Protein AF-A0AA49Q944-F1 (afdb_monomer)

Organism: NCBI:txid3062599

pLDDT: mean 79.7, std 18.67, range [30.12, 98.31]

Secondary structure (DSSP, 8-state):
--PPPPP--------------PPPP--HHHHHHHHHHHHHHHHHHHHHHHHHHHHHHHHHHHHHHHHHHHHHHHHS-----HHHHHHHHHHHHSSS-HHHHHHHHHHHHHHHHHHHHHHTT--HHHHHHHHHHHHHHHHS---TT--HHHHHHHHTTHHHHHHHHT--HHHHHHHHHTTSSS---PPPTT---HHHHHHHHHHHHHHHHTTSGGGGPPPPPTT-EEEEEEE-S-GGG-EEEEEEEEEE-TT--EEEEEEEEETTEEEEEEEEEEEEETTEEEEEEEEEE-TT-SS-EEEP--TTT--GGGS--SSPPPPHHHHHHTEEEEEEEEETTEEEEEEEEEEEETTEEEEEEE-TTSTTSEEEEEEEETT-S--EEEEEEEEES----SS---

Sequence (398 aa):
MFRRTAVVVASLLLTATASVAQEITLTTDVLDRYVTSYDKEREEIAALDPKLREIDQRIRRFRECKIAFEAAGSATRSRLGALAARAGIRARCGANNESDIEREKTALREQATRTAAQAGNFTVPQFQRLGIRLERIYAYGDRAGLSAPEVEAVNARRERFGSIYGVNAAALEAALGGLGRGTGGVPAAGQWTADYTWLYIGQLWGMMYGTGANVFDEDYQPGQWTRWELGGNDDDDKAIVERAFLSKDEEGKEWWRYKSVMGGDTIVLEGLFKDAGDGLQELVRMRGRMPGEKEPNEMMVPENMTMLQAWGMFRSRPTKESVDGATVGTENVTTPAGTFSAKRVHFGSTGGRQEWWLSPTVPGGWVQYTVNAEDKEDGFRMRLIAHGSGATSELGSR

Solvent-accessible surface area (backbone atoms only — not comparable to full-atom values): 22020 Å² total; per-residue (Å²): 141,84,89,85,83,86,81,85,82,82,80,81,81,82,78,78,74,79,75,74,75,78,79,79,75,53,41,58,67,55,50,54,26,46,51,50,12,52,53,43,25,52,53,43,48,58,72,38,42,70,60,50,53,50,48,53,50,50,50,52,52,33,53,54,40,49,53,53,50,52,54,55,49,64,76,41,89,65,84,65,52,74,68,57,49,40,52,50,41,25,72,74,44,76,41,76,51,66,67,64,57,51,47,53,55,47,52,53,52,51,47,26,45,45,54,8,14,50,71,34,76,35,53,53,70,54,44,53,51,50,47,55,52,50,45,40,34,66,78,68,61,54,61,84,93,58,51,73,68,32,50,52,38,50,60,78,40,37,61,61,52,14,66,73,73,74,37,53,42,68,57,48,42,36,50,42,58,15,68,78,45,94,40,56,43,70,71,62,86,89,68,78,44,74,69,56,44,49,56,49,48,52,48,54,51,26,63,68,31,57,71,51,53,52,29,57,43,40,83,66,50,71,10,24,30,37,29,31,40,36,36,62,95,58,82,84,62,53,31,37,41,34,43,29,34,41,41,68,53,96,89,60,31,34,35,36,36,44,33,40,40,38,78,89,40,49,38,40,38,38,38,35,31,34,79,66,56,98,50,40,53,29,46,74,43,35,36,35,27,54,56,91,53,92,62,64,41,82,47,88,68,52,85,92,58,18,56,62,62,90,48,30,60,55,70,44,56,73,52,70,68,54,50,60,71,26,44,80,50,74,47,79,47,78,44,82,57,44,74,41,72,20,43,34,32,49,45,84,48,98,72,27,44,37,37,40,28,35,20,88,90,37,73,32,15,48,48,38,40,38,42,27,44,82,88,44,93,86,26,54,34,35,37,31,47,40,70,54,67,78,44,66,64,90,74,74,70,131

Foldseek 3Di:
DDDDDDDDDDDDDPPPPPPPPPDDAQALLLVVLLLQLLVQLVVLVVVCVVVLVVLVVLLVLLVVQLVVLVVVCVVPVDPDPPVSSQVVSCVRSVDSDSVVSVVVSVVSSVVSLCVSCVSSVHDSVNSVVVVVVLLCCQVVVDPPPHDPNSVVSSVVCQCVSCVSNVNHSVLVCQCVVCVVDLANRDDDPPPDDLVSVVVVVLVLVLVVAVLVLLLQFDADDAQKKFKKWKDWPDPSWIKIKMKHFHDADPQRWTWIWIWIATNNFIKIKIWIWDDPPPLWIFTDWMWIDGGPRPAIDTRDDDPVNRGSVPRHSRRNHDDPVQQVVQWPAWDWDQFLAGIATFTWGWDDDDQWIKIWTAGPVARTGTAKIWTDGPPDPGTIIMGTNHIDGRDHDPNPDD

Structure (mmCIF, N/CA/C/O backbone):
data_AF-A0AA49Q944-F1
#
_entry.id   AF-A0AA49Q944-F1
#
loop_
_atom_site.group_PDB
_atom_site.id
_atom_site.type_symbol
_atom_site.label_atom_id
_atom_site.label_alt_id
_atom_site.label_comp_id
_atom_site.label_asym_id
_atom_site.label_entity_id
_atom_site.label_seq_id
_atom_site.pdbx_PDB_ins_code
_atom_site.Cartn_x
_atom_site.Cartn_y
_atom_site.Cartn_z
_atom_site.occupancy
_atom_site.B_iso_or_equiv
_atom_site.auth_seq_id
_atom_site.auth_comp_id
_atom_site.auth_asym_id
_atom_site.auth_atom_id
_atom_site.pdbx_PDB_model_num
ATOM 1 N N . MET A 1 1 ? 1.051 69.757 -42.696 1.00 39.03 1 MET A N 1
ATOM 2 C CA . MET A 1 1 ? 2.351 69.072 -42.512 1.00 39.03 1 MET A CA 1
ATOM 3 C C . MET A 1 1 ? 2.301 68.281 -41.210 1.00 39.03 1 MET A C 1
ATOM 5 O O . MET A 1 1 ? 2.487 68.864 -40.154 1.00 39.03 1 MET A O 1
ATOM 9 N N . PHE A 1 2 ? 1.971 66.988 -41.267 1.00 32.59 2 PHE A N 1
ATOM 10 C CA . PHE A 1 2 ? 1.893 66.107 -40.093 1.00 32.59 2 PHE A CA 1
ATOM 11 C C . PHE A 1 2 ? 3.027 65.076 -40.150 1.00 32.59 2 PHE A C 1
ATOM 13 O O . PHE A 1 2 ? 3.161 64.360 -41.141 1.00 32.59 2 PHE A O 1
ATOM 20 N N . ARG A 1 3 ? 3.850 65.023 -39.095 1.00 36.72 3 ARG A N 1
ATOM 21 C CA . ARG A 1 3 ? 4.892 64.006 -38.882 1.00 36.72 3 ARG A CA 1
ATOM 22 C C . ARG A 1 3 ? 4.239 62.704 -38.405 1.00 36.72 3 ARG A C 1
ATOM 24 O O . ARG A 1 3 ? 3.520 62.713 -37.413 1.00 36.72 3 ARG A O 1
ATOM 31 N N . ARG A 1 4 ? 4.518 61.595 -39.096 1.00 43.19 4 ARG A N 1
ATOM 32 C CA . ARG A 1 4 ? 4.235 60.226 -38.639 1.00 43.19 4 ARG A CA 1
ATOM 33 C C . ARG A 1 4 ? 5.476 59.675 -37.938 1.00 43.19 4 ARG A C 1
ATOM 35 O O . ARG A 1 4 ? 6.532 59.587 -38.556 1.00 43.19 4 ARG A O 1
ATOM 42 N N . THR A 1 5 ? 5.331 59.296 -36.675 1.00 40.94 5 THR A N 1
ATOM 43 C CA . THR A 1 5 ? 6.327 58.535 -35.913 1.00 40.94 5 THR A CA 1
ATOM 44 C C . THR A 1 5 ? 5.963 57.057 -36.034 1.00 40.94 5 THR A C 1
ATOM 46 O O . THR A 1 5 ? 4.864 56.663 -35.648 1.00 40.94 5 THR A O 1
ATOM 49 N N . ALA A 1 6 ? 6.849 56.252 -36.617 1.00 37.47 6 ALA A N 1
ATOM 50 C CA . ALA A 1 6 ? 6.701 54.804 -36.681 1.00 37.47 6 ALA A CA 1
ATOM 51 C C . ALA A 1 6 ? 7.191 54.186 -35.362 1.00 37.47 6 ALA A C 1
ATOM 53 O O . ALA A 1 6 ? 8.331 54.410 -34.961 1.00 37.47 6 ALA A O 1
ATOM 54 N N . VAL A 1 7 ? 6.328 53.420 -34.696 1.00 35.66 7 VAL A N 1
ATOM 55 C CA . VAL A 1 7 ? 6.688 52.553 -33.568 1.00 35.66 7 VAL A CA 1
ATOM 56 C C . VAL A 1 7 ? 6.891 51.150 -34.130 1.00 35.66 7 VAL A C 1
ATOM 58 O O . VAL A 1 7 ? 5.961 50.559 -34.674 1.00 35.66 7 VAL A O 1
ATOM 61 N N . VAL A 1 8 ? 8.114 50.631 -34.026 1.00 35.06 8 VAL A N 1
ATOM 62 C CA . VAL A 1 8 ? 8.447 49.236 -34.335 1.00 35.06 8 VAL A CA 1
ATOM 63 C C . VAL A 1 8 ? 8.246 48.426 -33.056 1.00 35.06 8 VAL A C 1
ATOM 65 O O . VAL A 1 8 ? 9.014 48.560 -32.107 1.00 35.06 8 VAL A O 1
ATOM 68 N N . VAL A 1 9 ? 7.192 47.610 -33.017 1.00 36.47 9 VAL A N 1
ATOM 69 C CA . VAL A 1 9 ? 6.965 46.612 -31.964 1.00 36.47 9 VAL A CA 1
ATOM 70 C C . VAL A 1 9 ? 7.673 45.329 -32.392 1.00 36.47 9 VAL A C 1
ATOM 72 O O . VAL A 1 9 ? 7.226 44.643 -33.307 1.00 36.47 9 VAL A O 1
ATOM 75 N N . ALA A 1 10 ? 8.801 45.024 -31.753 1.00 37.34 10 ALA A N 1
ATOM 76 C CA . ALA A 1 10 ? 9.482 43.744 -31.892 1.00 37.34 10 ALA A CA 1
ATOM 77 C C . ALA A 1 10 ? 8.799 42.713 -30.980 1.00 37.34 10 ALA A C 1
ATOM 79 O O . ALA A 1 10 ? 8.942 42.747 -29.758 1.00 37.34 10 ALA A O 1
ATOM 80 N N . SER A 1 11 ? 8.025 41.809 -31.575 1.00 38.78 11 SER A N 1
ATOM 81 C CA . SER A 1 11 ? 7.416 40.668 -30.894 1.00 38.78 11 SER A CA 1
ATOM 82 C C . SER A 1 11 ? 8.478 39.594 -30.623 1.00 38.78 11 SER A C 1
ATOM 84 O O . SER A 1 11 ? 8.888 38.881 -31.536 1.00 38.78 11 SER A O 1
ATOM 86 N N . LEU A 1 12 ? 8.929 39.468 -29.370 1.00 37.34 12 LEU A N 1
ATOM 87 C CA . LEU A 1 12 ? 9.681 38.299 -28.902 1.00 37.34 12 LEU A CA 1
ATOM 88 C C . LEU A 1 12 ? 8.724 37.100 -28.785 1.00 37.34 12 LEU A C 1
ATOM 90 O O . LEU A 1 12 ? 7.929 37.017 -27.850 1.00 37.34 12 LEU A O 1
ATOM 94 N N . LEU A 1 13 ? 8.819 36.158 -29.722 1.00 38.25 13 LEU A N 1
ATOM 95 C CA . LEU A 1 13 ? 8.256 34.814 -29.591 1.00 38.25 13 LEU A CA 1
ATOM 96 C C . LEU A 1 13 ? 9.214 33.964 -28.743 1.00 38.25 13 LEU A C 1
ATOM 98 O O . LEU A 1 13 ? 10.193 33.419 -29.246 1.00 38.25 13 LEU A O 1
ATOM 102 N N . LEU A 1 14 ? 8.939 33.863 -27.443 1.00 38.41 14 LEU A N 1
ATOM 103 C CA . LEU A 1 14 ? 9.526 32.849 -26.566 1.00 38.41 14 LEU A CA 1
ATOM 104 C C . LEU A 1 14 ? 8.804 31.518 -26.814 1.00 38.41 14 LEU A C 1
ATOM 106 O O . LEU A 1 14 ? 7.814 31.204 -26.158 1.00 38.41 14 LEU A O 1
ATOM 110 N N . THR A 1 15 ? 9.281 30.725 -27.772 1.00 40.19 15 THR A N 1
ATOM 111 C CA . THR A 1 15 ? 8.904 29.310 -27.861 1.00 40.19 15 THR A CA 1
ATOM 112 C C . THR A 1 15 ? 9.604 28.564 -26.730 1.00 40.19 15 THR A C 1
ATOM 114 O O . THR A 1 15 ? 10.777 28.207 -26.844 1.00 40.19 15 THR A O 1
ATOM 117 N N . ALA A 1 16 ? 8.901 28.345 -25.620 1.00 41.16 16 ALA A N 1
ATOM 118 C CA . ALA A 1 16 ? 9.316 27.372 -24.621 1.00 41.16 16 ALA A CA 1
ATOM 119 C C . ALA A 1 16 ? 9.257 25.982 -25.270 1.00 41.16 16 ALA A C 1
ATOM 121 O O . ALA A 1 16 ? 8.193 25.375 -25.375 1.00 41.16 16 ALA A O 1
ATOM 122 N N . THR A 1 17 ? 10.391 25.483 -25.758 1.00 45.81 17 THR A N 1
ATOM 123 C CA . THR A 1 17 ? 10.517 24.072 -26.113 1.00 45.81 17 THR A CA 1
ATOM 124 C C . THR A 1 17 ? 10.437 23.288 -24.812 1.00 45.81 17 THR A C 1
ATOM 126 O O . THR A 1 17 ? 11.423 23.195 -24.080 1.00 45.81 17 THR A O 1
ATOM 129 N N . ALA A 1 18 ? 9.257 22.758 -24.493 1.00 47.34 18 ALA A N 1
ATOM 130 C CA . ALA A 1 18 ? 9.146 21.677 -23.531 1.00 47.34 18 ALA A CA 1
ATOM 131 C C . ALA A 1 18 ? 10.020 20.542 -24.071 1.00 47.34 18 ALA A C 1
ATOM 133 O O . ALA A 1 18 ? 9.676 19.888 -25.054 1.00 47.34 18 ALA A O 1
ATOM 134 N N . SER A 1 19 ? 11.209 20.378 -23.497 1.00 51.97 19 SER A N 1
ATOM 135 C CA . SER A 1 19 ? 12.067 19.238 -23.772 1.00 51.97 19 SER A CA 1
ATOM 136 C C . SER A 1 19 ? 11.312 18.007 -23.295 1.00 51.97 19 SER A C 1
ATOM 138 O O . SER A 1 19 ? 11.317 17.704 -22.102 1.00 51.97 19 SER A O 1
ATOM 140 N N . VAL A 1 20 ? 10.609 17.346 -24.216 1.00 55.56 20 VAL A N 1
ATOM 141 C CA . VAL A 1 20 ? 10.055 16.012 -24.003 1.00 55.56 20 VAL A CA 1
ATOM 142 C C . VAL A 1 20 ? 11.255 15.155 -23.635 1.00 55.56 20 VAL A C 1
ATOM 144 O O . VAL A 1 20 ? 12.131 14.914 -24.468 1.00 55.56 20 VAL A O 1
ATOM 147 N N . ALA A 1 21 ? 11.383 14.836 -22.349 1.00 62.22 21 ALA A N 1
ATOM 148 C CA . ALA A 1 21 ? 12.499 14.054 -21.857 1.00 62.22 21 ALA A CA 1
ATOM 149 C C . ALA A 1 21 ? 12.448 12.716 -22.593 1.00 62.22 21 ALA A C 1
ATOM 151 O O . ALA A 1 21 ? 11.508 11.951 -22.404 1.00 62.22 21 ALA A O 1
ATOM 152 N N . GLN A 1 22 ? 13.418 12.478 -23.477 1.00 72.19 22 GLN A N 1
ATOM 153 C CA . GLN A 1 22 ? 13.507 11.221 -24.207 1.00 72.19 22 GLN A CA 1
ATOM 154 C C . GLN A 1 22 ? 13.564 10.085 -23.187 1.00 72.19 22 GLN A C 1
ATOM 156 O O . GLN A 1 22 ? 14.431 10.075 -22.304 1.00 72.19 22 GLN A O 1
ATOM 161 N N . GLU A 1 23 ? 12.606 9.165 -23.274 1.00 81.50 23 GLU A N 1
ATOM 162 C CA . GLU A 1 23 ? 12.624 7.969 -22.449 1.00 81.50 23 GLU A CA 1
ATOM 163 C C . GLU A 1 23 ? 13.874 7.149 -22.772 1.00 81.50 23 GLU A C 1
ATOM 165 O O . GLU A 1 23 ? 14.231 6.943 -23.931 1.00 81.50 23 GLU A O 1
ATOM 170 N N . ILE A 1 24 ? 14.565 6.698 -21.727 1.00 90.12 24 ILE A N 1
ATOM 171 C CA . ILE A 1 24 ? 15.766 5.879 -21.873 1.00 90.12 24 ILE A CA 1
ATOM 172 C C . ILE A 1 24 ? 15.319 4.470 -22.265 1.00 90.12 24 ILE A C 1
ATOM 174 O O . ILE A 1 24 ? 14.613 3.815 -21.497 1.00 90.12 24 ILE A O 1
ATOM 178 N N . THR A 1 25 ? 15.731 3.992 -23.436 1.00 95.19 25 THR A N 1
ATOM 179 C CA . THR A 1 25 ? 15.497 2.603 -23.849 1.00 95.19 25 THR A CA 1
ATOM 180 C C . THR A 1 25 ? 16.213 1.641 -22.899 1.00 95.19 25 THR A C 1
ATOM 182 O O . THR A 1 25 ? 17.408 1.802 -22.632 1.00 95.19 25 THR A O 1
ATOM 185 N N . LEU A 1 26 ? 15.499 0.636 -22.390 1.00 96.31 26 LEU A N 1
ATOM 186 C CA . LEU A 1 26 ? 16.028 -0.341 -21.430 1.00 96.31 26 LEU A CA 1
ATOM 187 C C . LEU A 1 26 ? 16.842 -1.434 -22.132 1.00 96.31 26 LEU A C 1
ATOM 189 O O . LEU A 1 26 ? 16.396 -2.566 -22.293 1.00 96.31 26 LEU A O 1
ATOM 193 N N . THR A 1 27 ? 18.051 -1.093 -22.569 1.00 97.31 27 THR A N 1
ATOM 194 C CA . THR A 1 27 ? 18.994 -2.074 -23.120 1.00 97.31 27 THR A CA 1
ATOM 195 C C . THR A 1 27 ? 19.781 -2.774 -22.012 1.00 97.31 27 THR A C 1
ATOM 197 O O . THR A 1 27 ? 19.948 -2.243 -20.916 1.00 97.31 27 THR A O 1
ATOM 200 N N . THR A 1 28 ? 20.330 -3.950 -22.321 1.00 96.06 28 THR A N 1
ATOM 201 C CA . THR A 1 28 ? 21.259 -4.705 -21.459 1.00 96.06 28 THR A CA 1
ATOM 202 C C . THR A 1 28 ? 22.352 -3.816 -20.856 1.00 96.06 28 THR A C 1
ATOM 204 O O . THR A 1 28 ? 22.508 -3.776 -19.639 1.00 96.06 28 THR A O 1
ATOM 207 N N . ASP A 1 29 ? 23.036 -3.031 -21.690 1.00 97.44 29 ASP A N 1
ATOM 208 C CA . ASP A 1 29 ? 24.101 -2.120 -21.258 1.00 97.44 29 ASP A CA 1
ATOM 209 C C . ASP A 1 29 ? 23.600 -1.007 -20.319 1.00 97.44 29 ASP A C 1
ATOM 211 O O . ASP A 1 29 ? 24.239 -0.703 -19.312 1.00 97.44 29 ASP A O 1
ATOM 215 N N . VAL A 1 30 ? 22.436 -0.411 -20.604 1.00 97.50 30 VAL A N 1
ATOM 216 C CA . VAL A 1 30 ? 21.841 0.615 -19.731 1.00 97.50 30 VAL A CA 1
ATOM 217 C C . VAL A 1 30 ? 21.516 0.033 -18.355 1.00 97.50 30 VAL A C 1
ATOM 219 O O . VAL A 1 30 ? 21.774 0.678 -17.338 1.00 97.50 30 VAL A O 1
ATOM 222 N N . LEU A 1 31 ? 20.974 -1.184 -18.309 1.00 97.50 31 LEU A N 1
ATOM 223 C CA . LEU A 1 31 ? 20.623 -1.848 -17.056 1.00 97.50 31 LEU A CA 1
ATOM 224 C C . LEU A 1 31 ? 21.867 -2.233 -16.240 1.00 97.50 31 LEU A C 1
ATOM 226 O O . LEU A 1 31 ? 21.871 -2.025 -15.030 1.00 97.50 31 LEU A O 1
ATOM 230 N N . ASP A 1 32 ? 22.938 -2.715 -16.876 1.00 97.19 32 ASP A N 1
ATOM 231 C CA . ASP A 1 32 ? 24.199 -3.039 -16.186 1.00 97.19 32 ASP A CA 1
ATOM 232 C C . ASP A 1 32 ? 24.881 -1.791 -15.616 1.00 97.19 32 ASP A C 1
ATOM 234 O O . ASP A 1 32 ? 25.352 -1.783 -14.471 1.00 97.19 32 ASP A O 1
ATOM 238 N N . ARG A 1 33 ? 24.872 -0.694 -16.382 1.00 97.94 33 ARG A N 1
ATOM 239 C CA . ARG A 1 33 ? 25.335 0.608 -15.897 1.00 97.94 33 ARG A CA 1
ATOM 240 C C . ARG A 1 33 ? 24.503 1.093 -14.718 1.00 97.94 33 ARG A C 1
ATOM 242 O O . ARG A 1 33 ? 25.067 1.621 -13.763 1.00 97.94 33 ARG A O 1
ATOM 249 N N . TYR A 1 34 ? 23.183 0.897 -14.749 1.00 97.50 34 TYR A N 1
ATOM 250 C CA . TYR A 1 34 ? 22.318 1.262 -13.627 1.00 97.50 34 TYR A CA 1
ATOM 251 C C . TYR A 1 34 ? 22.637 0.447 -12.374 1.00 97.50 34 TYR A C 1
ATOM 253 O O . TYR A 1 34 ? 22.766 1.035 -11.305 1.00 97.50 34 TYR A O 1
ATOM 261 N N . VAL A 1 35 ? 22.821 -0.872 -12.497 1.00 96.50 35 VAL A N 1
ATOM 262 C CA . VAL A 1 35 ? 23.230 -1.726 -11.369 1.00 96.50 35 VAL A CA 1
ATOM 263 C C . VAL A 1 35 ? 24.554 -1.235 -10.781 1.00 96.50 35 VAL A C 1
ATOM 265 O O . VAL A 1 35 ? 24.648 -1.056 -9.571 1.00 96.50 35 VAL A O 1
ATOM 268 N N . THR A 1 36 ? 25.531 -0.918 -11.635 1.00 97.44 36 THR A N 1
ATOM 269 C CA . THR A 1 36 ? 26.823 -0.350 -11.215 1.00 97.44 36 THR A CA 1
ATOM 270 C C . THR A 1 36 ? 26.644 0.959 -10.439 1.00 97.44 36 THR A C 1
ATOM 272 O O . THR A 1 36 ? 27.210 1.124 -9.358 1.00 97.44 36 THR A O 1
ATOM 275 N N . SER A 1 37 ? 25.828 1.887 -10.952 1.00 97.44 37 SER A N 1
ATOM 276 C CA . SER A 1 37 ? 25.491 3.127 -10.244 1.00 97.44 37 SER A CA 1
ATOM 277 C C . SER A 1 37 ? 24.800 2.865 -8.910 1.00 97.44 37 SER A C 1
ATOM 279 O O . SER A 1 37 ? 25.146 3.494 -7.918 1.00 97.44 37 SER A O 1
ATOM 281 N N . TYR A 1 38 ? 23.844 1.939 -8.868 1.00 96.44 38 TYR A N 1
ATOM 282 C CA . TYR A 1 38 ? 23.083 1.620 -7.665 1.00 96.44 38 TYR A CA 1
ATOM 283 C C . TYR A 1 38 ? 23.968 1.023 -6.564 1.00 96.44 38 TYR A C 1
ATOM 285 O O . TYR A 1 38 ? 23.909 1.458 -5.414 1.00 96.44 38 TYR A O 1
ATOM 293 N N . ASP A 1 39 ? 24.839 0.073 -6.909 1.00 94.75 39 ASP A N 1
ATOM 294 C CA . ASP A 1 39 ? 25.805 -0.489 -5.961 1.00 94.75 39 ASP A CA 1
ATOM 295 C C . ASP A 1 39 ? 26.742 0.587 -5.430 1.00 94.75 39 ASP A C 1
ATOM 297 O O . ASP A 1 39 ? 26.959 0.686 -4.219 1.00 94.75 39 ASP A O 1
ATOM 301 N N . LYS A 1 40 ? 27.215 1.464 -6.321 1.00 97.69 40 LYS A N 1
ATOM 302 C CA . LYS A 1 40 ? 28.047 2.592 -5.922 1.00 97.69 40 LYS A CA 1
ATOM 303 C C . LYS A 1 40 ? 27.309 3.543 -4.983 1.00 97.69 40 LYS A C 1
ATOM 305 O O . LYS A 1 40 ? 27.887 3.986 -3.998 1.00 97.69 40 LYS A O 1
ATOM 310 N N . GLU A 1 41 ? 26.035 3.836 -5.233 1.00 96.25 41 GLU A N 1
ATOM 311 C CA . GLU A 1 41 ? 25.228 4.664 -4.331 1.00 96.25 41 GLU A CA 1
ATOM 312 C C . GLU A 1 41 ? 25.130 4.044 -2.938 1.00 96.25 41 GLU A C 1
ATOM 314 O O . GLU A 1 41 ? 25.311 4.741 -1.939 1.00 96.25 41 GLU A O 1
ATOM 319 N N . ARG A 1 42 ? 24.905 2.729 -2.858 1.00 93.81 42 ARG A N 1
ATOM 320 C CA . ARG A 1 42 ? 24.854 2.014 -1.580 1.00 93.81 42 ARG A CA 1
ATOM 321 C C . ARG A 1 42 ? 26.178 2.069 -0.833 1.00 93.81 42 ARG A C 1
ATOM 323 O O . ARG A 1 42 ? 26.164 2.299 0.375 1.00 93.81 42 ARG A O 1
ATOM 330 N N . GLU A 1 43 ? 27.298 1.882 -1.524 1.00 95.44 43 GLU A N 1
ATOM 331 C CA . GLU A 1 43 ? 28.634 2.016 -0.937 1.00 95.44 43 GLU A CA 1
ATOM 332 C C . GLU A 1 43 ? 28.878 3.430 -0.396 1.00 95.44 43 GLU A C 1
ATOM 334 O O . GLU A 1 43 ? 29.302 3.589 0.749 1.00 95.44 43 GLU A O 1
ATOM 339 N N . GLU A 1 44 ? 28.573 4.461 -1.190 1.00 97.06 44 GLU A N 1
ATOM 340 C CA . GLU A 1 44 ? 28.751 5.862 -0.793 1.00 97.06 44 GLU A CA 1
ATOM 341 C C . GLU A 1 44 ? 27.853 6.220 0.401 1.00 97.06 44 GLU A C 1
ATOM 343 O O . GLU A 1 44 ? 28.313 6.824 1.369 1.00 97.06 44 GLU A O 1
ATOM 348 N N . ILE A 1 45 ? 26.583 5.800 0.392 1.00 90.38 45 ILE A N 1
ATOM 349 C CA . ILE A 1 45 ? 25.664 6.016 1.518 1.00 90.38 45 ILE A CA 1
ATOM 350 C C . ILE A 1 45 ? 26.149 5.277 2.770 1.00 90.38 45 ILE A C 1
ATOM 352 O O . ILE A 1 45 ? 26.128 5.857 3.857 1.00 90.38 45 ILE A O 1
ATOM 356 N N . ALA A 1 46 ? 26.617 4.033 2.640 1.00 90.75 46 ALA A N 1
ATOM 357 C CA . ALA A 1 46 ? 27.162 3.273 3.762 1.00 90.75 46 ALA A CA 1
ATOM 358 C C . ALA A 1 46 ? 28.408 3.951 4.355 1.00 90.75 46 ALA A C 1
ATOM 360 O O . ALA A 1 46 ? 28.536 4.050 5.574 1.00 90.75 46 ALA A O 1
ATOM 361 N N . ALA A 1 47 ? 29.290 4.496 3.513 1.00 96.19 47 ALA A N 1
ATOM 362 C CA . ALA A 1 47 ? 30.454 5.262 3.958 1.00 96.19 47 ALA A CA 1
ATOM 363 C C . ALA A 1 47 ? 30.073 6.582 4.660 1.00 96.19 47 ALA A C 1
ATOM 365 O O . ALA A 1 47 ? 30.808 7.069 5.524 1.00 96.19 47 ALA A O 1
ATOM 366 N N . LEU A 1 48 ? 28.919 7.162 4.316 1.00 95.81 48 LEU A N 1
ATOM 367 C CA . LEU A 1 48 ? 28.383 8.368 4.946 1.00 95.81 48 LEU A CA 1
ATOM 368 C C . LEU A 1 48 ? 27.639 8.101 6.262 1.00 95.81 48 LEU A C 1
ATOM 370 O O . LEU A 1 48 ? 27.388 9.060 6.995 1.00 95.81 48 LEU A O 1
ATOM 374 N N . ASP A 1 49 ? 27.310 6.851 6.597 1.00 92.31 49 ASP A N 1
ATOM 375 C CA . ASP A 1 49 ? 26.485 6.501 7.763 1.00 92.31 49 ASP A CA 1
ATOM 376 C C . ASP A 1 49 ? 26.967 7.140 9.086 1.00 92.31 49 ASP A C 1
ATOM 378 O O . ASP A 1 49 ? 26.150 7.779 9.756 1.00 92.31 49 ASP A O 1
ATOM 382 N N . PRO A 1 50 ? 28.270 7.131 9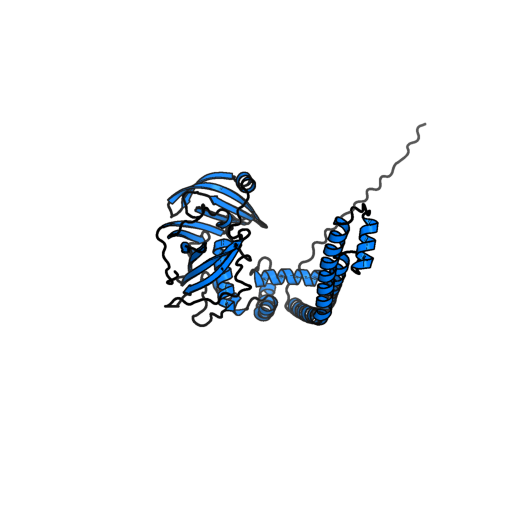.447 1.00 96.94 50 PRO A N 1
ATOM 383 C CA . PRO A 1 50 ? 28.733 7.807 10.662 1.00 96.94 50 PRO A CA 1
ATOM 384 C C . PRO A 1 50 ? 28.419 9.312 10.681 1.00 96.94 50 PRO A C 1
ATOM 386 O O . PRO A 1 50 ? 27.969 9.839 11.700 1.00 96.94 50 PRO A O 1
ATOM 389 N N . LYS A 1 51 ? 28.595 9.998 9.543 1.00 97.12 51 LYS A N 1
ATOM 390 C CA . LYS A 1 51 ? 28.309 11.436 9.405 1.00 97.12 51 LYS A CA 1
ATOM 391 C C . LYS A 1 51 ? 26.810 11.716 9.435 1.00 97.12 51 LYS A C 1
ATOM 393 O O . LYS A 1 51 ? 26.377 12.673 10.069 1.00 97.12 51 LYS A O 1
ATOM 398 N N . LEU A 1 52 ? 26.006 10.878 8.781 1.00 91.19 52 LEU A N 1
ATOM 399 C CA . LEU A 1 52 ? 24.549 11.006 8.799 1.00 91.19 52 LEU A CA 1
ATOM 400 C C . LEU A 1 52 ? 24.002 10.837 10.225 1.00 91.19 52 LEU A C 1
ATOM 402 O O . LEU A 1 52 ? 23.171 11.638 10.650 1.00 91.19 52 LEU A O 1
ATOM 406 N N . ARG A 1 53 ? 24.530 9.879 11.001 1.00 93.06 53 ARG A N 1
ATOM 407 C CA . ARG A 1 53 ? 24.175 9.707 12.421 1.00 93.06 53 ARG A CA 1
ATOM 408 C C . ARG A 1 53 ? 24.568 10.910 13.275 1.00 93.06 53 ARG A C 1
ATOM 410 O O . ARG A 1 53 ? 23.805 11.291 14.163 1.00 93.06 53 ARG A O 1
ATOM 417 N N . GLU A 1 54 ? 25.729 11.512 13.026 1.00 96.81 54 GLU A N 1
ATOM 418 C CA . GLU A 1 54 ? 26.148 12.745 13.704 1.00 96.81 54 GLU A CA 1
ATOM 419 C C . GLU A 1 54 ? 25.183 13.902 13.402 1.00 96.81 54 GLU A C 1
ATOM 421 O O . GLU A 1 54 ? 24.743 14.605 14.315 1.00 96.81 54 GLU A O 1
ATOM 426 N N . ILE A 1 55 ? 24.792 14.066 12.136 1.00 95.25 55 ILE A N 1
ATOM 427 C CA . ILE A 1 55 ? 23.815 15.077 11.723 1.00 95.25 55 ILE A CA 1
ATOM 428 C C . ILE A 1 55 ? 22.453 14.829 12.388 1.00 95.25 55 ILE A C 1
ATOM 430 O O . ILE A 1 55 ? 21.870 15.760 12.943 1.00 95.25 55 ILE A O 1
ATOM 434 N N . ASP A 1 56 ? 21.979 13.584 12.443 1.00 91.69 56 ASP A N 1
ATOM 435 C CA . ASP A 1 56 ? 20.726 13.234 13.126 1.00 91.69 56 ASP A CA 1
ATOM 436 C C . ASP A 1 56 ? 20.784 13.526 14.634 1.00 91.69 56 ASP A C 1
ATOM 438 O O . ASP A 1 56 ? 19.816 14.009 15.229 1.00 91.69 56 ASP A O 1
ATOM 442 N N . GLN A 1 57 ? 21.932 13.289 15.276 1.00 96.12 57 GLN A N 1
ATOM 443 C CA . GLN A 1 57 ? 22.148 13.697 16.665 1.00 96.12 57 GLN A CA 1
ATOM 444 C C . GLN A 1 57 ? 22.123 15.221 16.825 1.00 96.12 57 GLN A C 1
ATOM 446 O O . GLN A 1 57 ? 21.540 15.715 17.791 1.00 96.12 57 GLN A O 1
ATOM 451 N N . ARG A 1 58 ? 22.708 15.975 15.887 1.00 96.94 58 ARG A N 1
ATOM 452 C CA . ARG A 1 58 ? 22.659 17.446 15.884 1.00 96.94 58 ARG A CA 1
ATOM 453 C C . ARG A 1 58 ? 21.231 17.965 15.716 1.00 96.94 58 ARG A C 1
ATOM 455 O O . ARG A 1 58 ? 20.855 18.874 16.450 1.00 96.94 58 ARG A O 1
ATOM 462 N N . ILE A 1 59 ? 20.426 17.368 14.834 1.00 93.62 59 ILE A N 1
ATOM 463 C CA . ILE A 1 59 ? 19.001 17.709 14.661 1.00 93.62 59 ILE A CA 1
ATOM 464 C C . ILE A 1 59 ? 18.238 17.481 15.968 1.00 93.62 59 ILE A C 1
ATOM 466 O O . ILE A 1 59 ? 17.538 18.382 16.432 1.00 93.62 59 ILE A O 1
ATOM 470 N N . ARG A 1 60 ? 18.415 16.317 16.610 1.00 94.62 60 ARG A N 1
ATOM 471 C CA . ARG A 1 60 ? 17.778 16.017 17.905 1.00 94.62 60 ARG A CA 1
ATOM 472 C C . ARG A 1 60 ? 18.157 17.031 18.986 1.00 94.62 60 ARG A C 1
ATOM 474 O O . ARG A 1 60 ? 17.271 17.653 19.565 1.00 94.62 60 ARG A O 1
ATOM 481 N N . ARG A 1 61 ? 19.457 17.280 19.182 1.00 96.38 61 ARG A N 1
ATOM 482 C CA . ARG A 1 61 ? 19.950 18.273 20.158 1.00 96.38 61 ARG A CA 1
ATOM 483 C C . ARG A 1 61 ? 19.436 19.680 19.861 1.00 96.38 61 ARG A C 1
ATOM 485 O O . ARG A 1 61 ? 19.104 20.422 20.781 1.00 96.38 61 ARG A O 1
ATOM 492 N N . PHE A 1 62 ? 19.357 20.057 18.584 1.00 95.62 62 PHE A N 1
ATOM 493 C CA . PHE A 1 62 ? 18.810 21.348 18.178 1.00 95.62 62 PHE A CA 1
ATOM 494 C C . PHE A 1 62 ? 17.328 21.471 18.553 1.00 95.62 62 PHE A C 1
ATOM 496 O O . PHE A 1 62 ? 16.939 22.481 19.138 1.00 95.62 62 PHE A O 1
ATOM 503 N N . ARG A 1 63 ? 16.513 20.443 18.274 1.00 94.56 63 ARG A N 1
ATOM 504 C CA . ARG A 1 63 ? 15.086 20.410 18.639 1.00 94.56 63 ARG A CA 1
ATOM 505 C C . ARG A 1 63 ? 14.886 20.509 20.152 1.00 94.56 63 ARG A C 1
ATOM 507 O O . ARG A 1 63 ? 14.104 21.344 20.600 1.00 94.56 63 ARG A O 1
ATOM 514 N N . GLU A 1 64 ? 15.637 19.737 20.934 1.00 95.25 64 GLU A N 1
ATOM 515 C CA . GLU A 1 64 ? 15.608 19.787 22.404 1.00 95.25 64 GLU A CA 1
ATOM 516 C C . GLU A 1 64 ? 15.989 21.177 22.937 1.00 95.25 64 GLU A C 1
ATOM 518 O O . GLU A 1 64 ? 15.276 21.759 23.756 1.00 95.25 64 GLU A O 1
ATOM 523 N N . CYS A 1 65 ? 17.080 21.755 22.425 1.00 95.12 65 CYS A N 1
ATOM 524 C CA . CYS A 1 65 ? 17.528 23.090 22.813 1.00 95.12 65 CYS A CA 1
ATOM 525 C C . CYS A 1 65 ? 16.509 24.176 22.447 1.00 95.12 65 CYS A C 1
ATOM 527 O O . CYS A 1 65 ? 16.258 25.079 23.246 1.00 95.12 65 CYS A O 1
ATOM 529 N N . LYS A 1 66 ? 15.897 24.083 21.261 1.00 93.06 66 LYS A N 1
ATOM 530 C CA . LYS A 1 66 ? 14.860 25.014 20.812 1.00 93.06 66 LYS A CA 1
ATOM 531 C C . LYS A 1 66 ? 13.649 24.976 21.747 1.00 93.06 66 LYS A C 1
ATOM 533 O O . LYS A 1 66 ? 13.228 26.035 22.201 1.00 93.06 66 LYS A O 1
ATOM 538 N N . ILE A 1 67 ? 13.156 23.784 22.092 1.00 92.06 67 ILE A N 1
ATOM 539 C CA . ILE A 1 67 ? 12.046 23.610 23.043 1.00 92.06 67 ILE A CA 1
ATOM 540 C C . ILE A 1 67 ? 12.402 24.229 24.402 1.00 92.06 67 ILE A C 1
ATOM 542 O O . ILE A 1 67 ? 11.621 25.001 24.954 1.00 92.06 67 ILE A O 1
ATOM 546 N N . ALA A 1 68 ? 13.603 23.958 24.925 1.00 91.88 68 ALA A N 1
ATOM 547 C CA . ALA A 1 68 ? 14.057 24.529 26.194 1.00 91.88 68 ALA A CA 1
ATOM 548 C C . ALA A 1 68 ? 14.185 26.065 26.145 1.00 91.88 68 ALA A C 1
ATOM 550 O O . ALA A 1 68 ? 13.848 26.758 27.109 1.00 91.88 68 ALA A O 1
ATOM 551 N N . PHE A 1 69 ? 14.654 26.615 25.023 1.00 88.25 69 PHE A N 1
ATOM 552 C CA . PHE A 1 69 ? 14.758 28.056 24.809 1.00 88.25 69 PHE A CA 1
ATOM 553 C C . PHE A 1 69 ? 13.383 28.727 24.747 1.00 88.25 69 PHE A C 1
ATOM 555 O O . PHE A 1 69 ? 13.173 29.748 25.401 1.00 88.25 69 PHE A O 1
ATOM 562 N N . GLU A 1 70 ? 12.442 28.145 24.004 1.00 86.81 70 GLU A N 1
ATOM 563 C CA . GLU A 1 70 ? 11.063 28.631 23.893 1.00 86.81 70 GLU A CA 1
ATOM 564 C C . GLU A 1 70 ? 10.335 28.547 25.242 1.00 86.81 70 GLU A C 1
ATOM 566 O O . GLU A 1 70 ? 9.683 29.511 25.647 1.00 86.81 70 GLU A O 1
ATOM 571 N N . ALA A 1 71 ? 10.537 27.468 26.004 1.00 88.12 71 ALA A N 1
ATOM 572 C CA . ALA A 1 71 ? 10.017 27.337 27.363 1.00 88.12 71 ALA A CA 1
ATOM 573 C C . ALA A 1 71 ? 10.549 28.449 28.290 1.00 88.12 71 ALA A C 1
ATOM 575 O O . ALA A 1 71 ? 9.767 29.133 28.954 1.00 88.12 71 ALA A O 1
ATOM 576 N N . ALA A 1 72 ? 11.860 28.713 28.280 1.00 85.50 72 ALA A N 1
ATOM 577 C CA . ALA A 1 72 ? 12.470 29.784 29.075 1.00 85.50 72 ALA A CA 1
ATOM 578 C C . ALA A 1 72 ? 12.024 31.198 28.636 1.00 85.50 72 ALA A C 1
ATOM 580 O O . ALA A 1 72 ? 11.839 32.094 29.467 1.00 85.50 72 ALA A O 1
ATOM 581 N N . GLY A 1 73 ? 11.828 31.397 27.330 1.00 76.44 73 GLY A N 1
ATOM 582 C CA . GLY A 1 73 ? 11.315 32.635 26.742 1.00 76.44 73 GLY A CA 1
ATOM 583 C C . GLY A 1 73 ? 9.818 32.859 26.975 1.00 76.44 73 GLY A C 1
ATOM 584 O O . GLY A 1 73 ? 9.372 33.995 26.948 1.00 76.44 73 GLY A O 1
ATOM 585 N N . SER A 1 74 ? 9.034 31.812 27.242 1.00 61.38 74 SER A N 1
ATOM 586 C CA . SER A 1 74 ? 7.627 31.937 27.654 1.00 61.38 74 SER A CA 1
ATOM 587 C C . SER A 1 74 ? 7.484 32.313 29.136 1.00 61.38 74 SER A C 1
ATOM 58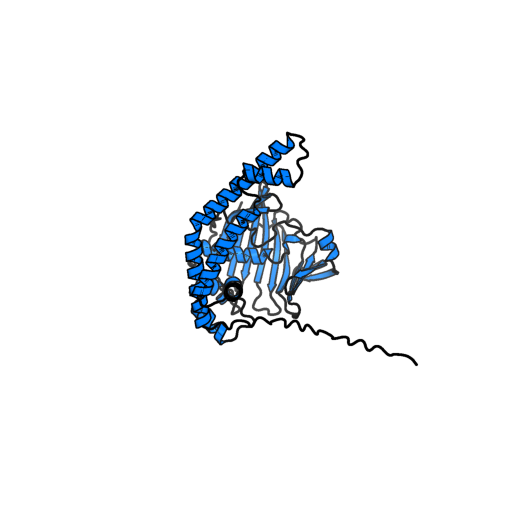9 O O . SER A 1 74 ? 6.588 33.071 29.510 1.00 61.38 74 SER A O 1
ATOM 591 N N . ALA A 1 75 ? 8.423 31.856 29.974 1.00 57.59 75 ALA A N 1
ATOM 592 C CA . ALA A 1 75 ? 8.480 32.177 31.400 1.00 57.59 75 ALA A CA 1
ATOM 593 C C . ALA A 1 75 ? 8.921 33.628 31.670 1.00 57.59 75 ALA A C 1
ATOM 595 O O . ALA A 1 75 ? 8.539 34.238 32.669 1.00 57.59 75 ALA A O 1
ATOM 596 N N . THR A 1 76 ? 9.698 34.213 30.759 1.00 58.06 76 THR A N 1
ATOM 597 C CA . THR A 1 76 ? 10.102 35.620 30.793 1.00 58.06 76 THR A CA 1
ATOM 598 C C . THR A 1 76 ? 9.284 36.356 29.735 1.00 58.06 76 THR A C 1
ATOM 600 O O . THR A 1 76 ? 9.513 36.118 28.568 1.00 58.06 76 THR A O 1
ATOM 603 N N . ARG A 1 77 ? 8.316 37.230 30.074 1.00 58.91 77 ARG A N 1
ATOM 604 C CA . ARG A 1 77 ? 7.413 37.942 29.113 1.00 58.91 77 ARG A CA 1
ATOM 605 C C . ARG A 1 77 ? 8.128 38.899 28.122 1.00 58.91 77 ARG A C 1
ATOM 607 O O . ARG A 1 77 ? 7.662 40.008 27.859 1.00 58.91 77 ARG A O 1
ATOM 614 N N . SER A 1 78 ? 9.296 38.537 27.610 1.00 56.62 78 SER A N 1
ATOM 615 C CA . SER A 1 78 ? 10.127 39.347 26.745 1.00 56.62 78 SER A CA 1
ATOM 616 C C . SER A 1 78 ? 9.565 39.320 25.325 1.00 56.62 78 SER A C 1
ATOM 618 O O . SER A 1 78 ? 9.480 38.286 24.666 1.00 56.62 78 SER A O 1
ATOM 620 N N . ARG A 1 79 ? 9.174 40.500 24.839 1.00 63.59 79 ARG A N 1
ATOM 621 C CA . ARG A 1 79 ? 8.837 40.760 23.433 1.00 63.59 79 ARG A CA 1
ATOM 622 C C . ARG A 1 79 ? 10.117 40.801 22.590 1.00 63.59 79 ARG A C 1
ATOM 624 O O . ARG A 1 79 ? 10.419 41.817 21.967 1.00 63.59 79 ARG A O 1
ATOM 631 N N . LEU A 1 80 ? 10.923 39.740 22.618 1.00 67.19 80 LEU A N 1
ATOM 632 C CA . LEU A 1 80 ? 12.083 39.643 21.736 1.00 67.19 80 LEU A CA 1
ATOM 633 C C . LEU A 1 80 ? 11.580 39.534 20.294 1.00 67.19 80 LEU A C 1
ATOM 635 O O . LEU A 1 80 ? 10.865 38.600 19.938 1.00 67.19 80 LEU A O 1
ATOM 639 N N . GLY A 1 81 ? 11.939 40.513 19.460 1.00 73.88 81 GLY A N 1
ATOM 640 C CA . GLY A 1 81 ? 11.633 40.473 18.032 1.00 73.88 81 GLY A CA 1
ATOM 641 C C . GLY A 1 81 ? 12.247 39.237 17.362 1.00 73.88 81 GLY A C 1
ATOM 642 O O . GLY A 1 81 ? 13.268 38.716 17.815 1.00 73.88 81 GLY A O 1
ATOM 643 N N . ALA A 1 82 ? 11.654 38.786 16.253 1.00 74.06 82 ALA A N 1
ATOM 644 C CA . ALA A 1 82 ? 12.029 37.544 15.563 1.00 74.06 82 ALA A CA 1
ATOM 645 C C . ALA A 1 82 ? 13.535 37.425 15.234 1.00 74.06 82 ALA A C 1
ATOM 647 O O . ALA A 1 82 ? 14.094 36.329 15.257 1.00 74.06 82 ALA A O 1
ATOM 648 N N . LEU A 1 83 ? 14.216 38.545 14.970 1.00 78.19 83 LEU A N 1
ATOM 649 C CA . LEU A 1 83 ? 15.664 38.579 14.728 1.00 78.19 83 LEU A CA 1
ATOM 650 C C . LEU A 1 83 ? 16.486 38.276 15.989 1.00 78.19 83 LEU A C 1
ATOM 652 O O . LEU A 1 83 ? 17.450 37.515 15.927 1.00 78.19 83 LEU A O 1
ATOM 656 N N . ALA A 1 84 ? 16.087 38.822 17.137 1.00 80.19 84 ALA A N 1
ATOM 657 C CA . ALA A 1 84 ? 16.780 38.601 18.401 1.00 80.19 84 ALA A CA 1
ATOM 658 C C . ALA A 1 84 ? 16.559 37.169 18.920 1.00 80.19 84 ALA A C 1
ATOM 660 O O . ALA A 1 84 ? 17.495 36.545 19.419 1.00 80.19 84 ALA A O 1
ATOM 661 N N . ALA A 1 85 ? 15.363 36.607 18.708 1.00 81.25 85 ALA A N 1
ATOM 662 C CA . ALA A 1 85 ? 15.085 35.200 18.990 1.00 81.25 85 ALA A CA 1
ATOM 663 C C . ALA A 1 85 ? 15.978 34.259 18.156 1.00 81.25 85 ALA A C 1
ATOM 665 O O . ALA A 1 85 ? 16.584 33.341 18.704 1.00 81.25 85 ALA A O 1
ATOM 666 N N . ARG A 1 86 ? 16.146 34.525 16.851 1.00 82.25 86 ARG A N 1
ATOM 667 C CA . ARG A 1 86 ? 17.045 33.745 15.976 1.00 82.25 86 ARG A CA 1
ATOM 668 C C . ARG A 1 86 ? 18.511 33.833 16.404 1.00 82.25 86 ARG A C 1
ATOM 670 O O . ARG A 1 86 ? 19.198 32.814 16.417 1.00 82.25 86 ARG A O 1
ATOM 677 N N . ALA A 1 87 ? 18.986 35.021 16.781 1.00 85.44 87 ALA A N 1
ATOM 678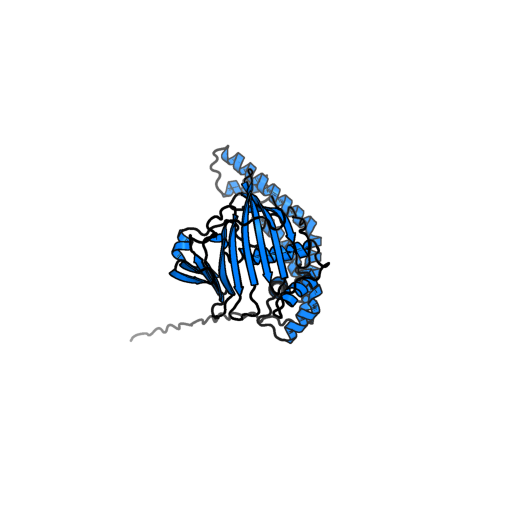 C CA . ALA A 1 87 ? 20.344 35.194 17.297 1.00 85.44 87 ALA A CA 1
ATOM 679 C C . ALA A 1 87 ? 20.558 34.421 18.612 1.00 85.44 87 ALA A C 1
ATOM 681 O O . ALA A 1 87 ? 21.582 33.758 18.773 1.00 85.44 87 ALA A O 1
ATOM 682 N N . GLY A 1 88 ? 19.568 34.443 19.514 1.00 86.25 88 GLY A N 1
ATOM 683 C CA . GLY A 1 88 ? 19.585 33.679 20.764 1.00 86.25 88 GLY A CA 1
ATOM 684 C C . GLY A 1 88 ? 19.607 32.164 20.545 1.00 86.25 88 GLY A C 1
ATOM 685 O O . GLY A 1 88 ? 20.423 31.473 21.156 1.00 86.25 88 GLY A O 1
ATOM 686 N N . ILE A 1 89 ? 18.777 31.657 19.625 1.00 87.56 89 ILE A N 1
ATOM 687 C CA . ILE A 1 89 ? 18.760 30.238 19.238 1.00 87.56 89 ILE A CA 1
ATOM 688 C C . ILE A 1 89 ? 20.104 29.829 18.637 1.00 87.56 89 ILE A C 1
ATOM 690 O O . ILE A 1 89 ? 20.657 28.817 19.048 1.00 87.56 89 ILE A O 1
ATOM 694 N N . ARG A 1 90 ? 20.690 30.623 17.733 1.00 89.62 90 ARG A N 1
ATOM 695 C CA . ARG A 1 90 ? 22.014 30.315 17.171 1.00 89.62 90 ARG A CA 1
ATOM 696 C C . ARG A 1 90 ? 23.093 30.255 18.251 1.00 89.62 90 ARG A C 1
ATOM 698 O O . ARG A 1 90 ? 23.896 29.326 18.253 1.00 89.62 90 ARG A O 1
ATOM 705 N N . ALA A 1 91 ? 23.107 31.229 19.160 1.00 89.44 91 ALA A N 1
ATOM 706 C CA . ALA A 1 91 ? 24.104 31.310 20.222 1.00 89.44 91 ALA A CA 1
ATOM 707 C C . ALA A 1 91 ? 24.008 30.141 21.215 1.00 89.44 91 ALA A C 1
ATOM 709 O O . ALA A 1 91 ? 25.036 29.659 21.680 1.00 89.44 91 ALA A O 1
ATOM 710 N N . ARG A 1 92 ? 22.791 29.675 21.535 1.00 89.31 92 ARG A N 1
ATOM 711 C CA . ARG A 1 92 ? 22.580 28.578 22.496 1.00 89.31 92 ARG A CA 1
ATOM 712 C C . ARG A 1 92 ? 22.564 27.189 21.868 1.00 89.31 92 ARG A C 1
ATOM 714 O O . ARG A 1 92 ? 23.092 26.259 22.460 1.00 89.31 92 ARG A O 1
ATOM 721 N N . CYS A 1 93 ? 21.956 27.049 20.697 1.00 90.62 93 CYS A N 1
ATOM 722 C CA . CYS A 1 93 ? 21.688 25.761 20.058 1.00 90.62 93 CYS A CA 1
ATOM 723 C C . CYS A 1 93 ? 22.658 25.438 18.910 1.00 90.62 93 CYS A C 1
ATOM 725 O O . CYS A 1 93 ? 22.540 24.382 18.295 1.00 90.62 93 CYS A O 1
ATOM 727 N N . GLY A 1 94 ? 23.608 26.328 18.596 1.00 88.19 94 GLY A N 1
ATOM 728 C CA . GLY A 1 94 ? 24.701 26.072 17.650 1.00 88.19 94 GLY A CA 1
ATOM 729 C C . GLY A 1 94 ? 24.321 26.090 16.163 1.00 88.19 94 GLY A C 1
ATOM 730 O O . GLY A 1 94 ? 25.199 25.967 15.315 1.00 88.19 94 GLY A O 1
ATOM 731 N N . ALA A 1 95 ? 23.044 26.282 15.822 1.00 90.81 95 ALA A N 1
ATOM 732 C CA . ALA A 1 95 ? 22.554 26.401 14.447 1.00 90.81 95 ALA A CA 1
ATOM 733 C C . ALA A 1 95 ? 21.479 27.493 14.342 1.00 90.81 95 ALA A C 1
ATOM 735 O O . ALA A 1 95 ? 20.811 27.807 15.326 1.00 90.81 95 ALA A O 1
ATOM 736 N N . ASN A 1 96 ? 21.298 28.093 13.158 1.00 85.50 96 ASN A N 1
ATOM 737 C CA . ASN A 1 96 ? 20.278 29.139 12.991 1.00 85.50 96 ASN A CA 1
ATOM 738 C C . ASN A 1 96 ? 18.859 28.556 12.982 1.00 85.50 96 ASN A C 1
ATOM 740 O O . ASN A 1 96 ? 17.917 29.207 13.428 1.00 85.50 96 ASN A O 1
ATOM 744 N N . ASN A 1 97 ? 18.703 27.365 12.405 1.00 91.19 97 ASN A N 1
ATOM 745 C CA . ASN A 1 97 ? 17.447 26.641 12.279 1.00 91.19 97 ASN A CA 1
ATOM 746 C C . ASN A 1 97 ? 17.737 25.171 11.915 1.00 91.19 97 ASN A C 1
ATOM 748 O O . ASN A 1 97 ? 18.848 24.822 11.517 1.00 91.19 97 ASN A O 1
ATOM 752 N N . GLU A 1 98 ? 16.715 24.328 12.018 1.00 92.75 98 GLU A N 1
ATOM 753 C CA . GLU A 1 98 ? 16.789 22.904 11.681 1.00 92.75 98 GLU A CA 1
ATOM 754 C C . GLU A 1 98 ? 17.029 22.653 10.183 1.00 92.75 98 GLU A C 1
ATOM 756 O O . GLU A 1 98 ? 17.792 21.760 9.822 1.00 92.75 98 GLU A O 1
ATOM 761 N N . SER A 1 99 ? 16.455 23.487 9.307 1.00 91.94 99 SER A N 1
ATOM 762 C CA . SER A 1 99 ? 16.591 23.344 7.851 1.00 91.94 99 SER A CA 1
ATOM 763 C C . SER A 1 99 ? 18.029 23.523 7.351 1.00 91.94 99 SER A C 1
ATOM 765 O O . SER A 1 99 ? 18.394 22.963 6.324 1.00 91.94 99 SER A O 1
ATOM 767 N N . ASP A 1 100 ? 18.879 24.265 8.068 1.00 92.50 100 ASP A N 1
ATOM 768 C CA . ASP A 1 100 ? 20.309 24.375 7.759 1.00 92.50 100 ASP A CA 1
ATOM 769 C C . ASP A 1 100 ? 21.007 23.018 7.946 1.00 92.50 100 ASP A C 1
ATOM 771 O O . ASP A 1 100 ? 21.823 22.626 7.114 1.00 92.50 100 ASP A O 1
ATOM 775 N N . ILE A 1 101 ? 20.648 22.288 9.006 1.00 95.25 101 ILE A N 1
ATOM 776 C CA . ILE A 1 101 ? 21.220 20.976 9.333 1.00 95.25 101 ILE A CA 1
ATOM 777 C C . ILE A 1 101 ? 20.672 19.900 8.378 1.00 95.25 101 ILE A C 1
ATOM 779 O O . ILE A 1 101 ? 21.428 19.079 7.863 1.00 95.25 101 ILE A O 1
ATOM 783 N N . GLU A 1 102 ? 19.376 19.942 8.062 1.00 92.38 102 GLU A N 1
ATOM 784 C CA . GLU A 1 102 ? 18.762 19.039 7.073 1.00 92.38 102 GLU A CA 1
ATOM 785 C C . GLU A 1 102 ? 19.315 19.257 5.654 1.00 92.38 102 GLU A C 1
ATOM 787 O O . GLU A 1 102 ? 19.482 18.306 4.885 1.00 92.38 102 GLU A O 1
ATOM 792 N N . ARG A 1 103 ? 19.674 20.498 5.294 1.00 95.56 103 ARG A N 1
ATOM 793 C CA . ARG A 1 103 ? 20.362 20.787 4.025 1.00 95.56 103 ARG A CA 1
ATOM 794 C C . ARG A 1 103 ? 21.747 20.153 3.959 1.00 95.56 103 ARG A C 1
ATOM 796 O O . ARG A 1 103 ? 22.117 19.661 2.900 1.00 95.56 103 ARG A O 1
ATOM 803 N N . GLU A 1 104 ? 22.488 20.115 5.065 1.00 96.38 104 GLU A N 1
ATOM 804 C CA . GLU A 1 104 ? 23.775 19.408 5.144 1.00 96.38 104 GLU A CA 1
ATOM 805 C C . GLU A 1 104 ? 23.590 17.902 4.896 1.00 96.38 104 GLU A C 1
ATOM 807 O O . GLU A 1 104 ? 24.283 17.319 4.061 1.00 96.38 104 GLU A O 1
ATOM 812 N N . LYS A 1 105 ? 22.586 17.290 5.540 1.00 95.00 105 LYS A N 1
ATOM 813 C CA . LYS A 1 105 ? 22.210 15.883 5.321 1.00 95.00 105 LYS A CA 1
ATOM 814 C C . LYS A 1 105 ? 21.857 15.603 3.861 1.00 95.00 105 LYS A C 1
ATOM 816 O O . LYS A 1 105 ? 22.331 14.629 3.274 1.00 95.00 105 LYS A O 1
ATOM 821 N N . THR A 1 106 ? 21.032 16.470 3.280 1.00 93.56 106 THR A N 1
ATOM 822 C CA . THR A 1 106 ? 20.583 16.371 1.887 1.00 93.56 106 THR A CA 1
ATOM 823 C C . THR A 1 106 ? 21.763 16.503 0.931 1.00 93.56 106 THR A C 1
ATOM 825 O O . THR A 1 106 ? 21.917 15.669 0.046 1.00 93.56 106 THR A O 1
ATOM 828 N N . ALA A 1 107 ? 22.662 17.465 1.158 1.00 97.38 107 ALA A N 1
ATOM 829 C CA . ALA A 1 107 ? 23.843 17.676 0.326 1.00 97.38 107 ALA A CA 1
ATOM 830 C C . ALA A 1 107 ? 24.788 16.462 0.310 1.00 97.38 107 ALA A C 1
ATOM 832 O O . ALA A 1 107 ? 25.332 16.133 -0.745 1.00 97.38 107 ALA A O 1
ATOM 833 N N . LEU A 1 108 ? 24.955 15.771 1.446 1.00 97.12 108 LEU A N 1
ATOM 834 C CA . LEU A 1 108 ? 25.736 14.530 1.514 1.00 97.12 108 LEU A CA 1
ATOM 835 C C . LEU A 1 108 ? 25.099 13.410 0.685 1.00 97.12 108 LEU A C 1
ATOM 837 O O . LEU A 1 108 ? 25.795 12.731 -0.069 1.00 97.12 108 LEU A O 1
ATOM 841 N N . ARG A 1 109 ? 23.777 13.237 0.781 1.00 93.69 109 ARG A N 1
ATOM 842 C CA . ARG A 1 109 ? 23.052 12.239 -0.021 1.00 93.69 109 ARG A CA 1
ATOM 843 C C . ARG A 1 109 ? 23.095 12.570 -1.509 1.00 93.69 109 ARG A C 1
ATOM 845 O O . ARG A 1 109 ? 23.422 11.707 -2.309 1.00 93.69 109 ARG A O 1
ATOM 852 N N . GLU A 1 110 ? 22.868 13.827 -1.877 1.00 95.69 110 GLU A N 1
ATOM 853 C CA . GLU A 1 110 ? 22.994 14.280 -3.264 1.00 95.69 110 GLU A CA 1
ATOM 854 C C . GLU A 1 110 ? 24.408 14.081 -3.813 1.00 95.69 110 GLU A C 1
ATOM 856 O O . GLU A 1 110 ? 24.576 13.780 -4.993 1.00 95.69 110 GLU A O 1
ATOM 861 N N . GLN A 1 111 ? 25.440 14.259 -2.982 1.00 97.44 111 GLN A N 1
ATOM 862 C CA . GLN A 1 111 ? 26.812 13.965 -3.375 1.00 97.44 111 GLN A CA 1
ATOM 863 C C . GLN A 1 111 ? 27.001 12.471 -3.655 1.00 97.44 111 GLN A C 1
ATOM 865 O O . GLN A 1 111 ? 27.569 12.145 -4.695 1.00 97.44 111 GLN A O 1
ATOM 870 N N . ALA A 1 112 ? 26.491 11.586 -2.793 1.00 96.56 112 ALA A N 1
ATOM 871 C CA . ALA A 1 112 ? 26.518 10.142 -3.029 1.00 96.56 112 ALA A CA 1
ATOM 872 C C . ALA A 1 112 ? 25.800 9.770 -4.336 1.00 96.56 112 ALA A C 1
ATOM 874 O O . ALA A 1 112 ? 26.388 9.101 -5.184 1.00 96.56 112 ALA A O 1
ATOM 875 N N . THR A 1 113 ? 24.591 10.293 -4.564 1.00 95.88 113 THR A N 1
ATOM 876 C CA . THR A 1 113 ? 23.840 10.076 -5.810 1.00 95.88 113 THR A CA 1
ATOM 877 C C . THR A 1 113 ? 24.579 10.631 -7.035 1.00 95.88 113 THR A C 1
ATOM 879 O O . THR A 1 113 ? 24.568 10.009 -8.096 1.00 95.88 113 THR A O 1
ATOM 882 N N . ARG A 1 114 ? 25.260 11.784 -6.925 1.00 98.31 114 ARG A N 1
ATOM 883 C CA . ARG A 1 114 ? 26.104 12.326 -8.009 1.00 98.31 114 ARG A CA 1
ATOM 884 C C . ARG A 1 114 ? 27.253 11.381 -8.353 1.00 98.31 114 ARG A C 1
ATOM 886 O O . ARG A 1 114 ? 27.436 11.080 -9.530 1.00 98.31 114 ARG A O 1
ATOM 893 N N . THR A 1 115 ? 27.993 10.908 -7.352 1.00 97.81 115 THR A N 1
ATOM 894 C CA . THR A 1 115 ? 29.096 9.949 -7.535 1.00 97.81 115 THR A CA 1
ATOM 895 C C . THR A 1 115 ? 28.595 8.641 -8.150 1.00 97.81 115 THR A C 1
ATOM 897 O O . THR A 1 115 ? 29.188 8.123 -9.094 1.00 97.81 115 THR A O 1
ATOM 900 N N . ALA A 1 116 ? 27.463 8.137 -7.663 1.00 97.06 116 ALA A N 1
ATOM 901 C CA . ALA A 1 116 ? 26.808 6.943 -8.174 1.00 97.06 116 ALA A CA 1
ATOM 902 C C . ALA A 1 116 ? 26.385 7.077 -9.639 1.00 97.06 116 ALA A C 1
ATOM 904 O O . ALA A 1 116 ? 26.735 6.237 -10.467 1.00 97.06 116 ALA A O 1
ATOM 905 N N . ALA A 1 117 ? 25.681 8.157 -9.988 1.00 97.56 117 ALA A N 1
ATOM 906 C CA . ALA A 1 117 ? 25.260 8.418 -11.361 1.00 97.56 117 ALA A CA 1
ATOM 907 C C . ALA A 1 117 ? 26.470 8.494 -12.306 1.00 97.56 117 ALA A C 1
ATOM 909 O O . ALA A 1 117 ? 26.450 7.892 -13.378 1.00 97.56 117 ALA A O 1
ATOM 910 N N . GLN A 1 118 ? 27.557 9.149 -11.878 1.00 98.06 118 GLN A N 1
ATOM 911 C CA . GLN A 1 118 ? 28.806 9.206 -12.643 1.00 98.06 118 GLN A CA 1
ATOM 912 C C . GLN A 1 118 ? 29.420 7.819 -12.878 1.00 98.06 118 GLN A C 1
ATOM 914 O O . GLN A 1 118 ? 29.886 7.561 -13.984 1.00 98.06 118 GLN A O 1
ATOM 919 N N . ALA A 1 119 ? 29.371 6.909 -11.900 1.00 98.12 119 ALA A N 1
ATOM 920 C CA . ALA A 1 119 ? 29.927 5.559 -12.037 1.00 98.12 119 ALA A CA 1
ATOM 921 C C . ALA A 1 119 ? 29.264 4.724 -13.152 1.00 98.12 119 ALA A C 1
ATOM 923 O O . ALA A 1 119 ? 29.928 3.905 -13.781 1.00 98.12 119 ALA A O 1
ATOM 924 N N . GLY A 1 120 ? 27.981 4.961 -13.437 1.00 97.44 120 GLY A N 1
ATOM 925 C CA . GLY A 1 120 ? 27.244 4.337 -14.544 1.00 97.44 120 GLY A CA 1
ATOM 926 C C . GLY A 1 120 ? 27.125 5.227 -15.783 1.00 97.44 120 GLY A C 1
ATOM 927 O O . GLY A 1 120 ? 26.337 4.931 -16.679 1.00 97.44 120 GLY A O 1
ATOM 928 N N . ASN A 1 121 ? 27.882 6.325 -15.863 1.00 97.62 121 ASN A N 1
ATOM 929 C CA . ASN A 1 121 ? 27.806 7.299 -16.957 1.00 97.62 121 ASN A CA 1
ATOM 930 C C . ASN A 1 121 ? 26.390 7.876 -17.173 1.00 97.62 121 ASN A C 1
ATOM 932 O O . ASN A 1 121 ? 25.955 8.078 -18.310 1.00 97.62 121 ASN A O 1
ATOM 936 N N . PHE A 1 122 ? 25.667 8.149 -16.087 1.00 97.00 122 PHE A N 1
ATOM 937 C CA . PHE A 1 122 ? 24.386 8.851 -16.096 1.00 97.00 122 PHE A CA 1
ATOM 938 C C . PHE A 1 122 ? 24.528 10.284 -15.588 1.00 97.00 122 PHE A C 1
ATOM 940 O O . PHE A 1 122 ? 25.355 10.604 -14.734 1.00 97.00 122 PHE A O 1
ATOM 947 N N . THR A 1 123 ? 23.625 11.152 -16.034 1.00 96.75 123 THR A N 1
ATOM 948 C CA . THR A 1 123 ? 23.270 12.338 -15.246 1.00 96.75 123 THR A CA 1
ATOM 949 C C . THR A 1 123 ? 22.415 11.922 -14.043 1.00 96.75 123 THR A C 1
ATOM 951 O O . THR A 1 123 ? 21.677 10.938 -14.116 1.00 96.75 123 THR A O 1
ATOM 954 N N . VAL A 1 124 ? 22.442 12.692 -12.949 1.00 95.69 124 VAL A N 1
ATOM 955 C CA . VAL A 1 124 ? 21.592 12.414 -11.770 1.00 95.69 124 VAL A CA 1
ATOM 956 C C . VAL A 1 124 ? 20.111 12.248 -12.140 1.00 95.69 124 VAL A C 1
ATOM 958 O O . VAL A 1 124 ? 19.523 11.243 -11.742 1.00 95.69 124 VAL A O 1
ATOM 961 N N . PRO A 1 125 ? 19.499 13.129 -12.962 1.00 95.75 125 PRO A N 1
ATOM 962 C CA . PRO A 1 125 ? 18.096 12.959 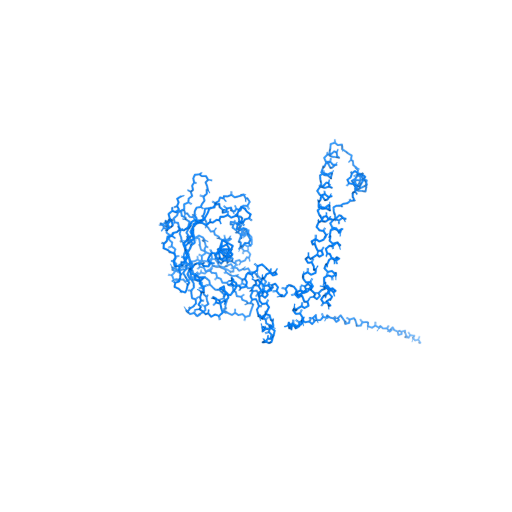-13.328 1.00 95.75 125 PRO A CA 1
ATOM 963 C C . PRO A 1 125 ? 17.827 11.691 -14.151 1.00 95.75 125 PRO A C 1
ATOM 965 O O . PRO A 1 125 ? 16.747 11.119 -14.043 1.00 95.75 125 PRO A O 1
ATOM 968 N N . GLN A 1 126 ? 18.775 11.244 -14.983 1.00 95.44 126 GLN A N 1
ATOM 969 C CA . GLN A 1 126 ? 18.631 9.983 -15.719 1.00 95.44 126 GLN A CA 1
ATOM 970 C C . GLN A 1 126 ? 18.667 8.783 -14.772 1.00 95.44 126 GLN A C 1
ATOM 972 O O . GLN A 1 126 ? 17.789 7.931 -14.865 1.00 95.44 126 GLN A O 1
ATOM 977 N N . PHE A 1 127 ? 19.631 8.746 -13.846 1.00 96.69 127 PHE A N 1
ATOM 978 C CA . PHE A 1 127 ? 19.755 7.677 -12.854 1.00 96.69 127 PHE A CA 1
ATOM 979 C C . PHE A 1 127 ? 18.495 7.568 -11.981 1.00 96.69 127 PHE A C 1
ATOM 981 O O . PHE A 1 127 ? 17.923 6.488 -11.853 1.00 96.69 127 PHE A O 1
ATOM 988 N N . GLN A 1 128 ? 17.989 8.697 -11.476 1.00 94.12 128 GLN A N 1
ATOM 989 C CA . GLN A 1 128 ? 16.769 8.737 -10.664 1.00 94.12 128 GLN A CA 1
ATOM 990 C C . GLN A 1 128 ? 15.526 8.287 -11.442 1.00 94.12 128 GLN A C 1
ATOM 992 O O . GLN A 1 128 ? 14.771 7.446 -10.961 1.00 94.12 128 GLN A O 1
ATOM 997 N N . ARG A 1 129 ? 15.311 8.804 -12.663 1.00 93.19 129 ARG A N 1
ATOM 998 C CA . ARG A 1 129 ? 14.161 8.398 -13.491 1.00 93.19 129 ARG A CA 1
ATOM 999 C C . ARG A 1 129 ? 14.206 6.920 -13.855 1.00 93.19 129 ARG A C 1
ATOM 1001 O O . ARG A 1 129 ? 13.168 6.266 -13.836 1.00 93.19 129 ARG A O 1
ATOM 1008 N N . LEU A 1 130 ? 15.390 6.406 -14.181 1.00 95.31 130 LEU A N 1
ATOM 1009 C CA . LEU A 1 130 ? 15.571 4.990 -14.471 1.00 95.31 130 LEU A CA 1
ATOM 1010 C C . LEU A 1 130 ? 15.272 4.140 -13.232 1.00 95.31 130 LEU A C 1
ATOM 1012 O O . LEU A 1 130 ? 14.573 3.142 -13.356 1.00 95.31 130 LEU A O 1
ATOM 1016 N N . GLY A 1 131 ? 15.698 4.583 -12.046 1.00 93.44 131 GLY A N 1
ATOM 1017 C CA . GLY A 1 131 ? 15.357 3.927 -10.785 1.00 93.44 131 GLY A CA 1
ATOM 1018 C C . GLY A 1 131 ? 13.856 3.862 -10.525 1.00 93.44 131 GLY A C 1
ATOM 1019 O O . GLY A 1 131 ? 13.351 2.778 -10.268 1.00 93.44 131 GLY A O 1
ATOM 1020 N N . ILE A 1 132 ? 13.132 4.973 -10.695 1.00 88.12 132 ILE A N 1
ATOM 1021 C CA . ILE A 1 132 ? 11.664 5.009 -10.557 1.00 88.12 132 ILE A CA 1
ATOM 1022 C C . ILE A 1 132 ? 10.993 4.082 -11.582 1.00 88.12 132 ILE A C 1
ATOM 1024 O O . ILE A 1 132 ? 10.055 3.355 -11.258 1.00 88.12 132 ILE A O 1
ATOM 1028 N N . ARG A 1 133 ? 11.459 4.092 -12.838 1.00 92.38 133 ARG A N 1
ATOM 1029 C CA . ARG A 1 133 ? 10.912 3.226 -13.893 1.00 92.38 133 ARG A CA 1
ATOM 1030 C C . ARG A 1 133 ? 11.131 1.749 -13.563 1.00 92.38 133 ARG A C 1
ATOM 1032 O O . ARG A 1 133 ? 10.199 0.964 -13.687 1.00 92.38 133 ARG A O 1
ATOM 1039 N N . LEU A 1 134 ? 12.331 1.375 -13.126 1.00 92.31 134 LEU A N 1
ATOM 1040 C CA . LEU A 1 134 ? 12.666 -0.000 -12.755 1.00 92.31 134 LEU A CA 1
ATOM 1041 C C . LEU A 1 134 ? 11.940 -0.449 -11.484 1.00 92.31 134 LEU A C 1
ATOM 1043 O O . LEU A 1 134 ? 11.415 -1.559 -11.461 1.00 92.31 134 LEU A O 1
ATOM 1047 N N . GLU A 1 135 ? 11.809 0.418 -10.483 1.00 83.50 135 GLU A N 1
ATOM 1048 C CA . GLU A 1 135 ? 10.969 0.167 -9.312 1.00 83.50 135 GLU A CA 1
ATOM 1049 C C . GLU A 1 135 ? 9.532 -0.138 -9.744 1.00 83.50 135 GLU A C 1
ATOM 1051 O O . GLU A 1 135 ? 8.983 -1.154 -9.333 1.00 83.50 135 GLU A O 1
ATOM 1056 N N . ARG A 1 136 ? 8.939 0.646 -10.656 1.00 75.81 136 ARG A N 1
ATOM 1057 C CA . ARG A 1 136 ? 7.584 0.353 -11.151 1.00 75.81 136 ARG A CA 1
ATOM 1058 C C . ARG A 1 136 ? 7.470 -0.997 -11.850 1.00 75.81 136 ARG A C 1
ATOM 1060 O O . ARG A 1 136 ? 6.502 -1.726 -11.640 1.00 75.81 136 ARG A O 1
ATOM 1067 N N . ILE A 1 137 ? 8.475 -1.344 -12.644 1.00 82.06 137 ILE A N 1
ATOM 1068 C CA . ILE A 1 137 ? 8.513 -2.610 -13.372 1.00 82.06 137 ILE A CA 1
ATOM 1069 C C . ILE A 1 137 ? 8.619 -3.815 -12.419 1.00 82.06 137 ILE A C 1
ATOM 1071 O O . ILE A 1 137 ? 7.996 -4.850 -12.669 1.00 82.06 137 ILE A O 1
ATOM 1075 N N . TYR A 1 138 ? 9.405 -3.711 -11.344 1.00 77.31 138 TYR A N 1
ATOM 1076 C CA . TYR A 1 138 ? 9.680 -4.838 -10.443 1.00 77.31 138 TYR A CA 1
ATOM 1077 C C . TYR A 1 138 ? 8.793 -4.888 -9.200 1.00 77.31 138 TYR A C 1
ATOM 1079 O O . TYR A 1 138 ? 8.407 -5.983 -8.802 1.00 77.31 138 TYR A O 1
ATOM 1087 N N . ALA A 1 139 ? 8.444 -3.745 -8.612 1.00 68.62 139 ALA A N 1
ATOM 1088 C CA . ALA A 1 139 ? 7.556 -3.662 -7.455 1.00 68.62 139 ALA A CA 1
ATOM 1089 C C . ALA A 1 139 ? 6.075 -3.749 -7.849 1.00 68.62 139 ALA A C 1
ATOM 1091 O O . ALA A 1 139 ? 5.294 -4.359 -7.126 1.00 68.62 139 ALA A O 1
ATOM 1092 N N . TYR A 1 140 ? 5.690 -3.190 -9.004 1.00 64.06 140 TYR A N 1
ATOM 1093 C CA . TYR A 1 140 ? 4.287 -3.144 -9.449 1.00 64.06 140 TYR A CA 1
ATOM 1094 C C . TYR A 1 140 ? 4.008 -3.955 -10.720 1.00 64.06 140 TYR A C 1
ATOM 1096 O O . TYR A 1 140 ? 2.880 -3.966 -11.204 1.00 64.06 140 TYR A O 1
ATOM 1104 N N . GLY A 1 141 ? 5.014 -4.632 -11.283 1.00 72.50 141 GLY A N 1
ATOM 1105 C CA . GLY A 1 141 ? 4.839 -5.463 -12.477 1.00 72.50 141 GLY A CA 1
ATOM 1106 C C . GLY A 1 141 ? 4.517 -4.682 -13.756 1.00 72.50 141 GLY A C 1
ATOM 1107 O O . GLY A 1 141 ? 4.103 -5.297 -14.736 1.00 72.50 141 GLY A O 1
ATOM 1108 N N . ASP A 1 142 ? 4.701 -3.358 -13.777 1.00 76.88 142 ASP A N 1
ATOM 1109 C CA . ASP A 1 142 ? 4.338 -2.523 -14.925 1.00 76.88 142 ASP A CA 1
ATOM 1110 C C . ASP A 1 142 ? 5.207 -2.855 -16.150 1.00 76.88 142 ASP A C 1
ATOM 1112 O O . ASP A 1 142 ? 6.427 -2.697 -16.131 1.00 76.88 142 ASP A O 1
ATOM 1116 N N . ARG A 1 143 ? 4.579 -3.334 -17.228 1.00 83.62 143 ARG A N 1
ATOM 1117 C CA . ARG A 1 143 ? 5.228 -3.600 -18.527 1.00 83.62 143 ARG A CA 1
ATOM 1118 C C . ARG A 1 143 ? 4.702 -2.701 -19.640 1.00 83.62 143 ARG A C 1
ATOM 1120 O O . ARG A 1 143 ? 5.110 -2.869 -20.790 1.00 83.62 143 ARG A O 1
ATOM 1127 N N . ALA A 1 144 ? 3.792 -1.778 -19.329 1.00 80.19 144 ALA A N 1
ATOM 1128 C CA . ALA A 1 144 ? 3.190 -0.920 -20.332 1.00 80.19 144 ALA A CA 1
ATOM 1129 C C . ALA A 1 144 ? 4.265 -0.043 -20.992 1.00 80.19 144 ALA A C 1
ATOM 1131 O O . ALA A 1 144 ? 5.133 0.522 -20.328 1.00 80.19 144 ALA A O 1
ATOM 1132 N N . GLY A 1 145 ? 4.223 0.042 -22.322 1.00 83.81 145 GLY A N 1
ATOM 1133 C CA . GLY A 1 145 ? 5.165 0.851 -23.097 1.00 83.81 145 GLY A CA 1
ATOM 1134 C C . GLY A 1 145 ? 6.560 0.244 -23.290 1.00 83.81 145 GLY A C 1
ATOM 1135 O O . GLY A 1 145 ? 7.383 0.873 -23.947 1.00 83.81 145 GLY A O 1
ATOM 1136 N N . LEU A 1 146 ? 6.842 -0.964 -22.782 1.00 89.56 146 LEU A N 1
ATOM 1137 C CA . LEU A 1 146 ? 8.094 -1.662 -23.093 1.00 89.56 146 LEU A CA 1
ATOM 1138 C C . LEU A 1 146 ? 8.011 -2.355 -24.456 1.00 89.56 146 LEU A C 1
ATOM 1140 O O . LEU A 1 146 ? 7.071 -3.096 -24.744 1.00 89.56 146 LEU A O 1
ATOM 1144 N N . SER A 1 147 ? 9.038 -2.168 -25.277 1.00 93.69 147 SER A N 1
ATOM 1145 C CA . SER A 1 147 ? 9.246 -2.985 -26.473 1.00 93.69 147 SER A CA 1
ATOM 1146 C C . SER A 1 147 ? 9.680 -4.412 -26.105 1.00 93.69 147 SER A C 1
ATOM 1148 O O . SER A 1 147 ? 10.212 -4.657 -25.021 1.00 93.69 147 SER A O 1
ATOM 1150 N N . ALA A 1 148 ? 9.493 -5.379 -27.011 1.00 93.31 148 ALA A N 1
ATOM 1151 C CA . ALA A 1 148 ? 9.883 -6.772 -26.758 1.00 93.31 148 ALA A CA 1
ATOM 1152 C C . ALA A 1 148 ? 11.371 -6.944 -26.355 1.00 93.31 148 ALA A C 1
ATOM 1154 O O . ALA A 1 148 ? 11.627 -7.659 -25.384 1.00 93.31 148 ALA A O 1
ATOM 1155 N N . PRO A 1 149 ? 12.346 -6.251 -26.987 1.00 96.31 149 PRO A N 1
ATOM 1156 C CA . PRO A 1 149 ? 13.743 -6.315 -26.550 1.00 96.31 149 PRO A CA 1
ATOM 1157 C C . PRO A 1 149 ? 13.979 -5.743 -25.145 1.00 96.31 149 PRO A C 1
ATOM 1159 O O . PRO A 1 149 ? 14.835 -6.234 -24.414 1.00 96.31 149 PRO A O 1
ATOM 1162 N N . GLU A 1 150 ? 13.223 -4.718 -24.738 1.00 94.62 150 GLU A N 1
ATOM 1163 C CA . GLU A 1 150 ? 13.311 -4.167 -23.379 1.00 94.62 150 GLU A CA 1
ATOM 1164 C C . GLU A 1 150 ? 12.752 -5.145 -22.345 1.00 94.62 150 GLU A C 1
ATOM 1166 O O . GLU A 1 150 ? 13.337 -5.316 -21.276 1.00 94.62 150 GLU A O 1
ATOM 1171 N N . VAL A 1 151 ? 11.648 -5.829 -22.666 1.00 90.00 151 VAL A N 1
ATOM 1172 C CA . VAL A 1 151 ? 11.099 -6.891 -21.811 1.00 90.00 151 VAL A CA 1
ATOM 1173 C C . VAL A 1 151 ? 12.131 -8.000 -21.607 1.00 90.00 151 VAL A C 1
ATOM 1175 O O . VAL A 1 151 ? 12.352 -8.422 -20.472 1.00 90.00 151 VAL A O 1
ATOM 1178 N N . GLU A 1 152 ? 12.802 -8.436 -22.674 1.00 92.75 152 GLU A N 1
ATOM 1179 C CA . GLU A 1 152 ? 13.866 -9.440 -22.603 1.00 92.75 152 GLU A CA 1
ATOM 1180 C C . GLU A 1 152 ? 15.047 -8.969 -21.738 1.00 92.75 152 GLU A C 1
ATOM 1182 O O . GLU A 1 152 ? 15.453 -9.674 -20.811 1.00 92.75 152 GLU A O 1
ATOM 1187 N N . ALA A 1 153 ? 15.551 -7.752 -21.971 1.00 94.31 153 ALA A N 1
ATOM 1188 C CA . ALA A 1 153 ? 16.688 -7.196 -21.237 1.00 94.31 153 ALA A CA 1
ATOM 1189 C C . ALA A 1 153 ? 16.423 -7.062 -19.728 1.00 94.31 153 ALA A C 1
ATOM 1191 O O . ALA A 1 153 ? 17.314 -7.322 -18.910 1.00 94.31 153 ALA A O 1
ATOM 1192 N N . VAL A 1 154 ? 15.198 -6.674 -19.364 1.00 92.12 154 VAL A N 1
ATOM 1193 C CA . VAL A 1 154 ? 14.739 -6.594 -17.975 1.00 92.12 154 VAL A CA 1
ATOM 1194 C C . VAL A 1 154 ? 14.585 -7.999 -17.383 1.00 92.12 154 VAL A C 1
ATOM 1196 O O . VAL A 1 154 ? 15.104 -8.281 -16.303 1.00 92.12 154 VAL A O 1
ATOM 1199 N N . ASN A 1 155 ? 13.931 -8.928 -18.082 1.00 86.75 155 ASN A N 1
ATOM 1200 C CA . ASN A 1 155 ? 13.748 -10.293 -17.579 1.00 86.75 155 ASN A CA 1
ATOM 1201 C C . ASN A 1 155 ? 15.084 -11.009 -17.330 1.00 86.75 155 ASN A C 1
ATOM 1203 O O . ASN A 1 155 ? 15.232 -11.665 -16.300 1.00 86.75 155 ASN A O 1
ATOM 1207 N N . ALA A 1 156 ? 16.085 -10.793 -18.187 1.00 91.94 156 ALA A N 1
ATOM 1208 C CA . ALA A 1 156 ? 17.430 -11.348 -18.026 1.00 91.94 156 ALA A CA 1
ATOM 1209 C C . ALA A 1 156 ? 18.151 -10.904 -16.733 1.00 91.94 156 ALA A C 1
ATOM 1211 O O . ALA A 1 156 ? 19.123 -11.532 -16.327 1.00 91.94 156 ALA A O 1
ATOM 1212 N N . ARG A 1 157 ? 17.690 -9.834 -16.069 1.00 92.19 157 ARG A N 1
ATOM 1213 C CA . ARG A 1 157 ? 18.273 -9.286 -14.825 1.00 92.19 157 ARG A CA 1
ATOM 1214 C C . ARG A 1 157 ? 17.336 -9.375 -13.627 1.00 92.19 157 ARG A C 1
ATOM 1216 O O . ARG A 1 157 ? 17.557 -8.707 -12.615 1.00 92.19 157 ARG A O 1
ATOM 1223 N N . ARG A 1 158 ? 16.280 -10.183 -13.730 1.00 81.94 158 ARG A N 1
ATOM 1224 C CA . ARG A 1 158 ? 15.222 -10.266 -12.719 1.00 81.94 158 ARG A CA 1
ATOM 1225 C C . ARG A 1 158 ? 15.759 -10.534 -11.314 1.00 81.94 158 ARG A C 1
ATOM 1227 O O . ARG A 1 158 ? 15.339 -9.846 -10.394 1.00 81.94 158 ARG A O 1
ATOM 1234 N N . GLU A 1 159 ? 16.683 -11.475 -11.141 1.00 80.00 159 GLU A N 1
ATOM 1235 C CA . GLU A 1 159 ? 17.254 -11.791 -9.821 1.00 80.00 159 GLU A CA 1
ATOM 1236 C C . GLU A 1 159 ? 17.954 -10.586 -9.192 1.00 80.00 159 GLU A C 1
ATOM 1238 O O . GLU A 1 159 ? 17.729 -10.255 -8.025 1.00 80.00 159 GLU A O 1
ATOM 1243 N N . ARG A 1 160 ? 18.764 -9.881 -9.991 1.00 87.81 160 ARG A N 1
ATOM 1244 C CA . ARG A 1 160 ? 19.519 -8.722 -9.520 1.00 87.81 160 ARG A CA 1
ATOM 1245 C C . ARG A 1 160 ? 18.592 -7.588 -9.109 1.00 87.81 160 ARG A C 1
ATOM 1247 O O . ARG A 1 160 ? 18.737 -7.053 -8.013 1.00 87.81 160 ARG A O 1
ATOM 1254 N N . PHE A 1 161 ? 17.634 -7.243 -9.961 1.00 87.25 161 PHE A N 1
ATOM 1255 C CA . PHE A 1 161 ? 16.683 -6.180 -9.657 1.00 87.25 161 PHE A CA 1
ATOM 1256 C C . PHE A 1 161 ? 15.698 -6.559 -8.557 1.00 87.25 161 PHE A C 1
ATOM 1258 O O . PHE A 1 161 ? 15.343 -5.712 -7.744 1.00 87.25 161 PHE A O 1
ATOM 1265 N N . GLY A 1 162 ? 15.336 -7.835 -8.459 1.00 74.75 162 GLY A N 1
ATOM 1266 C CA . GLY A 1 162 ? 14.582 -8.349 -7.329 1.00 74.75 162 GLY A CA 1
ATOM 1267 C C . GLY A 1 162 ? 15.304 -8.107 -6.002 1.00 74.75 162 GLY A C 1
ATOM 1268 O O . GLY A 1 162 ? 14.731 -7.552 -5.068 1.00 74.75 162 GLY A O 1
ATOM 1269 N N . SER A 1 163 ? 16.607 -8.403 -5.940 1.00 78.69 163 SER A N 1
ATOM 1270 C CA . SER A 1 163 ? 17.427 -8.078 -4.766 1.00 78.69 163 SER A CA 1
ATOM 1271 C C . SER A 1 163 ? 17.532 -6.572 -4.494 1.00 78.69 163 SER A C 1
ATOM 1273 O O . SER A 1 163 ? 17.583 -6.188 -3.328 1.00 78.69 163 SER A O 1
ATOM 1275 N N . ILE A 1 164 ? 17.596 -5.732 -5.533 1.00 83.94 164 ILE A N 1
ATOM 1276 C CA . ILE A 1 164 ? 17.691 -4.267 -5.409 1.00 83.94 164 ILE A CA 1
ATOM 1277 C C . ILE A 1 164 ? 16.406 -3.672 -4.821 1.00 83.94 164 ILE A C 1
ATOM 1279 O O . ILE A 1 164 ? 16.475 -2.834 -3.925 1.00 83.94 164 ILE A O 1
ATOM 1283 N N . TYR A 1 165 ? 15.242 -4.120 -5.294 1.00 80.38 165 TYR A N 1
ATOM 1284 C CA . TYR A 1 165 ? 13.942 -3.572 -4.893 1.00 80.38 165 TYR A CA 1
ATOM 1285 C C . TYR A 1 165 ? 13.262 -4.362 -3.768 1.00 80.38 165 TYR A C 1
ATOM 1287 O O . TYR A 1 165 ? 12.112 -4.094 -3.441 1.00 80.38 165 TYR A O 1
ATOM 1295 N N . GLY A 1 166 ? 13.954 -5.333 -3.160 1.00 61.31 166 GLY A N 1
ATOM 1296 C CA . GLY A 1 166 ? 13.402 -6.143 -2.067 1.00 61.31 166 GLY A CA 1
ATOM 1297 C C . GLY A 1 166 ? 12.278 -7.086 -2.504 1.00 61.31 166 GLY A C 1
ATOM 1298 O O . GLY A 1 166 ? 11.511 -7.571 -1.678 1.00 61.31 166 GLY A O 1
ATOM 1299 N N . VAL A 1 167 ? 12.187 -7.363 -3.802 1.00 58.25 167 VAL A N 1
ATOM 1300 C CA . VAL A 1 167 ? 11.205 -8.258 -4.398 1.00 58.25 167 VAL A CA 1
ATOM 1301 C C . VAL A 1 167 ? 11.928 -9.555 -4.738 1.00 58.25 167 VAL A C 1
ATOM 1303 O O . VAL A 1 167 ? 12.649 -9.624 -5.727 1.00 58.25 167 VAL A O 1
ATOM 1306 N N . ASN A 1 168 ? 11.801 -10.598 -3.915 1.00 53.50 168 ASN A N 1
ATOM 1307 C CA . ASN A 1 168 ? 12.445 -11.876 -4.225 1.00 53.50 168 ASN A CA 1
ATOM 1308 C C . ASN A 1 168 ? 11.976 -12.342 -5.619 1.00 53.50 168 ASN A C 1
ATOM 1310 O O . ASN A 1 168 ? 10.786 -12.514 -5.851 1.00 53.50 168 ASN A O 1
ATOM 1314 N N . ALA A 1 169 ? 12.900 -12.504 -6.568 1.00 44.44 169 ALA A N 1
ATOM 1315 C CA . ALA A 1 169 ? 12.570 -12.840 -7.951 1.00 44.44 169 ALA A CA 1
ATOM 1316 C C . ALA A 1 169 ? 11.775 -14.149 -8.066 1.00 44.44 169 ALA A C 1
ATOM 1318 O O . ALA A 1 169 ? 10.879 -14.224 -8.900 1.00 44.44 169 ALA A O 1
ATOM 1319 N N . ALA A 1 170 ? 12.036 -15.123 -7.187 1.00 44.16 170 ALA A N 1
ATOM 1320 C CA . ALA A 1 170 ? 11.262 -16.357 -7.085 1.00 44.16 170 ALA A CA 1
ATOM 1321 C C . ALA A 1 170 ? 9.876 -16.119 -6.464 1.00 44.16 170 ALA A C 1
ATOM 1323 O O . ALA A 1 170 ? 8.903 -16.744 -6.868 1.00 44.16 170 ALA A O 1
ATOM 1324 N N . ALA A 1 171 ? 9.763 -15.169 -5.531 1.00 43.59 171 ALA A N 1
ATOM 1325 C CA . ALA A 1 171 ? 8.487 -14.756 -4.953 1.00 43.59 171 ALA A CA 1
ATOM 1326 C C . ALA A 1 171 ? 7.605 -14.020 -5.969 1.00 43.59 171 ALA A C 1
ATOM 1328 O O . ALA A 1 171 ? 6.407 -14.262 -6.061 1.00 43.59 171 ALA A O 1
ATOM 1329 N N . LEU A 1 172 ? 8.220 -13.153 -6.771 1.00 39.94 172 LEU A N 1
ATOM 1330 C CA . LEU A 1 172 ? 7.585 -12.449 -7.872 1.00 39.94 172 LEU A CA 1
ATOM 1331 C C . LEU A 1 172 ? 7.304 -13.379 -9.048 1.00 39.94 172 LEU A C 1
ATOM 1333 O O . LEU A 1 172 ? 6.384 -13.117 -9.793 1.00 39.94 172 LEU A O 1
ATOM 1337 N N . GLU A 1 173 ? 8.057 -14.456 -9.247 1.00 41.41 173 GLU A N 1
ATOM 1338 C CA . GLU A 1 173 ? 7.752 -15.472 -10.256 1.00 41.41 173 GLU A CA 1
ATOM 1339 C C . GLU A 1 173 ? 6.650 -16.430 -9.800 1.00 41.41 173 GLU A C 1
ATOM 1341 O O . GLU A 1 173 ? 5.815 -16.796 -10.615 1.00 41.41 173 GLU A O 1
ATOM 1346 N N . ALA A 1 174 ? 6.558 -16.749 -8.509 1.00 42.03 174 ALA A N 1
ATOM 1347 C CA . ALA A 1 174 ? 5.380 -17.400 -7.943 1.00 42.03 174 ALA A CA 1
ATOM 1348 C C . ALA A 1 174 ? 4.142 -16.488 -8.055 1.00 42.03 174 ALA A C 1
ATOM 1350 O O . ALA A 1 174 ? 3.094 -16.920 -8.525 1.00 42.03 174 ALA A O 1
ATOM 1351 N N . ALA A 1 175 ? 4.286 -15.196 -7.742 1.00 39.09 175 ALA A N 1
ATOM 1352 C CA . ALA A 1 175 ? 3.201 -14.222 -7.840 1.00 39.09 175 ALA A CA 1
ATOM 1353 C C . ALA A 1 175 ? 2.818 -13.877 -9.295 1.00 39.09 175 ALA A C 1
ATOM 1355 O O . ALA A 1 175 ? 1.645 -13.896 -9.637 1.00 39.09 175 ALA A O 1
ATOM 1356 N N . LEU A 1 176 ? 3.779 -13.593 -10.183 1.00 37.09 176 LEU A N 1
ATOM 1357 C CA . LEU A 1 176 ? 3.552 -13.225 -11.592 1.00 37.09 176 LEU A CA 1
ATOM 1358 C C . LEU A 1 176 ? 3.359 -14.434 -12.506 1.00 37.09 176 LEU A C 1
ATOM 1360 O O . LEU A 1 176 ? 2.607 -14.338 -13.469 1.00 37.09 176 LEU A O 1
ATOM 1364 N N . GLY A 1 177 ? 3.991 -15.573 -12.225 1.00 39.06 177 GLY A N 1
ATOM 1365 C CA . GLY A 1 177 ? 3.610 -16.859 -12.817 1.00 39.06 177 GLY A CA 1
ATOM 1366 C C . GLY A 1 177 ? 2.179 -17.239 -12.432 1.00 39.06 177 GLY A C 1
ATOM 1367 O O . GLY A 1 177 ? 1.511 -17.924 -13.200 1.00 39.06 177 GLY A O 1
ATOM 1368 N N . GLY A 1 178 ? 1.699 -16.692 -11.308 1.00 37.81 178 GLY A N 1
ATOM 1369 C CA . GLY A 1 178 ? 0.306 -16.702 -10.891 1.00 37.81 178 GLY A CA 1
ATOM 1370 C C . GLY A 1 178 ? -0.621 -15.675 -11.565 1.00 37.81 178 GLY A C 1
ATOM 1371 O O . GLY A 1 178 ? -1.835 -15.837 -11.514 1.00 37.81 178 GLY A O 1
ATOM 1372 N N . LEU A 1 179 ? -0.071 -14.617 -12.178 1.00 34.53 179 LEU A N 1
ATOM 1373 C CA . LEU A 1 179 ? -0.832 -13.483 -12.737 1.00 34.53 179 LEU A CA 1
ATOM 1374 C C . LEU A 1 179 ? -0.747 -13.367 -14.274 1.00 34.53 179 LEU A C 1
ATOM 1376 O O . LEU A 1 179 ? -1.541 -12.652 -14.873 1.00 34.53 179 LEU A O 1
ATOM 1380 N N . GLY A 1 180 ? 0.218 -14.024 -14.931 1.00 30.12 180 GLY A N 1
ATOM 1381 C CA . GLY A 1 180 ? 0.476 -13.901 -16.380 1.00 30.12 180 GLY A CA 1
ATOM 1382 C C . GLY A 1 180 ? -0.149 -14.992 -17.261 1.00 30.12 180 GLY A C 1
ATOM 1383 O O . GLY A 1 180 ? -0.126 -14.907 -18.488 1.00 30.12 180 GLY A O 1
ATOM 1384 N N . ARG A 1 181 ? -0.710 -16.021 -16.640 1.00 33.56 181 ARG A N 1
ATOM 1385 C CA . ARG A 1 181 ? -1.676 -16.975 -17.197 1.00 33.56 181 ARG A CA 1
ATOM 1386 C C . ARG A 1 181 ? -2.716 -17.143 -16.097 1.00 33.56 181 ARG A C 1
ATOM 1388 O O . ARG A 1 181 ? -2.303 -17.104 -14.944 1.00 33.56 181 ARG A O 1
ATOM 1395 N N . GLY A 1 182 ? -3.999 -17.283 -16.429 1.00 33.84 182 GLY A N 1
ATOM 1396 C CA . GLY A 1 182 ? -5.130 -17.462 -15.498 1.00 33.84 182 GLY A CA 1
ATOM 1397 C C . GLY A 1 182 ? -5.021 -18.699 -14.596 1.00 33.84 182 GLY A C 1
ATOM 1398 O O . GLY A 1 182 ? -5.825 -19.619 -14.636 1.00 33.84 182 GLY A O 1
ATOM 1399 N N . THR A 1 183 ? -3.960 -18.768 -13.807 1.00 30.97 183 THR A N 1
ATOM 1400 C CA . THR A 1 183 ? -3.613 -19.831 -12.883 1.00 30.97 183 THR A CA 1
ATOM 1401 C C . THR A 1 183 ? -3.005 -19.137 -11.687 1.00 30.97 183 THR A C 1
ATOM 1403 O O . THR A 1 183 ? -1.802 -18.920 -11.675 1.00 30.97 183 THR A O 1
ATOM 1406 N N . GLY A 1 184 ? -3.837 -18.765 -10.711 1.00 38.91 184 GLY A N 1
ATOM 1407 C CA . GLY A 1 184 ? -3.419 -18.241 -9.412 1.00 38.91 184 GLY A CA 1
ATOM 1408 C C . GLY A 1 184 ? -2.455 -19.199 -8.715 1.00 38.91 184 GLY A C 1
ATOM 1409 O O . GLY A 1 184 ? -2.866 -20.070 -7.959 1.00 38.91 184 GLY A O 1
ATOM 1410 N N . GLY A 1 185 ? -1.167 -19.054 -9.015 1.00 39.59 185 GLY A N 1
ATOM 1411 C CA . GLY A 1 185 ? -0.104 -19.917 -8.534 1.00 39.59 185 GLY A CA 1
ATOM 1412 C C . GLY A 1 185 ? 0.150 -19.673 -7.059 1.00 39.59 185 GLY A C 1
ATOM 1413 O O . GLY A 1 185 ? 0.948 -18.819 -6.681 1.00 39.59 185 GLY A O 1
ATOM 1414 N N . VAL A 1 186 ? -0.523 -20.439 -6.214 1.00 49.62 186 VAL A N 1
ATOM 1415 C CA . VAL A 1 186 ? -0.107 -20.614 -4.831 1.00 49.62 186 VAL A CA 1
ATOM 1416 C C . VAL A 1 186 ? 1.254 -21.326 -4.833 1.00 49.62 186 VAL A C 1
ATOM 1418 O O . VAL A 1 186 ? 1.450 -22.262 -5.614 1.00 49.62 186 VAL A O 1
ATOM 1421 N N . PRO A 1 187 ? 2.221 -20.918 -3.990 1.00 50.44 187 PRO A N 1
ATOM 1422 C CA . PRO A 1 187 ? 3.467 -21.655 -3.831 1.00 50.44 187 PRO A CA 1
ATOM 1423 C C . PRO A 1 187 ? 3.221 -23.129 -3.536 1.00 50.44 187 PRO A C 1
ATOM 1425 O O . PRO A 1 187 ? 2.326 -23.487 -2.766 1.00 50.44 187 PRO A O 1
ATOM 1428 N N . ALA A 1 188 ? 4.081 -23.985 -4.080 1.00 50.69 188 ALA A N 1
ATOM 1429 C CA . ALA A 1 188 ? 4.073 -25.392 -3.724 1.00 50.69 188 ALA A CA 1
ATOM 1430 C C . ALA A 1 188 ? 4.308 -25.568 -2.211 1.00 50.69 188 ALA A C 1
ATOM 1432 O O . ALA A 1 188 ? 5.066 -24.821 -1.579 1.00 50.69 188 ALA A O 1
ATOM 1433 N N . ALA A 1 189 ? 3.676 -26.592 -1.632 1.00 47.97 189 ALA A N 1
ATOM 1434 C CA . ALA A 1 189 ? 3.870 -26.962 -0.234 1.00 47.97 189 ALA A CA 1
ATOM 1435 C C . ALA A 1 189 ? 5.376 -27.096 0.087 1.00 47.97 189 ALA A C 1
ATOM 1437 O O . ALA A 1 189 ? 6.094 -27.842 -0.578 1.00 47.97 189 ALA A O 1
ATOM 1438 N N . GLY A 1 190 ? 5.851 -26.352 1.093 1.00 50.69 190 GLY A N 1
ATOM 1439 C CA . GLY A 1 190 ? 7.262 -26.311 1.507 1.00 50.69 190 GLY A CA 1
ATOM 1440 C C . GLY A 1 190 ? 8.049 -25.053 1.107 1.00 50.69 190 GLY A C 1
ATOM 1441 O O . GLY A 1 190 ? 9.194 -24.919 1.530 1.00 50.69 190 GLY A O 1
ATOM 1442 N N . GLN A 1 191 ? 7.462 -24.116 0.350 1.00 59.19 191 GLN A N 1
ATOM 1443 C CA . GLN A 1 191 ? 8.114 -22.846 -0.032 1.00 59.19 191 GLN A CA 1
ATOM 1444 C C . GLN A 1 191 ? 7.718 -21.629 0.827 1.00 59.19 191 GLN A C 1
ATOM 1446 O O . GLN A 1 191 ? 8.192 -20.519 0.589 1.00 59.19 191 GLN A O 1
ATOM 1451 N N . TRP A 1 192 ? 6.878 -21.824 1.844 1.00 64.44 192 TRP A N 1
ATOM 1452 C CA . TRP A 1 192 ? 6.441 -20.767 2.757 1.00 64.44 192 TRP A CA 1
ATOM 1453 C C . TRP A 1 192 ? 7.542 -20.413 3.766 1.00 64.44 192 TRP A C 1
ATOM 1455 O O . TRP A 1 192 ? 7.612 -20.979 4.856 1.00 64.44 192 TRP A O 1
ATOM 1465 N N . THR A 1 193 ? 8.427 -19.478 3.412 1.00 69.88 193 THR A N 1
ATOM 1466 C CA . THR A 1 193 ? 9.267 -18.795 4.410 1.00 69.88 193 THR A CA 1
ATOM 1467 C C . THR A 1 193 ? 8.445 -17.742 5.145 1.00 69.88 193 THR A C 1
ATOM 1469 O O . THR A 1 193 ? 7.459 -17.243 4.608 1.00 69.88 193 THR A O 1
ATOM 1472 N N . ALA A 1 194 ? 8.856 -17.358 6.356 1.00 66.94 194 ALA A N 1
ATOM 1473 C CA . ALA A 1 194 ? 8.148 -16.328 7.115 1.00 66.94 194 ALA A CA 1
ATOM 1474 C C . ALA A 1 194 ? 8.024 -15.007 6.327 1.00 66.94 194 ALA A C 1
ATOM 1476 O O . ALA A 1 194 ? 6.936 -14.444 6.250 1.00 66.94 194 ALA A O 1
ATOM 1477 N N . ASP A 1 195 ? 9.099 -14.564 5.668 1.00 63.12 195 ASP A N 1
ATOM 1478 C CA . ASP A 1 195 ? 9.096 -13.338 4.858 1.00 63.12 195 ASP A CA 1
ATOM 1479 C C . ASP A 1 195 ? 8.145 -13.436 3.658 1.00 63.12 195 ASP A C 1
ATOM 1481 O O . ASP A 1 195 ? 7.396 -12.503 3.370 1.00 63.12 195 ASP A O 1
ATOM 1485 N N . TYR A 1 196 ? 8.133 -14.582 2.968 1.00 66.44 196 TYR A N 1
ATOM 1486 C CA . TYR A 1 196 ? 7.239 -14.799 1.833 1.00 66.44 196 TYR A CA 1
ATOM 1487 C C . TYR A 1 196 ? 5.775 -14.852 2.275 1.00 66.44 196 TYR A C 1
ATOM 1489 O O . TYR A 1 196 ? 4.914 -14.230 1.655 1.00 66.44 196 TYR A O 1
ATOM 1497 N N . THR A 1 197 ? 5.503 -15.541 3.384 1.00 69.94 197 THR A N 1
ATOM 1498 C CA . THR A 1 197 ? 4.185 -15.574 4.017 1.00 69.94 197 THR A CA 1
ATOM 1499 C C . THR A 1 197 ? 3.702 -14.158 4.324 1.00 69.94 197 THR A C 1
ATOM 1501 O O . THR A 1 197 ? 2.560 -13.843 4.011 1.00 69.94 197 THR A O 1
ATOM 1504 N N . TRP A 1 198 ? 4.561 -13.268 4.829 1.00 70.31 198 TRP A N 1
ATOM 1505 C CA . TRP A 1 198 ? 4.187 -11.874 5.097 1.00 70.31 198 TRP A CA 1
ATOM 1506 C C . TRP A 1 198 ? 3.975 -11.014 3.864 1.00 70.31 198 TRP A C 1
ATOM 1508 O O . TRP A 1 198 ? 3.040 -10.219 3.856 1.00 70.31 198 TRP A O 1
ATOM 1518 N N . LEU A 1 199 ? 4.786 -11.173 2.819 1.00 67.56 199 LEU A N 1
ATOM 1519 C CA . LEU A 1 199 ? 4.541 -10.497 1.543 1.00 67.56 199 LEU A CA 1
ATOM 1520 C C . LEU A 1 199 ? 3.196 -10.928 0.952 1.00 67.56 199 LEU A C 1
ATOM 1522 O O . LEU A 1 199 ? 2.399 -10.091 0.531 1.00 67.56 199 LEU A O 1
ATOM 1526 N N . TYR A 1 200 ? 2.920 -12.230 0.987 1.00 70.38 200 TYR A N 1
ATOM 1527 C CA . TYR A 1 200 ? 1.691 -12.802 0.461 1.00 70.38 200 TYR A CA 1
ATOM 1528 C C . TYR A 1 200 ? 0.461 -12.393 1.279 1.00 70.38 200 TYR A C 1
ATOM 1530 O O . TYR A 1 200 ? -0.534 -11.939 0.724 1.00 70.38 200 TYR A O 1
ATOM 1538 N N . ILE A 1 201 ? 0.537 -12.473 2.609 1.00 72.19 201 ILE A N 1
ATOM 1539 C CA . ILE A 1 201 ? -0.489 -11.958 3.523 1.00 72.19 201 ILE A CA 1
ATOM 1540 C C . ILE A 1 201 ? -0.691 -10.462 3.272 1.00 72.19 201 ILE A C 1
ATOM 1542 O O . ILE A 1 201 ? -1.820 -10.037 3.051 1.00 72.19 201 ILE A O 1
ATOM 1546 N N . GLY A 1 202 ? 0.378 -9.667 3.223 1.00 69.12 202 GLY A N 1
ATOM 1547 C CA . GLY A 1 202 ? 0.311 -8.239 2.915 1.00 69.12 202 GLY A CA 1
ATOM 1548 C C . GLY A 1 202 ? -0.438 -7.956 1.611 1.00 69.12 202 GLY A C 1
ATOM 1549 O O . GLY A 1 202 ? -1.288 -7.071 1.583 1.00 69.12 202 GLY A O 1
ATOM 1550 N N . GLN A 1 203 ? -0.214 -8.762 0.571 1.00 66.94 203 GLN A N 1
ATOM 1551 C CA . GLN A 1 203 ? -0.961 -8.691 -0.685 1.00 66.94 203 GLN A CA 1
ATOM 1552 C C . GLN A 1 203 ? -2.438 -9.086 -0.522 1.00 66.94 203 GLN A C 1
ATOM 1554 O O . GLN A 1 203 ? -3.302 -8.385 -1.037 1.00 66.94 203 GLN A O 1
ATOM 1559 N N . LEU A 1 204 ? -2.760 -10.172 0.189 1.00 69.69 204 LEU A N 1
ATOM 1560 C CA . LEU A 1 204 ? -4.145 -10.611 0.426 1.00 69.69 204 LEU A CA 1
ATOM 1561 C C . LEU A 1 204 ? -4.957 -9.564 1.200 1.00 69.69 204 LEU A C 1
ATOM 1563 O O . LEU A 1 204 ? -6.077 -9.223 0.811 1.00 69.69 204 LEU A O 1
ATOM 1567 N N . TRP A 1 205 ? -4.376 -9.014 2.269 1.00 68.31 205 TRP A N 1
ATOM 1568 C CA . TRP A 1 205 ? -4.968 -7.908 3.019 1.00 68.31 205 TRP A CA 1
ATOM 1569 C C . TRP A 1 2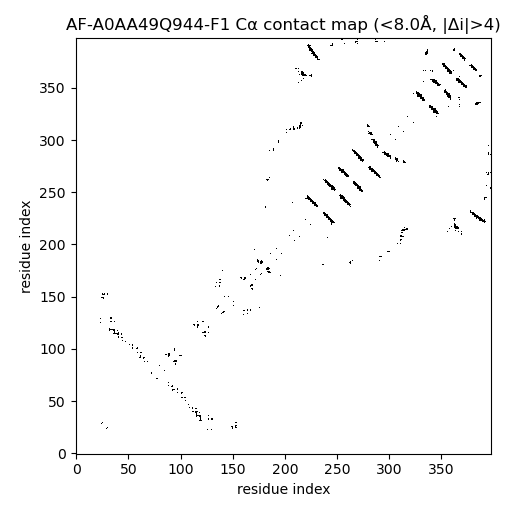05 ? -5.031 -6.653 2.137 1.00 68.31 205 TRP A C 1
ATOM 1571 O O . TRP A 1 205 ? -6.078 -6.022 2.054 1.00 68.31 205 TRP A O 1
ATOM 1581 N N . GLY A 1 206 ? -3.984 -6.345 1.372 1.00 62.00 206 GLY A N 1
ATOM 1582 C CA . GLY A 1 206 ? -4.000 -5.274 0.374 1.00 62.00 206 GLY A CA 1
ATOM 1583 C C . GLY A 1 206 ? -5.114 -5.425 -0.667 1.00 62.00 206 GLY A C 1
ATOM 1584 O O . GLY A 1 206 ? -5.733 -4.439 -1.032 1.00 62.00 206 GLY A O 1
ATOM 1585 N N . MET A 1 207 ? -5.465 -6.634 -1.105 1.00 61.72 207 MET A N 1
ATOM 1586 C CA . MET A 1 207 ? -6.601 -6.848 -2.012 1.00 61.72 207 MET A CA 1
ATOM 1587 C C . MET A 1 207 ? -7.952 -6.675 -1.310 1.00 61.72 207 MET A C 1
ATOM 1589 O O . MET A 1 207 ? -8.890 -6.156 -1.909 1.00 61.72 207 MET A O 1
ATOM 1593 N N . MET A 1 208 ? -8.067 -7.069 -0.039 1.00 62.12 208 MET A N 1
ATOM 1594 C CA . MET A 1 208 ? -9.296 -6.869 0.735 1.00 62.12 208 MET A CA 1
ATOM 1595 C C . MET A 1 208 ? -9.541 -5.391 1.090 1.00 62.12 208 MET A C 1
ATOM 1597 O O . MET A 1 208 ? -10.682 -4.934 1.038 1.00 62.12 208 MET A O 1
ATOM 1601 N N . TYR A 1 209 ? -8.484 -4.647 1.425 1.00 61.34 209 TYR A N 1
ATOM 1602 C CA . TYR A 1 209 ? -8.554 -3.276 1.956 1.00 61.34 209 TYR A CA 1
ATOM 1603 C C . TYR A 1 209 ? -8.077 -2.191 0.974 1.00 61.34 209 TYR A C 1
ATOM 1605 O O . TYR A 1 209 ? -8.294 -1.002 1.193 1.00 61.34 209 TYR A O 1
ATOM 1613 N N . GLY A 1 210 ? -7.451 -2.574 -0.137 1.00 51.12 210 GLY A N 1
ATOM 1614 C CA . GLY A 1 210 ? -6.986 -1.672 -1.200 1.00 51.12 210 GLY A CA 1
ATOM 1615 C C . GLY A 1 210 ? -8.084 -1.260 -2.177 1.00 51.12 210 GLY A C 1
ATOM 1616 O O . GLY A 1 210 ? -7.879 -0.383 -3.007 1.00 51.12 210 GLY A O 1
ATOM 1617 N N . THR A 1 211 ? -9.280 -1.831 -2.034 1.00 56.69 211 THR A N 1
ATOM 1618 C CA . THR A 1 211 ? -10.505 -1.375 -2.709 1.00 56.69 211 THR A CA 1
ATOM 1619 C C . THR A 1 211 ? -11.015 -0.056 -2.137 1.00 56.69 211 THR A C 1
ATOM 1621 O O . THR A 1 211 ? -11.999 0.498 -2.620 1.00 56.69 211 THR A O 1
ATOM 1624 N N . GLY A 1 212 ? -10.427 0.402 -1.027 1.00 53.09 212 GLY A N 1
ATOM 1625 C CA . GLY A 1 212 ? -10.931 1.517 -0.243 1.00 53.09 212 GLY A CA 1
ATOM 1626 C C . GLY A 1 212 ? -12.309 1.256 0.362 1.00 53.09 212 GLY A C 1
ATOM 1627 O O . GLY A 1 212 ? -12.826 2.131 1.031 1.00 53.09 212 GLY A O 1
ATOM 1628 N N . ALA A 1 213 ? -12.935 0.091 0.179 1.00 55.47 213 ALA A N 1
ATOM 1629 C CA . ALA A 1 213 ? -14.317 -0.112 0.604 1.00 55.47 213 ALA A CA 1
ATOM 1630 C C . ALA A 1 213 ? -14.475 -0.127 2.136 1.00 55.47 213 ALA A C 1
ATOM 1632 O O . ALA A 1 213 ? -15.496 0.295 2.669 1.00 55.47 213 ALA A O 1
ATOM 1633 N N . ASN A 1 214 ? -13.405 -0.481 2.846 1.00 63.72 214 ASN A N 1
ATOM 1634 C CA . ASN A 1 214 ? -13.266 -0.359 4.295 1.00 63.72 214 ASN A CA 1
ATOM 1635 C C . ASN A 1 214 ? -13.386 1.072 4.832 1.00 63.72 214 ASN A C 1
ATOM 1637 O O . ASN A 1 214 ? -13.691 1.255 6.008 1.00 63.72 214 ASN A O 1
ATOM 1641 N N . VAL A 1 215 ? -13.176 2.092 3.997 1.00 65.44 215 VAL A N 1
ATOM 1642 C CA . VAL A 1 215 ? -13.344 3.493 4.414 1.00 65.44 215 VAL A CA 1
ATOM 1643 C C . VAL A 1 215 ? -14.827 3.873 4.520 1.00 65.44 215 VAL A C 1
ATOM 1645 O O . VAL A 1 215 ? -15.176 4.830 5.207 1.00 65.44 215 VAL A O 1
ATOM 1648 N N . PHE A 1 216 ? -15.710 3.100 3.880 1.00 70.25 216 PHE A N 1
ATOM 1649 C CA . PHE A 1 216 ? -17.165 3.245 3.953 1.00 70.25 216 PHE A CA 1
ATOM 1650 C C . PHE A 1 216 ? -17.817 2.167 4.824 1.00 70.25 216 PHE A C 1
ATOM 1652 O O . PHE A 1 216 ? -19.043 2.067 4.827 1.00 70.25 216 PHE A O 1
ATOM 1659 N N . ASP A 1 217 ? -17.019 1.369 5.546 1.00 70.81 217 ASP A N 1
ATOM 1660 C CA . ASP A 1 217 ? -17.552 0.280 6.355 1.00 70.81 217 ASP A CA 1
ATOM 1661 C C . ASP A 1 217 ? -18.483 0.818 7.443 1.00 70.81 217 ASP A C 1
ATOM 1663 O O . ASP A 1 217 ? -18.060 1.526 8.364 1.00 70.81 217 ASP A O 1
ATOM 1667 N N . GLU A 1 218 ? -19.745 0.408 7.357 1.00 77.88 218 GLU A N 1
ATOM 1668 C CA . GLU A 1 218 ? -20.603 0.287 8.530 1.00 77.88 218 GLU A CA 1
ATOM 1669 C C . GLU A 1 218 ? -20.044 -0.803 9.452 1.00 77.88 218 GLU A C 1
ATOM 1671 O O . GLU A 1 218 ? -19.497 -1.812 8.991 1.00 77.88 218 GLU A O 1
ATOM 1676 N N . ASP A 1 219 ? -20.177 -0.607 10.763 1.00 82.44 219 ASP A N 1
ATOM 1677 C CA . ASP A 1 219 ? -19.570 -1.501 11.747 1.00 82.44 219 ASP A CA 1
ATOM 1678 C C . ASP A 1 219 ? -20.167 -2.912 11.644 1.00 82.44 219 ASP A C 1
ATOM 1680 O O . ASP A 1 219 ? -21.374 -3.117 11.817 1.00 82.44 219 ASP A O 1
ATOM 1684 N N . TYR A 1 220 ? -19.310 -3.911 11.413 1.00 89.31 220 TYR A N 1
ATOM 1685 C CA . TYR A 1 220 ? -19.719 -5.304 11.562 1.00 89.31 220 TYR A CA 1
ATOM 1686 C C . TYR A 1 220 ? -20.080 -5.559 13.022 1.00 89.31 220 TYR A C 1
ATOM 1688 O O . TYR A 1 220 ? -19.408 -5.104 13.947 1.00 89.31 220 TYR A O 1
ATOM 1696 N N . GLN A 1 221 ? -21.105 -6.372 13.224 1.00 93.31 221 GLN A N 1
ATOM 1697 C CA . GLN A 1 221 ? -21.390 -6.995 14.508 1.00 93.31 221 GLN A CA 1
ATOM 1698 C C . GLN A 1 221 ? -20.687 -8.353 14.602 1.00 93.31 221 GLN A C 1
ATOM 1700 O O . GLN A 1 221 ? -20.502 -9.007 13.569 1.00 93.31 221 GLN A O 1
ATOM 1705 N N . PRO A 1 222 ? -20.312 -8.813 15.809 1.00 95.00 222 PRO A N 1
ATOM 1706 C CA . PRO A 1 222 ? -19.754 -10.148 15.988 1.00 95.00 222 PRO A CA 1
ATOM 1707 C C . PRO A 1 222 ? -20.623 -11.229 15.329 1.00 95.00 222 PRO A C 1
ATOM 1709 O O . PRO A 1 222 ? -21.849 -11.246 15.462 1.00 95.00 222 PRO A O 1
ATOM 1712 N N . GLY A 1 223 ? -19.979 -12.115 14.578 1.00 96.19 223 GLY A N 1
ATOM 1713 C CA . GLY A 1 223 ? -20.592 -13.147 13.751 1.00 96.19 223 GLY A CA 1
ATOM 1714 C C . GLY A 1 223 ? -21.054 -12.684 12.364 1.00 96.19 223 GLY A C 1
ATOM 1715 O O . GLY A 1 223 ? -21.475 -13.530 11.575 1.00 96.19 223 GLY A O 1
ATOM 1716 N N . GLN A 1 224 ? -21.016 -11.395 12.022 1.00 96.19 224 GLN A N 1
ATOM 1717 C CA . GLN A 1 224 ? -21.386 -10.945 10.676 1.00 96.19 224 GLN A CA 1
ATOM 1718 C C . GLN A 1 224 ? -20.291 -11.226 9.652 1.00 96.19 224 GLN A C 1
ATOM 1720 O O . GLN A 1 224 ? -19.096 -11.173 9.950 1.00 96.19 224 GLN A O 1
ATOM 1725 N N . TRP A 1 225 ? -20.708 -11.490 8.416 1.00 95.00 225 TRP A N 1
ATOM 1726 C CA . TRP A 1 225 ? -19.802 -11.767 7.310 1.00 95.00 225 TRP A CA 1
ATOM 1727 C C . TRP A 1 225 ? -20.349 -11.278 5.969 1.00 95.00 225 TRP A C 1
ATOM 1729 O O . TRP A 1 225 ? -21.560 -11.149 5.774 1.00 95.00 225 TRP A O 1
ATOM 1739 N N . THR A 1 226 ? -19.435 -11.033 5.034 1.00 93.88 226 THR A N 1
ATOM 1740 C CA . THR A 1 226 ? -19.720 -10.743 3.625 1.00 93.88 226 THR A CA 1
ATOM 1741 C C . THR A 1 226 ? -18.809 -11.549 2.722 1.00 93.88 226 THR A C 1
ATOM 1743 O O . THR A 1 226 ? -17.674 -11.864 3.080 1.00 93.88 226 THR A O 1
ATOM 1746 N N . ARG A 1 227 ? -19.312 -11.878 1.536 1.00 94.06 227 ARG A N 1
ATOM 1747 C CA . ARG A 1 227 ? -18.598 -12.608 0.498 1.00 94.06 227 ARG A CA 1
ATOM 1748 C C . ARG A 1 227 ? -18.722 -11.879 -0.827 1.00 94.06 227 ARG A C 1
ATOM 1750 O O . ARG A 1 227 ? -19.812 -11.465 -1.226 1.00 94.06 227 ARG A O 1
ATOM 1757 N N . TRP A 1 228 ? -17.600 -11.788 -1.515 1.00 91.19 228 TRP A N 1
ATOM 1758 C CA . TRP A 1 228 ? -17.402 -10.981 -2.700 1.00 91.19 228 TRP A CA 1
ATOM 1759 C C . TRP A 1 228 ? -16.803 -11.824 -3.810 1.00 91.19 228 TRP A C 1
ATOM 1761 O O . TRP A 1 228 ? -15.947 -12.668 -3.561 1.00 91.19 228 TRP A O 1
ATOM 1771 N N . GLU A 1 229 ? -17.240 -11.559 -5.029 1.00 89.75 229 GLU A N 1
ATOM 1772 C CA . GLU A 1 229 ? -16.587 -12.025 -6.246 1.00 89.75 229 GLU A CA 1
ATOM 1773 C C . GLU A 1 229 ? -15.762 -10.870 -6.817 1.00 89.75 229 GLU A C 1
ATOM 1775 O O . GLU A 1 229 ? -16.290 -9.768 -6.992 1.00 89.75 229 GLU A O 1
ATOM 1780 N N . LEU A 1 230 ? -14.482 -11.123 -7.073 1.00 84.56 230 LEU A N 1
ATOM 1781 C CA . LEU A 1 230 ? -13.545 -10.252 -7.772 1.00 84.56 230 LEU A CA 1
ATOM 1782 C C . LEU A 1 230 ? -13.399 -10.779 -9.200 1.00 84.56 230 LEU A C 1
ATOM 1784 O O . LEU A 1 230 ? -13.190 -11.978 -9.392 1.00 84.56 230 LEU A O 1
ATOM 1788 N N . GLY A 1 231 ? -13.454 -9.895 -10.192 1.00 76.31 231 GLY A N 1
ATOM 1789 C CA . GLY A 1 231 ? -13.199 -10.285 -11.576 1.00 76.31 231 GLY A CA 1
ATOM 1790 C C . GLY A 1 231 ? -13.458 -9.182 -12.598 1.00 76.31 231 GLY A C 1
ATOM 1791 O O . GLY A 1 231 ? -13.988 -8.117 -12.270 1.00 76.31 231 GLY A O 1
ATOM 1792 N N . GLY A 1 232 ? -13.058 -9.468 -13.840 1.00 62.94 232 GLY A N 1
ATOM 1793 C CA . GLY A 1 232 ? -13.467 -8.754 -15.054 1.00 62.94 232 GLY A CA 1
ATOM 1794 C C . GLY A 1 232 ? -14.671 -9.433 -15.723 1.00 62.94 232 GLY A C 1
ATOM 1795 O O . GLY A 1 232 ? -15.424 -10.147 -15.064 1.00 62.94 232 GLY A O 1
ATOM 1796 N N . ASN A 1 233 ? -14.872 -9.215 -17.026 1.00 51.78 233 ASN A N 1
ATOM 1797 C CA . ASN A 1 233 ? -15.974 -9.840 -17.775 1.00 51.78 233 ASN A CA 1
ATOM 1798 C C . ASN A 1 233 ? -15.742 -11.331 -18.114 1.00 51.78 233 ASN A C 1
ATOM 1800 O O . ASN A 1 233 ? -16.703 -12.003 -18.482 1.00 51.78 233 ASN A O 1
ATOM 1804 N N . ASP A 1 234 ? -14.520 -11.851 -17.959 1.00 57.25 234 ASP A N 1
ATOM 1805 C CA . ASP A 1 234 ? -14.192 -13.251 -18.253 1.00 57.25 234 ASP A CA 1
ATOM 1806 C C . ASP A 1 234 ? -14.424 -14.159 -17.029 1.00 57.25 234 ASP A C 1
ATOM 1808 O O . ASP A 1 234 ? -13.956 -13.887 -15.921 1.00 57.25 234 ASP A O 1
ATOM 1812 N N . ASP A 1 235 ? -15.178 -15.246 -17.232 1.00 56.47 235 ASP A N 1
ATOM 1813 C CA . ASP A 1 235 ? -15.657 -16.141 -16.167 1.00 56.47 235 ASP A CA 1
ATOM 1814 C C . ASP A 1 235 ? -14.564 -17.046 -15.563 1.00 56.47 235 ASP A C 1
ATOM 1816 O O . ASP A 1 235 ? -14.735 -17.530 -14.441 1.00 56.47 235 ASP A O 1
ATOM 1820 N N . ASP A 1 236 ? -13.446 -17.243 -16.266 1.00 56.00 236 ASP A N 1
ATOM 1821 C CA . ASP A 1 236 ? -12.407 -18.219 -15.903 1.00 56.00 236 ASP A CA 1
ATOM 1822 C C . ASP A 1 236 ? -11.442 -17.726 -14.798 1.00 56.00 236 ASP A C 1
ATOM 1824 O O . ASP A 1 236 ? -10.739 -18.537 -14.197 1.00 56.00 236 ASP A O 1
ATOM 1828 N N . ASP A 1 237 ? -11.466 -16.429 -14.457 1.00 59.94 237 ASP A N 1
ATOM 1829 C CA . ASP A 1 237 ? -10.521 -15.787 -13.519 1.00 59.94 237 ASP A CA 1
ATOM 1830 C C . ASP A 1 237 ? -11.184 -15.231 -12.239 1.00 59.94 237 ASP A C 1
ATOM 1832 O O . ASP A 1 237 ? -10.653 -14.345 -11.560 1.00 59.94 237 ASP A O 1
ATOM 1836 N N . LYS A 1 238 ? -12.368 -15.736 -11.875 1.00 74.00 238 LYS A N 1
ATOM 1837 C CA . LYS A 1 238 ? -13.097 -15.255 -10.691 1.00 74.00 238 LYS A CA 1
ATOM 1838 C C . LYS A 1 238 ? -12.419 -15.672 -9.390 1.00 74.00 238 LYS A C 1
ATOM 1840 O O . LYS A 1 238 ? -12.241 -16.856 -9.101 1.00 74.00 238 LYS A O 1
ATOM 1845 N N . ALA A 1 239 ? -12.131 -14.684 -8.553 1.00 82.19 239 ALA A N 1
ATOM 1846 C CA . ALA A 1 239 ? -11.667 -14.883 -7.189 1.00 82.19 239 ALA A CA 1
ATOM 1847 C C . ALA A 1 239 ? -12.805 -14.608 -6.207 1.00 82.19 239 ALA A C 1
ATOM 1849 O O . ALA A 1 239 ? -13.508 -13.607 -6.325 1.00 82.19 239 ALA A O 1
ATOM 1850 N N . ILE A 1 240 ? -12.992 -15.479 -5.219 1.00 87.81 240 ILE A N 1
ATOM 1851 C CA . ILE A 1 240 ? -13.966 -15.256 -4.149 1.00 87.81 240 ILE A CA 1
ATOM 1852 C C . ILE A 1 240 ? -13.211 -14.874 -2.891 1.00 87.81 240 ILE A C 1
ATOM 1854 O O . ILE A 1 240 ? -12.328 -15.608 -2.462 1.00 87.81 240 ILE A O 1
ATOM 1858 N N . VAL A 1 241 ? -13.607 -13.778 -2.254 1.00 88.44 241 VAL A N 1
ATOM 1859 C CA . VAL A 1 241 ? -13.121 -13.427 -0.918 1.00 88.44 241 VAL A CA 1
ATOM 1860 C C . VAL A 1 241 ? -14.276 -13.317 0.056 1.00 88.44 241 VAL A C 1
ATOM 1862 O O . VAL A 1 241 ? -15.370 -12.875 -0.282 1.00 88.44 241 VAL A O 1
ATOM 1865 N N . GLU A 1 242 ? -14.037 -13.707 1.293 1.00 91.38 242 GLU A N 1
ATOM 1866 C CA . GLU A 1 242 ? -14.972 -13.588 2.393 1.00 91.38 242 GLU A CA 1
ATOM 1867 C C . GLU A 1 242 ? -14.280 -12.923 3.577 1.00 91.38 242 GLU A C 1
ATOM 1869 O O . GLU A 1 242 ? -13.144 -13.248 3.929 1.00 91.38 242 GLU A O 1
ATOM 1874 N N . ARG A 1 243 ? -15.002 -11.995 4.198 1.00 90.25 243 ARG A N 1
ATOM 1875 C CA . ARG A 1 243 ? -14.600 -11.305 5.416 1.00 90.25 243 ARG A CA 1
ATOM 1876 C C . ARG A 1 243 ? -15.633 -11.582 6.492 1.00 90.25 243 ARG A C 1
ATOM 1878 O O . ARG A 1 243 ? -16.829 -11.447 6.239 1.00 90.25 243 ARG A O 1
ATOM 1885 N N . ALA A 1 244 ? -15.182 -11.922 7.693 1.00 93.12 244 ALA A N 1
ATOM 1886 C CA . ALA A 1 244 ? -16.065 -12.103 8.836 1.00 93.12 244 ALA A CA 1
ATOM 1887 C C . ALA A 1 244 ? -15.494 -11.461 10.096 1.00 93.12 244 ALA A C 1
ATOM 1889 O O . ALA A 1 244 ? -14.313 -11.632 10.403 1.00 93.12 244 ALA A O 1
ATOM 1890 N N . PHE A 1 245 ? -16.350 -10.775 10.847 1.00 93.19 245 PHE A N 1
ATOM 1891 C CA . PHE A 1 245 ? -16.039 -10.355 12.204 1.00 93.19 245 PHE A CA 1
ATOM 1892 C C . PHE A 1 245 ? -16.436 -11.488 13.144 1.00 93.19 245 PHE A C 1
ATOM 1894 O O . PHE A 1 245 ? -17.617 -11.799 13.263 1.00 93.19 245 PHE A O 1
ATOM 1901 N N . LEU A 1 246 ? -15.468 -12.157 13.763 1.00 95.75 246 LEU A N 1
ATOM 1902 C CA . LEU A 1 246 ? -15.727 -13.370 14.535 1.00 95.75 246 LEU A CA 1
ATOM 1903 C C . LEU A 1 246 ? -16.194 -13.043 15.953 1.00 95.75 246 LEU A C 1
ATOM 1905 O O . LEU A 1 246 ? -17.250 -13.501 16.385 1.00 95.75 246 LEU A O 1
ATOM 1909 N N . SER A 1 247 ? -15.406 -12.255 16.678 1.00 95.69 247 SER A N 1
ATOM 1910 C CA . SER A 1 247 ? -15.656 -11.938 18.081 1.00 95.69 247 SER A CA 1
ATOM 1911 C C . SER A 1 247 ? -14.900 -10.687 18.513 1.00 95.69 247 SER A C 1
ATOM 1913 O O . SER A 1 247 ? -13.947 -10.251 17.863 1.00 95.69 247 SER A O 1
ATOM 1915 N N . LYS A 1 248 ? -15.336 -10.130 19.643 1.00 94.50 248 LYS A N 1
ATOM 1916 C CA . LYS A 1 248 ? -14.640 -9.081 20.377 1.00 94.50 248 LYS A CA 1
ATOM 1917 C C . LYS A 1 248 ? -14.472 -9.531 21.821 1.00 94.50 248 LYS A C 1
ATOM 1919 O O . LYS A 1 248 ? -15.450 -9.985 22.414 1.00 94.50 248 LYS A O 1
ATOM 1924 N N . ASP A 1 249 ? -13.259 -9.444 22.349 1.00 93.50 249 ASP A N 1
ATOM 1925 C CA . ASP A 1 249 ? -12.981 -9.798 23.740 1.00 93.50 249 ASP A CA 1
ATOM 1926 C C . ASP A 1 249 ? -13.269 -8.631 24.704 1.00 93.50 249 ASP A C 1
ATOM 1928 O O . ASP A 1 249 ? -13.639 -7.524 24.298 1.00 93.50 249 ASP A O 1
ATOM 1932 N N . GLU A 1 250 ? -13.126 -8.890 26.005 1.00 93.00 250 GLU A N 1
ATOM 1933 C CA . GLU A 1 250 ? -13.362 -7.902 27.068 1.00 93.00 250 GLU A CA 1
ATOM 1934 C C . GLU A 1 250 ? -12.368 -6.728 27.030 1.00 93.00 250 GLU A C 1
ATOM 1936 O O . GLU A 1 250 ? -12.696 -5.626 27.469 1.00 93.00 250 GLU A O 1
ATOM 1941 N N . GLU A 1 251 ? -11.174 -6.942 26.470 1.00 91.44 251 GLU A N 1
ATOM 1942 C CA . GLU A 1 251 ? -10.146 -5.913 26.266 1.00 91.44 251 GLU A CA 1
ATOM 1943 C C . GLU A 1 251 ? -10.387 -5.104 24.980 1.00 91.44 251 GLU A C 1
ATOM 1945 O O . GLU A 1 251 ? -9.632 -4.186 24.656 1.00 91.44 251 GLU A O 1
ATOM 1950 N N . GLY A 1 252 ? -11.452 -5.423 24.241 1.00 90.94 252 GLY A N 1
ATOM 1951 C CA . GLY A 1 252 ? -11.828 -4.762 23.005 1.00 90.94 252 GLY A CA 1
ATOM 1952 C C . GLY A 1 252 ? -11.018 -5.203 21.787 1.00 90.94 252 GLY A C 1
ATOM 1953 O O . GLY A 1 252 ? -11.131 -4.550 20.746 1.00 90.94 252 GLY A O 1
ATOM 1954 N N . LYS A 1 253 ? -10.238 -6.285 21.883 1.00 92.38 253 LYS A N 1
ATOM 1955 C CA . LYS A 1 253 ? -9.547 -6.875 20.735 1.00 92.38 253 LYS A CA 1
ATOM 1956 C C . LYS A 1 253 ? -10.534 -7.640 19.874 1.00 92.38 253 LYS A C 1
ATOM 1958 O O . LYS A 1 253 ? -11.489 -8.239 20.360 1.00 92.38 253 LYS A O 1
ATOM 1963 N N . GLU A 1 254 ? -10.294 -7.611 18.577 1.00 91.69 254 GLU A N 1
ATOM 1964 C CA . GLU A 1 254 ? -11.228 -8.070 17.564 1.00 91.69 254 GLU A CA 1
ATOM 1965 C C . GLU A 1 254 ? -10.602 -9.190 16.743 1.00 91.69 254 GLU A C 1
ATOM 1967 O O . GLU A 1 254 ? -9.543 -9.016 16.137 1.00 91.69 254 GLU A O 1
ATOM 1972 N N . TRP A 1 255 ? -11.278 -10.335 16.703 1.00 93.50 255 TRP A N 1
ATOM 1973 C CA . TRP A 1 255 ? -10.930 -11.429 15.809 1.00 93.50 255 TRP A CA 1
ATOM 1974 C C . TRP A 1 255 ? -11.635 -11.258 14.471 1.00 93.50 255 TRP A C 1
ATOM 1976 O O . TRP A 1 255 ? -12.865 -11.234 14.393 1.00 93.50 255 TRP A O 1
ATOM 1986 N N . TRP A 1 256 ? -10.847 -11.214 13.404 1.00 91.75 256 TRP A N 1
ATOM 1987 C CA . TRP A 1 256 ? -11.329 -11.104 12.033 1.00 91.75 256 TRP A CA 1
ATOM 1988 C C . TRP A 1 256 ? -10.860 -12.287 11.205 1.00 91.75 256 TRP A C 1
ATOM 1990 O O . TRP A 1 256 ? -9.704 -12.691 11.303 1.00 91.75 256 TRP A O 1
ATOM 2000 N N . ARG A 1 257 ? -11.745 -12.813 10.357 1.00 92.56 257 ARG A N 1
ATOM 2001 C CA . ARG A 1 257 ? -11.424 -13.856 9.385 1.00 92.56 257 ARG A CA 1
ATOM 2002 C C . ARG A 1 257 ? -11.398 -13.285 7.980 1.00 92.56 257 ARG A C 1
ATOM 2004 O O . ARG A 1 257 ? -12.352 -12.635 7.553 1.00 92.56 257 ARG A O 1
ATOM 2011 N N . TYR A 1 258 ? -10.341 -13.625 7.261 1.00 89.12 258 TYR A N 1
ATOM 2012 C CA . TYR A 1 258 ? -10.242 -13.527 5.817 1.00 89.12 258 TYR A CA 1
ATOM 2013 C C . TYR A 1 258 ? -10.247 -14.927 5.218 1.00 89.12 258 TYR A C 1
ATOM 2015 O O . TYR A 1 258 ? -9.555 -15.822 5.705 1.00 89.12 258 TYR A O 1
ATOM 2023 N N . LYS A 1 259 ? -10.993 -15.118 4.140 1.00 91.19 259 LYS A N 1
ATOM 2024 C CA . LYS A 1 259 ? -10.964 -16.352 3.365 1.00 91.19 259 LYS A CA 1
ATOM 2025 C C . LYS A 1 259 ? -10.951 -16.019 1.889 1.00 91.19 259 LYS A C 1
ATOM 2027 O O . LYS A 1 259 ? -11.749 -15.203 1.451 1.00 91.19 259 LYS A O 1
ATOM 2032 N N . SER A 1 260 ? -10.066 -16.653 1.135 1.00 87.00 260 SER A N 1
ATOM 2033 C CA . SER A 1 260 ? -9.989 -16.497 -0.316 1.00 87.00 260 SER A CA 1
ATOM 2034 C C . SER A 1 260 ? -10.076 -17.854 -0.992 1.00 87.00 260 SER A C 1
ATOM 2036 O O . SER A 1 260 ? -9.502 -18.821 -0.489 1.00 87.00 260 SER A O 1
ATOM 2038 N N . VAL A 1 261 ? -10.800 -17.916 -2.107 1.00 86.19 261 VAL A N 1
ATOM 2039 C CA . VAL A 1 261 ? -10.864 -19.063 -3.010 1.00 86.19 261 VAL A CA 1
ATOM 2040 C C . VAL A 1 261 ? -10.491 -18.585 -4.408 1.00 86.19 261 VAL A C 1
ATOM 2042 O O . VAL A 1 261 ? -11.212 -17.783 -5.004 1.00 86.19 261 VAL A O 1
ATOM 2045 N N . MET A 1 262 ? -9.359 -19.062 -4.919 1.00 77.62 262 MET A N 1
ATOM 2046 C CA . MET A 1 262 ? -8.797 -18.667 -6.214 1.00 77.62 262 MET A CA 1
ATOM 2047 C C . MET A 1 262 ? -8.160 -19.883 -6.875 1.00 77.62 262 MET A C 1
ATOM 2049 O O . MET A 1 262 ? -7.371 -20.570 -6.238 1.00 77.62 262 MET A O 1
ATOM 2053 N N . GLY A 1 263 ? -8.506 -20.178 -8.132 1.00 73.50 263 GLY A N 1
ATOM 2054 C CA . GLY A 1 263 ? -7.885 -21.290 -8.869 1.00 73.50 263 GLY A CA 1
ATOM 2055 C C . GLY A 1 263 ? -8.054 -22.673 -8.217 1.00 73.50 263 GLY A C 1
ATOM 2056 O O . GLY A 1 263 ? -7.231 -23.553 -8.431 1.00 73.50 263 GLY A O 1
ATOM 2057 N N . GLY A 1 264 ? -9.097 -22.864 -7.400 1.00 72.44 264 GLY A N 1
ATOM 2058 C CA . GLY A 1 264 ? -9.333 -24.094 -6.631 1.00 72.44 264 GLY A CA 1
ATOM 2059 C C . GLY A 1 264 ? -8.633 -24.146 -5.268 1.00 72.44 264 GLY A C 1
ATOM 2060 O O . GLY A 1 264 ? -8.994 -24.977 -4.434 1.00 72.44 264 GLY A O 1
ATOM 2061 N N . ASP A 1 265 ? -7.710 -23.226 -4.997 1.00 80.12 265 ASP A N 1
ATOM 2062 C CA . ASP A 1 265 ? -7.027 -23.125 -3.716 1.00 80.12 265 ASP A CA 1
ATOM 2063 C C . ASP A 1 265 ? -7.818 -22.279 -2.721 1.00 80.12 265 ASP A C 1
ATOM 2065 O O . ASP A 1 265 ? -8.459 -21.292 -3.080 1.00 80.12 265 ASP A O 1
ATOM 2069 N N . THR A 1 266 ? -7.774 -22.674 -1.445 1.00 86.38 266 THR A N 1
ATOM 2070 C CA . THR A 1 266 ? -8.423 -21.951 -0.345 1.00 86.38 266 THR A CA 1
ATOM 2071 C C . THR A 1 266 ? -7.396 -21.511 0.682 1.00 86.38 266 THR A C 1
ATOM 2073 O O . THR A 1 266 ? -6.670 -22.336 1.234 1.00 86.38 266 THR A O 1
ATOM 2076 N N . ILE A 1 267 ? -7.404 -20.219 0.994 1.00 87.88 267 ILE A N 1
ATOM 2077 C CA . ILE A 1 267 ? -6.651 -19.633 2.104 1.00 87.88 267 ILE A CA 1
ATOM 2078 C C . ILE A 1 267 ? -7.642 -19.188 3.164 1.00 87.88 267 ILE A C 1
ATOM 2080 O O . ILE A 1 267 ? -8.655 -18.568 2.844 1.00 87.88 267 ILE A O 1
ATOM 2084 N N . VAL A 1 268 ? -7.338 -19.473 4.427 1.00 92.88 268 VAL A N 1
ATOM 2085 C CA . VAL A 1 268 ? -8.068 -18.922 5.573 1.00 92.88 268 VAL A CA 1
ATOM 2086 C C . VAL A 1 268 ? -7.061 -18.269 6.504 1.00 92.88 268 VAL A C 1
ATOM 2088 O O . VAL A 1 268 ? -6.096 -18.915 6.895 1.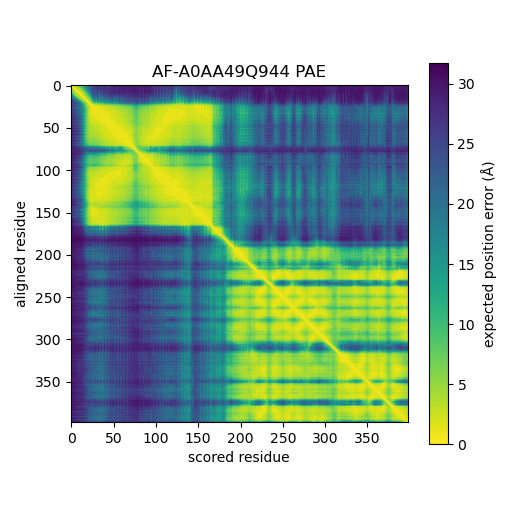00 92.88 268 VAL A O 1
ATOM 2091 N N . LEU A 1 269 ? -7.290 -17.011 6.867 1.00 91.62 269 LEU A N 1
ATOM 2092 C CA . LEU A 1 269 ? -6.516 -16.273 7.860 1.00 91.62 269 LEU A CA 1
ATOM 2093 C C . LEU A 1 269 ? -7.459 -15.773 8.950 1.00 91.62 269 LEU A C 1
ATOM 2095 O O . LEU A 1 269 ? -8.551 -15.293 8.658 1.00 91.62 269 LEU A O 1
ATOM 2099 N N . GLU A 1 270 ? -7.024 -15.842 10.199 1.00 93.31 270 GLU A N 1
ATOM 2100 C CA . GLU A 1 270 ? -7.709 -15.254 11.344 1.00 93.31 270 GLU A CA 1
ATOM 2101 C C . GLU A 1 270 ? -6.723 -14.378 12.107 1.00 93.31 270 GLU A C 1
ATOM 2103 O O . GLU A 1 270 ? -5.704 -14.871 12.588 1.00 93.31 270 GLU A O 1
ATOM 2108 N N . GLY A 1 271 ? -6.998 -13.077 12.177 1.00 90.38 271 GLY A N 1
ATOM 2109 C CA . GLY A 1 271 ? -6.144 -12.085 12.826 1.00 90.38 271 GLY A CA 1
ATOM 2110 C C . GLY A 1 271 ? -6.804 -11.503 14.069 1.00 90.38 271 GLY A C 1
ATOM 2111 O O . GLY A 1 271 ? -7.994 -11.188 14.038 1.00 90.38 271 GLY A O 1
ATOM 2112 N N . LEU A 1 272 ? -6.027 -11.348 15.142 1.00 91.81 272 LEU A N 1
ATOM 2113 C CA . LEU A 1 272 ? -6.419 -10.620 16.345 1.00 91.81 272 LEU A CA 1
ATOM 2114 C C . LEU A 1 272 ? -5.882 -9.199 16.258 1.00 91.81 272 LEU A C 1
ATOM 2116 O O . LEU A 1 272 ? -4.667 -8.986 16.227 1.00 91.81 272 LEU A O 1
ATOM 2120 N N . PHE A 1 273 ? -6.792 -8.239 16.267 1.00 87.75 273 PHE A N 1
ATOM 2121 C CA . PHE A 1 273 ? -6.483 -6.824 16.180 1.00 87.75 273 PHE A CA 1
ATOM 2122 C C . PHE A 1 273 ? -6.788 -6.145 17.507 1.00 87.75 273 PHE A C 1
ATOM 2124 O O . PHE A 1 273 ? -7.853 -6.362 18.077 1.00 87.75 273 PHE A O 1
ATOM 2131 N N . LYS A 1 274 ? -5.888 -5.294 17.991 1.00 87.56 274 LYS A N 1
ATOM 2132 C CA . LYS A 1 274 ? -6.178 -4.358 19.084 1.00 87.56 274 LYS A CA 1
ATOM 2133 C C . LYS A 1 274 ? -6.254 -2.937 18.539 1.00 87.56 274 LYS A C 1
ATOM 2135 O O . LYS A 1 274 ? -5.615 -2.616 17.538 1.00 87.56 274 LYS A O 1
ATOM 2140 N N . ASP A 1 275 ? -7.034 -2.095 19.202 1.00 83.56 275 ASP A N 1
ATOM 2141 C CA . ASP A 1 275 ? -7.055 -0.663 18.915 1.00 83.56 275 ASP A CA 1
ATOM 2142 C C . ASP A 1 275 ? -5.708 -0.042 19.316 1.00 83.56 275 ASP A C 1
ATOM 2144 O O . ASP A 1 275 ? -5.221 -0.273 20.426 1.00 83.56 275 ASP A O 1
ATOM 2148 N N . ALA A 1 276 ? -5.099 0.708 18.402 1.00 79.31 276 ALA A N 1
ATOM 2149 C CA . ALA A 1 276 ? -3.835 1.407 18.620 1.00 79.31 276 ALA A CA 1
ATOM 2150 C C . ALA A 1 276 ? -4.017 2.934 18.743 1.00 79.31 276 ALA A C 1
ATOM 2152 O O . ALA A 1 276 ? -3.029 3.659 18.852 1.00 79.31 276 ALA A O 1
ATOM 2153 N N . GLY A 1 277 ? -5.263 3.424 18.771 1.00 73.88 277 GLY A N 1
ATOM 2154 C CA . GLY A 1 277 ? -5.594 4.848 18.804 1.00 73.88 277 GLY A CA 1
ATOM 2155 C C . GLY A 1 277 ? -5.584 5.490 17.416 1.00 73.88 277 GLY A C 1
ATOM 2156 O O . GLY A 1 277 ? -5.079 4.922 16.456 1.00 73.88 277 GLY A O 1
ATOM 2157 N N . ASP A 1 278 ? -6.183 6.678 17.287 1.00 71.25 278 ASP A N 1
ATOM 2158 C CA . ASP A 1 278 ? -6.217 7.468 16.040 1.00 71.25 278 ASP A CA 1
ATOM 2159 C C . ASP A 1 278 ? -6.768 6.716 14.808 1.00 71.25 278 ASP A C 1
ATOM 2161 O O . ASP A 1 278 ? -6.374 6.958 13.668 1.00 71.25 278 ASP A O 1
ATOM 2165 N N . GLY A 1 279 ? -7.703 5.787 15.040 1.00 67.31 279 GLY A N 1
ATOM 2166 C CA . GLY A 1 279 ? -8.277 4.926 14.000 1.00 67.31 279 GLY A CA 1
ATOM 2167 C C . GLY A 1 279 ? -7.371 3.764 13.588 1.00 67.31 279 GLY A C 1
ATOM 2168 O O . GLY A 1 279 ? -7.732 2.997 12.703 1.00 67.31 279 GLY A O 1
ATOM 2169 N N . LEU A 1 280 ? -6.216 3.597 14.227 1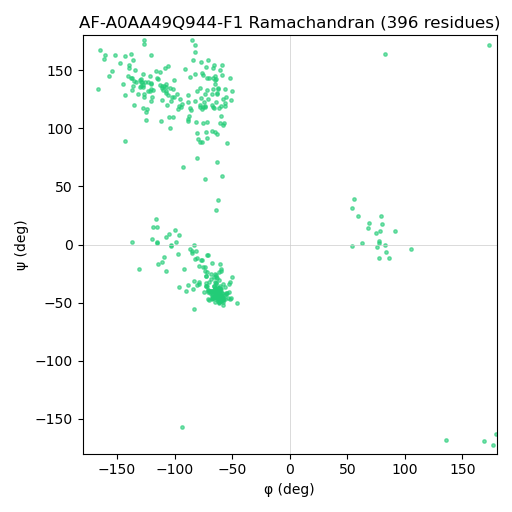.00 69.19 280 LEU A N 1
ATOM 2170 C CA . LEU A 1 280 ? -5.258 2.549 13.913 1.00 69.19 280 LEU A CA 1
ATOM 2171 C C . LEU A 1 280 ? -5.637 1.230 14.587 1.00 69.19 280 LEU A C 1
ATOM 2173 O O . LEU A 1 280 ? -6.149 1.190 15.706 1.00 69.19 280 LEU A O 1
ATOM 2177 N N . GLN A 1 281 ? -5.335 0.133 13.901 1.00 75.94 281 GLN A N 1
ATOM 2178 C CA . GLN A 1 281 ? -5.390 -1.206 14.469 1.00 75.94 281 GLN A CA 1
ATOM 2179 C C . GLN A 1 281 ? -4.010 -1.847 14.395 1.00 75.94 281 GLN A C 1
ATOM 2181 O O . GLN A 1 281 ? -3.312 -1.748 13.385 1.00 75.94 281 GLN A O 1
ATOM 2186 N N . GLU A 1 282 ? -3.641 -2.526 15.472 1.00 80.50 282 GLU A N 1
ATOM 2187 C CA . GLU A 1 282 ? -2.421 -3.309 15.563 1.00 80.50 282 GLU A CA 1
ATOM 2188 C C . GLU A 1 282 ? -2.789 -4.790 15.524 1.00 80.50 282 GLU A C 1
ATOM 2190 O O . GLU A 1 282 ? -3.524 -5.289 16.380 1.00 80.50 282 GLU A O 1
ATOM 2195 N N . LEU A 1 283 ? -2.277 -5.499 14.524 1.00 84.19 283 LEU A N 1
ATOM 2196 C CA . LEU A 1 283 ? -2.357 -6.947 14.467 1.00 84.19 283 LEU A CA 1
ATOM 2197 C C . LEU A 1 283 ? -1.372 -7.528 15.480 1.00 84.19 283 LEU A C 1
ATOM 2199 O O . LEU A 1 283 ? -0.169 -7.323 15.361 1.00 84.19 283 LEU A O 1
ATOM 2203 N N . VAL A 1 284 ? -1.877 -8.284 16.449 1.00 88.88 284 VAL A N 1
ATOM 2204 C CA . VAL A 1 284 ? -1.059 -8.852 17.535 1.00 88.88 284 VAL A CA 1
ATOM 2205 C C . VAL A 1 284 ? -0.920 -10.365 17.465 1.00 88.88 284 VAL A C 1
ATOM 2207 O O . VAL A 1 284 ? -0.077 -10.942 18.147 1.00 88.88 284 VAL A O 1
ATOM 2210 N N . ARG A 1 285 ? -1.756 -11.025 16.662 1.00 91.38 285 ARG A N 1
ATOM 2211 C CA . ARG A 1 285 ? -1.743 -12.477 16.495 1.00 91.38 285 ARG A CA 1
ATOM 2212 C C . ARG A 1 285 ? -2.374 -12.861 15.167 1.00 91.38 285 ARG A C 1
ATOM 2214 O O . ARG A 1 285 ? -3.343 -12.224 14.760 1.00 91.38 285 ARG A O 1
ATOM 2221 N N . MET A 1 286 ? -1.881 -13.913 14.519 1.00 90.31 286 MET A N 1
ATOM 2222 C CA . MET A 1 286 ? -2.520 -14.447 13.322 1.00 90.31 286 MET A CA 1
ATOM 2223 C C . MET A 1 286 ? -2.404 -15.964 13.249 1.00 90.31 286 MET A C 1
ATOM 2225 O O . MET A 1 286 ? -1.348 -16.538 13.493 1.00 90.31 286 MET A O 1
ATOM 2229 N N . ARG A 1 287 ? -3.494 -16.608 12.844 1.00 93.81 287 ARG A N 1
ATOM 2230 C CA . ARG A 1 287 ? -3.526 -18.014 12.452 1.00 93.81 287 ARG A CA 1
ATOM 2231 C C . ARG A 1 287 ? -3.858 -18.102 10.978 1.00 93.81 287 ARG A C 1
ATOM 2233 O O . ARG A 1 287 ? -4.676 -17.329 10.488 1.00 93.81 287 ARG A O 1
ATOM 2240 N N . GLY A 1 288 ? -3.246 -19.039 10.275 1.00 91.75 288 GLY A N 1
ATOM 2241 C CA . GLY A 1 288 ? -3.527 -19.252 8.865 1.00 91.75 288 GLY A CA 1
ATOM 2242 C C . GLY A 1 288 ? -3.578 -20.725 8.511 1.00 91.75 288 GLY A C 1
ATOM 2243 O O . GLY A 1 288 ? -2.942 -21.552 9.158 1.00 91.75 288 GLY A O 1
ATOM 2244 N N . ARG A 1 289 ? -4.352 -21.042 7.482 1.00 91.81 289 ARG A N 1
ATOM 2245 C CA . ARG A 1 289 ? -4.302 -22.313 6.770 1.00 91.81 289 ARG A CA 1
ATOM 2246 C C . ARG A 1 289 ? -4.087 -21.990 5.301 1.00 91.81 289 ARG A C 1
ATOM 2248 O O . ARG A 1 289 ? -4.992 -21.464 4.646 1.00 91.81 289 ARG A O 1
ATOM 2255 N N . MET A 1 290 ? -2.876 -22.257 4.833 1.00 85.69 290 MET A N 1
ATOM 2256 C CA . MET A 1 290 ? -2.468 -22.055 3.448 1.00 85.69 290 MET A CA 1
ATOM 2257 C C . MET A 1 290 ? -2.916 -23.243 2.585 1.00 85.69 290 MET A C 1
ATOM 2259 O O . MET A 1 290 ? -3.294 -24.294 3.115 1.00 85.69 290 MET A O 1
ATOM 2263 N N . PRO A 1 291 ? -2.896 -23.124 1.251 1.00 82.19 291 PRO A N 1
ATOM 2264 C CA . PRO A 1 291 ? -3.361 -24.207 0.398 1.00 82.19 291 PRO A CA 1
ATOM 2265 C C . PRO A 1 291 ? -2.472 -25.442 0.529 1.00 82.19 291 PRO A C 1
ATOM 2267 O O . PRO A 1 291 ? -1.254 -25.357 0.696 1.00 82.19 291 PRO A O 1
ATOM 2270 N N . GLY A 1 292 ? -3.112 -26.609 0.513 1.00 79.50 292 GLY A N 1
ATOM 2271 C CA . GLY A 1 292 ? -2.468 -27.893 0.786 1.00 79.50 292 GLY A CA 1
ATOM 2272 C C . GLY A 1 292 ? -2.209 -28.188 2.270 1.00 79.50 292 GLY A C 1
ATOM 2273 O O . GLY A 1 292 ? -1.915 -29.338 2.604 1.00 79.50 292 GLY A O 1
ATOM 2274 N N . GLU A 1 293 ? -2.358 -27.218 3.180 1.00 83.31 293 GLU A N 1
ATOM 2275 C CA . GLU A 1 293 ? -2.239 -27.466 4.619 1.00 83.31 293 GLU A CA 1
ATOM 2276 C C . GLU A 1 293 ? -3.505 -28.125 5.177 1.00 83.31 293 GLU A C 1
ATOM 2278 O O . GLU A 1 293 ? -4.634 -27.718 4.894 1.00 83.31 293 GLU A O 1
ATOM 2283 N N . LYS A 1 294 ? -3.318 -29.156 6.008 1.00 87.25 294 LYS A N 1
ATOM 2284 C CA . LYS A 1 294 ? -4.429 -29.858 6.672 1.00 87.25 294 LYS A CA 1
ATOM 2285 C C . LYS A 1 294 ? -4.871 -29.157 7.954 1.00 87.25 294 LYS A C 1
ATOM 2287 O O . LYS A 1 294 ? -6.065 -29.074 8.225 1.00 87.25 294 LYS A O 1
ATOM 2292 N N . GLU A 1 295 ? -3.907 -28.633 8.704 1.00 90.12 295 GLU A N 1
ATOM 2293 C CA . GLU A 1 295 ? -4.106 -28.010 10.011 1.00 90.12 295 GLU A CA 1
ATOM 2294 C C . GLU A 1 295 ? -3.735 -26.523 9.963 1.00 90.12 295 GLU A C 1
ATOM 2296 O O . GLU A 1 295 ? -2.844 -26.151 9.197 1.00 90.12 295 GLU A O 1
ATOM 2301 N N . PRO A 1 296 ? -4.389 -25.666 10.765 1.00 93.06 296 PRO A N 1
ATOM 2302 C CA . PRO A 1 296 ? -4.002 -24.269 10.891 1.00 93.06 296 PRO A CA 1
ATOM 2303 C C . PRO A 1 296 ? -2.694 -24.098 11.663 1.00 93.06 296 PRO A C 1
ATOM 2305 O O . PRO A 1 296 ? -2.478 -24.739 12.693 1.00 93.06 296 PRO A O 1
ATOM 2308 N N . ASN A 1 297 ? -1.892 -23.130 11.237 1.00 91.06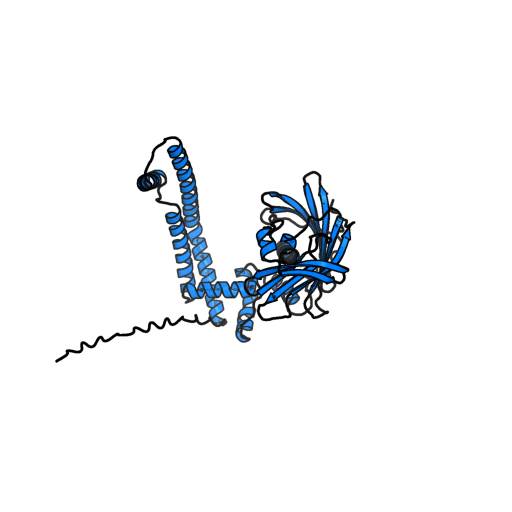 297 ASN A N 1
ATOM 2309 C CA . ASN A 1 297 ? -0.628 -22.760 11.858 1.00 91.06 297 ASN A CA 1
ATOM 2310 C C . ASN A 1 297 ? -0.699 -21.367 12.486 1.00 91.06 297 ASN A C 1
ATOM 2312 O O . ASN A 1 297 ? -1.416 -20.482 12.012 1.00 91.06 297 ASN A O 1
ATOM 2316 N N . GLU A 1 298 ? 0.057 -21.173 13.565 1.00 92.12 298 GLU A N 1
ATOM 2317 C CA . GLU A 1 298 ? 0.326 -19.839 14.099 1.00 92.12 298 GLU A CA 1
ATOM 2318 C C . GLU A 1 298 ? 1.326 -19.135 13.176 1.00 92.12 298 GLU A C 1
ATOM 2320 O O . GLU A 1 298 ? 2.373 -19.691 12.842 1.00 92.12 298 GLU A O 1
ATOM 2325 N N . MET A 1 299 ? 0.998 -17.916 12.766 1.00 86.25 299 MET A N 1
ATOM 2326 C CA . MET A 1 299 ? 1.840 -17.103 11.900 1.00 86.25 299 MET A CA 1
ATOM 2327 C C . MET A 1 299 ? 2.637 -16.126 12.771 1.00 86.25 299 MET A C 1
ATOM 2329 O O . MET A 1 299 ? 2.077 -15.431 13.617 1.00 86.25 299 MET A O 1
ATOM 2333 N N . MET A 1 300 ? 3.955 -16.067 12.573 1.00 83.25 300 MET A N 1
ATOM 2334 C CA . MET A 1 300 ? 4.835 -15.119 13.270 1.00 83.25 300 MET A CA 1
ATOM 2335 C C . MET A 1 300 ? 4.390 -13.692 12.962 1.00 83.25 300 MET A C 1
ATOM 2337 O O . MET A 1 300 ? 4.477 -13.345 11.805 1.00 83.25 300 MET A O 1
ATOM 2341 N N . VAL A 1 301 ? 3.989 -12.856 13.924 1.00 81.75 301 VAL A N 1
ATOM 2342 C CA . VAL A 1 301 ? 3.668 -11.431 13.685 1.00 81.75 301 VAL A CA 1
ATOM 2343 C C . VAL A 1 301 ? 4.836 -10.543 14.140 1.00 81.75 301 VAL A C 1
ATOM 2345 O O . VAL A 1 301 ? 5.080 -10.461 15.343 1.00 81.75 301 VAL A O 1
ATOM 2348 N N . PRO A 1 302 ? 5.592 -9.895 13.229 1.00 71.69 302 PRO A N 1
ATOM 2349 C CA . PRO A 1 302 ? 6.722 -9.046 13.609 1.00 71.69 302 PRO A CA 1
ATOM 2350 C C . PRO A 1 302 ? 6.252 -7.738 14.248 1.00 71.69 302 PRO A C 1
ATOM 2352 O O . PRO A 1 302 ? 5.418 -7.057 13.659 1.00 71.69 302 PRO A O 1
ATOM 2355 N N . GLU A 1 303 ? 6.840 -7.330 15.380 1.00 71.25 303 GLU A N 1
ATOM 2356 C CA . GLU A 1 303 ? 6.487 -6.096 16.117 1.00 71.25 303 GLU A CA 1
ATOM 2357 C C . GLU A 1 303 ? 6.487 -4.826 15.247 1.00 71.25 303 GLU A C 1
ATOM 2359 O O . GLU A 1 303 ? 5.672 -3.932 15.442 1.00 71.25 303 GLU A O 1
ATOM 2364 N N . ASN A 1 304 ? 7.385 -4.746 14.263 1.00 62.50 304 ASN A N 1
ATOM 2365 C CA . ASN A 1 304 ? 7.518 -3.614 13.342 1.00 62.50 304 ASN A CA 1
ATOM 2366 C C . ASN A 1 304 ? 6.607 -3.701 12.102 1.00 62.50 304 ASN A C 1
ATOM 2368 O O . ASN A 1 304 ? 6.598 -2.775 11.294 1.00 62.50 304 ASN A O 1
ATOM 2372 N N . MET A 1 305 ? 5.872 -4.803 11.941 1.00 58.91 305 MET A N 1
ATOM 2373 C CA . MET A 1 305 ? 4.906 -5.046 10.862 1.00 58.91 305 MET A CA 1
ATOM 2374 C C . MET A 1 305 ? 3.483 -5.280 11.402 1.00 58.91 305 MET A C 1
ATOM 2376 O O . MET A 1 305 ? 2.568 -5.553 10.628 1.00 58.91 305 MET A O 1
ATOM 2380 N N . THR A 1 306 ? 3.281 -5.143 12.720 1.00 57.44 306 THR A N 1
ATOM 2381 C CA . THR A 1 306 ? 1.971 -5.228 13.393 1.00 57.44 306 THR A CA 1
ATOM 2382 C C . THR A 1 306 ? 1.018 -4.121 12.949 1.00 57.44 306 THR A C 1
ATOM 2384 O O . THR A 1 306 ? -0.201 -4.303 12.936 1.00 57.44 306 THR A O 1
ATOM 2387 N N . MET A 1 307 ? 1.564 -2.971 12.551 1.00 53.91 307 MET A N 1
ATOM 2388 C CA . MET A 1 307 ? 0.806 -1.899 11.929 1.00 53.91 307 MET A CA 1
ATOM 2389 C C . MET A 1 307 ? 0.593 -2.253 10.461 1.00 53.91 307 MET A C 1
ATOM 2391 O O . MET A 1 307 ? 1.372 -1.861 9.591 1.00 53.91 307 MET A O 1
ATOM 2395 N N . LEU A 1 308 ? -0.518 -2.927 10.162 1.00 54.34 308 LEU A N 1
ATOM 2396 C CA . LEU A 1 308 ? -1.066 -3.079 8.805 1.00 54.34 308 LEU A CA 1
ATOM 2397 C C . LEU A 1 308 ? -1.505 -1.720 8.188 1.00 54.34 308 LEU A C 1
ATOM 2399 O O . LEU A 1 308 ? -2.407 -1.660 7.359 1.00 54.34 308 LEU A O 1
ATOM 2403 N N . GLN A 1 309 ? -0.847 -0.617 8.569 1.00 46.59 309 GLN A N 1
ATOM 2404 C CA . GLN A 1 309 ? -0.994 0.736 8.032 1.00 46.59 309 GLN A CA 1
ATOM 2405 C C . GLN A 1 309 ? -0.578 0.845 6.565 1.00 46.59 309 GLN A C 1
ATOM 2407 O O . GLN A 1 309 ? -1.066 1.727 5.866 1.00 46.59 309 GLN A O 1
ATOM 2412 N N . ALA A 1 310 ? 0.339 -0.000 6.087 1.00 40.91 310 ALA A N 1
ATOM 2413 C CA . ALA A 1 310 ? 0.979 0.243 4.796 1.00 40.91 310 ALA A CA 1
ATOM 2414 C C . ALA A 1 310 ? 0.027 0.124 3.586 1.00 40.91 310 ALA A C 1
ATOM 2416 O O . ALA A 1 310 ? 0.369 0.614 2.514 1.00 40.91 310 ALA A O 1
ATOM 2417 N N . TRP A 1 311 ? -1.160 -0.481 3.742 1.00 42.53 311 TRP A N 1
ATOM 2418 C CA . TRP A 1 311 ? -1.989 -0.876 2.592 1.00 42.53 311 TRP A CA 1
ATOM 2419 C C . TRP A 1 311 ? -3.488 -0.580 2.719 1.00 42.53 311 TRP A C 1
ATOM 2421 O O . TRP A 1 311 ? -4.245 -0.883 1.801 1.00 42.53 311 TRP A O 1
ATOM 2431 N N . GLY A 1 312 ? -3.939 0.038 3.812 1.00 46.59 312 GLY A N 1
ATOM 2432 C CA . GLY A 1 312 ? -5.348 0.376 3.978 1.00 46.59 312 GLY A CA 1
ATOM 2433 C C . GLY A 1 312 ? -5.575 1.343 5.127 1.00 46.59 312 GLY A C 1
ATOM 2434 O O . GLY A 1 312 ? -5.061 1.157 6.226 1.00 46.59 312 GLY A O 1
ATOM 2435 N N . MET A 1 313 ? -6.384 2.366 4.866 1.00 50.34 313 MET A N 1
ATOM 2436 C CA . MET A 1 313 ? -7.013 3.214 5.875 1.00 50.34 313 MET A CA 1
ATOM 2437 C C . MET A 1 313 ? -7.969 2.373 6.737 1.00 50.34 313 MET A C 1
ATOM 2439 O O . MET A 1 313 ? -9.190 2.439 6.590 1.00 50.34 313 MET A O 1
ATOM 2443 N N . PHE A 1 314 ? -7.436 1.498 7.591 1.00 52.19 314 PHE A N 1
ATOM 2444 C CA . PHE A 1 314 ? -8.247 0.786 8.571 1.00 52.19 314 PHE A CA 1
ATOM 2445 C C . PHE A 1 314 ? -8.961 1.821 9.438 1.00 52.19 314 PHE A C 1
ATOM 2447 O O . PHE A 1 314 ? -8.331 2.748 9.938 1.00 52.19 314 PHE A O 1
ATOM 2454 N N . ARG A 1 315 ? -10.293 1.710 9.512 1.00 57.56 315 ARG A N 1
ATOM 2455 C CA . ARG A 1 315 ? -11.219 2.624 10.209 1.00 57.56 315 ARG A CA 1
ATOM 2456 C C . ARG A 1 315 ? -11.139 4.113 9.841 1.00 57.56 315 ARG A C 1
ATOM 2458 O O . ARG A 1 315 ? -11.929 4.889 10.377 1.00 57.56 315 ARG A O 1
ATOM 2465 N N . SER A 1 316 ? -10.253 4.553 8.945 1.00 64.31 316 SER A N 1
ATOM 2466 C CA . SER A 1 316 ? -10.274 5.946 8.498 1.00 64.31 316 SER A CA 1
ATOM 2467 C C . SER A 1 316 ? -11.435 6.113 7.525 1.00 64.31 316 SER A C 1
ATOM 2469 O O . SER A 1 316 ? -11.480 5.479 6.473 1.00 64.31 316 SER A O 1
ATOM 2471 N N . ARG A 1 317 ? -12.399 6.949 7.909 1.00 74.19 317 ARG A N 1
ATOM 2472 C CA . ARG A 1 317 ? -13.609 7.218 7.130 1.00 74.19 317 ARG A CA 1
ATOM 2473 C C . ARG A 1 317 ? -13.467 8.546 6.385 1.00 74.19 317 ARG A C 1
ATOM 2475 O O . ARG A 1 317 ? -12.932 9.496 6.964 1.00 74.19 317 ARG A O 1
ATOM 2482 N N . PRO A 1 318 ? -13.952 8.669 5.137 1.00 79.19 318 PRO A N 1
ATOM 2483 C CA . PRO A 1 318 ? -14.074 9.963 4.491 1.00 79.19 318 PRO A CA 1
ATOM 2484 C C . PRO A 1 318 ? -15.013 10.848 5.306 1.00 79.19 318 PRO A C 1
ATOM 2486 O O . PRO A 1 318 ? -15.939 10.361 5.962 1.00 79.19 318 PRO A O 1
ATOM 2489 N N . THR A 1 319 ? -14.798 12.160 5.256 1.00 84.00 319 THR A N 1
ATOM 2490 C CA . THR A 1 319 ? -15.725 13.081 5.916 1.00 84.00 319 THR A CA 1
ATOM 2491 C C . THR A 1 319 ? -17.087 13.030 5.235 1.00 84.00 319 THR A C 1
ATOM 2493 O O . THR A 1 319 ? -17.196 12.735 4.040 1.00 84.00 319 THR A O 1
ATOM 2496 N N . LYS A 1 320 ? -18.140 13.369 5.980 1.00 86.88 320 LYS A N 1
ATOM 2497 C CA . LYS A 1 320 ? -19.501 13.422 5.441 1.00 86.88 320 LYS A CA 1
ATOM 2498 C C . LYS A 1 320 ? -19.591 14.333 4.214 1.00 86.88 320 LYS A C 1
ATOM 2500 O O . LYS A 1 320 ? -20.216 13.960 3.229 1.00 86.88 320 LYS A O 1
ATOM 2505 N N . GLU A 1 321 ? -18.927 15.485 4.250 1.00 88.88 321 GLU A N 1
ATOM 2506 C CA . GLU A 1 321 ? -18.872 16.450 3.149 1.00 88.88 321 GLU A CA 1
ATOM 2507 C C . GLU A 1 321 ? -18.219 15.847 1.903 1.00 88.88 321 GLU A C 1
ATOM 2509 O O . GLU A 1 321 ? -18.682 16.085 0.789 1.00 88.88 321 GLU A O 1
ATOM 2514 N N . SER A 1 322 ? -17.170 15.039 2.087 1.00 88.50 322 SER A N 1
ATOM 2515 C CA . SER A 1 322 ? -16.491 14.345 0.995 1.00 88.50 322 SER A CA 1
ATOM 2516 C C . SER A 1 322 ? -17.402 13.297 0.354 1.00 88.50 322 SER A C 1
ATOM 2518 O O . SER A 1 322 ? -17.547 13.282 -0.865 1.00 88.50 322 SER A O 1
ATOM 2520 N N . VAL A 1 323 ? -18.086 12.481 1.165 1.00 89.00 323 VAL A N 1
ATOM 2521 C CA . VAL A 1 323 ? -19.053 11.486 0.671 1.00 89.00 323 VAL A CA 1
ATOM 2522 C C . VAL A 1 323 ? -20.230 12.154 -0.036 1.00 89.00 323 VAL A C 1
ATOM 2524 O O . VAL A 1 323 ? -20.645 11.701 -1.101 1.00 89.00 323 VAL A O 1
ATOM 2527 N N . ASP A 1 324 ? -20.787 13.221 0.536 1.00 89.75 324 ASP A N 1
ATOM 2528 C CA . ASP A 1 324 ? -21.931 13.930 -0.039 1.00 89.75 324 ASP A CA 1
ATOM 2529 C C . ASP A 1 324 ? -21.550 14.638 -1.349 1.00 89.75 324 ASP A C 1
ATOM 2531 O O . ASP A 1 324 ? -22.302 14.545 -2.316 1.00 89.75 324 ASP A O 1
ATOM 2535 N N . GLY A 1 325 ? -20.359 15.240 -1.434 1.00 92.62 325 GLY A N 1
ATOM 2536 C CA . GLY A 1 325 ? -19.839 15.828 -2.675 1.00 92.62 325 GLY A CA 1
ATOM 2537 C C . GLY A 1 325 ? -19.488 14.800 -3.757 1.00 92.62 325 GLY A C 1
ATOM 2538 O O . GLY A 1 325 ? -19.609 15.094 -4.942 1.00 92.62 325 GLY A O 1
ATOM 2539 N N . ALA A 1 326 ? -19.095 13.590 -3.357 1.00 92.62 326 ALA A N 1
ATOM 2540 C CA . ALA A 1 326 ? -18.805 12.464 -4.246 1.00 92.62 326 ALA A CA 1
ATOM 2541 C C . ALA A 1 326 ? -20.050 11.655 -4.646 1.00 92.62 326 ALA A C 1
ATOM 2543 O O . ALA A 1 326 ? -19.960 10.734 -5.459 1.00 92.62 326 ALA A O 1
ATOM 2544 N N . THR A 1 327 ? -21.209 11.934 -4.049 1.00 94.94 327 THR A N 1
ATOM 2545 C CA . THR A 1 327 ? -22.438 11.191 -4.331 1.00 94.94 327 THR A CA 1
ATOM 2546 C C . THR A 1 327 ? -22.999 11.598 -5.686 1.00 94.94 327 THR A C 1
ATOM 2548 O O . THR A 1 327 ? -23.361 12.751 -5.897 1.00 94.94 327 THR A O 1
ATOM 2551 N N . VAL A 1 328 ? -23.169 10.620 -6.573 1.00 94.31 328 VAL A N 1
ATOM 2552 C CA . VAL A 1 328 ? -23.805 10.813 -7.884 1.00 94.31 328 VAL A CA 1
ATOM 2553 C C . VAL A 1 328 ? -25.322 10.631 -7.794 1.00 94.31 328 VAL A C 1
ATOM 2555 O O . VAL A 1 328 ? -26.077 11.314 -8.480 1.00 94.31 328 VAL A O 1
ATOM 2558 N N . GLY A 1 329 ? -25.784 9.720 -6.936 1.00 95.25 329 GLY A N 1
ATOM 2559 C CA . GLY A 1 329 ? -27.204 9.449 -6.735 1.00 95.25 329 GLY A CA 1
ATOM 2560 C C . GLY A 1 329 ? -27.453 8.192 -5.909 1.00 95.25 329 GLY A C 1
ATOM 2561 O O . GLY A 1 329 ? -26.527 7.617 -5.335 1.00 95.25 329 GLY A O 1
ATOM 2562 N N . THR A 1 330 ? -28.712 7.762 -5.876 1.00 96.94 330 THR A N 1
ATOM 2563 C CA . THR A 1 330 ? -29.143 6.499 -5.265 1.00 96.94 330 THR A CA 1
ATOM 2564 C C . THR A 1 330 ? -29.819 5.651 -6.330 1.00 96.94 330 THR A C 1
ATOM 2566 O O . THR A 1 330 ? -30.691 6.146 -7.042 1.00 96.94 330 THR A O 1
ATOM 2569 N N . GLU A 1 331 ? -29.440 4.381 -6.430 1.00 97.31 331 GLU A N 1
ATOM 2570 C CA . GLU A 1 331 ? -29.991 3.452 -7.414 1.00 97.31 331 GLU A CA 1
ATOM 2571 C C . GLU A 1 331 ? -30.157 2.040 -6.848 1.00 97.31 331 GLU A C 1
ATOM 2573 O O . GLU A 1 331 ? -29.571 1.688 -5.824 1.00 97.31 331 GLU A O 1
ATOM 2578 N N . ASN A 1 332 ? -30.979 1.230 -7.516 1.00 97.94 332 ASN A N 1
ATOM 2579 C CA . ASN A 1 332 ? -31.130 -0.180 -7.176 1.00 97.94 332 ASN A CA 1
ATOM 2580 C C . ASN A 1 332 ? -30.052 -0.995 -7.891 1.00 97.94 332 ASN A C 1
ATOM 2582 O O . ASN A 1 332 ? -30.051 -1.091 -9.118 1.00 97.94 332 ASN A O 1
ATOM 2586 N N . VAL A 1 333 ? -29.167 -1.618 -7.120 1.00 96.31 333 VAL A N 1
ATOM 2587 C CA . VAL A 1 333 ? -28.097 -2.486 -7.616 1.00 96.31 333 VAL A CA 1
ATOM 2588 C C . VAL A 1 333 ? -28.504 -3.930 -7.400 1.00 96.31 333 VAL A C 1
ATOM 2590 O O . VAL A 1 333 ? -28.842 -4.316 -6.284 1.00 96.31 333 VAL A O 1
ATOM 2593 N N . THR A 1 334 ? -28.466 -4.734 -8.459 1.00 97.31 334 THR A N 1
ATOM 2594 C CA . THR A 1 334 ? -28.713 -6.177 -8.366 1.00 97.31 334 THR A CA 1
ATOM 2595 C C . THR A 1 334 ? -27.393 -6.927 -8.431 1.00 97.31 334 THR A C 1
ATOM 2597 O O . THR A 1 334 ? -26.634 -6.785 -9.389 1.00 97.31 334 THR A O 1
ATOM 2600 N N . THR A 1 335 ? -27.135 -7.740 -7.415 1.00 95.81 335 THR A N 1
ATOM 2601 C CA . THR A 1 335 ? -25.984 -8.637 -7.316 1.00 95.81 335 THR A CA 1
ATOM 2602 C C . THR A 1 335 ? -26.473 -10.063 -7.033 1.00 95.81 335 THR A C 1
ATOM 2604 O O . THR A 1 335 ? -27.661 -10.263 -6.765 1.00 95.81 335 THR A O 1
ATOM 2607 N N . PRO A 1 336 ? -25.596 -11.084 -7.050 1.00 96.62 336 PRO A N 1
ATOM 2608 C CA . PRO A 1 336 ? -26.001 -12.433 -6.653 1.00 96.62 336 PRO A CA 1
ATOM 2609 C C . PRO A 1 336 ? -26.525 -12.528 -5.208 1.00 96.62 336 PRO A C 1
ATOM 2611 O O . PRO A 1 336 ? -27.302 -13.428 -4.906 1.00 96.62 336 PRO A O 1
ATOM 2614 N N . ALA A 1 337 ? -26.156 -11.585 -4.332 1.00 97.06 337 ALA A N 1
ATOM 2615 C CA . ALA A 1 337 ? -26.668 -11.512 -2.962 1.00 97.06 337 ALA A CA 1
ATOM 2616 C C . ALA A 1 337 ? -28.096 -10.941 -2.853 1.00 97.06 337 ALA A C 1
ATOM 2618 O O . ALA A 1 337 ? -28.703 -11.039 -1.788 1.00 97.06 337 ALA A O 1
ATOM 2619 N N . GLY A 1 338 ? -28.629 -10.330 -3.917 1.00 97.31 338 GLY A N 1
ATOM 2620 C CA . GLY A 1 338 ? -29.952 -9.707 -3.935 1.00 97.31 338 GLY A CA 1
ATOM 2621 C C . GLY A 1 338 ? -29.966 -8.338 -4.614 1.00 97.31 338 GLY A C 1
ATOM 2622 O O . GLY A 1 338 ? -29.010 -7.930 -5.273 1.00 97.31 338 GLY A O 1
ATOM 2623 N N . THR A 1 339 ? -31.073 -7.616 -4.452 1.00 97.94 339 THR A N 1
ATOM 2624 C CA . THR A 1 339 ? -31.222 -6.239 -4.939 1.00 97.94 339 THR A CA 1
ATOM 2625 C C . THR A 1 339 ? -31.202 -5.268 -3.767 1.00 97.94 339 THR A C 1
ATOM 2627 O O . THR A 1 339 ? -31.953 -5.434 -2.808 1.00 97.94 339 THR A O 1
ATOM 2630 N N . PHE A 1 340 ? -30.375 -4.231 -3.869 1.00 97.25 340 PHE A N 1
ATOM 2631 C CA . PHE A 1 340 ? -30.139 -3.264 -2.803 1.00 97.25 340 PHE A CA 1
ATOM 2632 C C . PHE A 1 340 ? -30.344 -1.842 -3.313 1.00 97.25 340 PHE A C 1
ATOM 2634 O O . PHE A 1 340 ? -29.818 -1.477 -4.362 1.00 97.25 340 PHE A O 1
ATOM 2641 N N . SER A 1 341 ? -31.045 -1.016 -2.539 1.00 97.56 341 SER A N 1
ATOM 2642 C CA . SER A 1 341 ? -30.999 0.435 -2.727 1.00 97.56 341 SER A CA 1
ATOM 2643 C C . SER A 1 341 ? -29.651 0.935 -2.209 1.00 97.56 341 SER A C 1
ATOM 2645 O O . SER A 1 341 ? -29.352 0.774 -1.020 1.00 97.56 341 SER A O 1
ATOM 2647 N N . ALA A 1 342 ? -28.840 1.523 -3.086 1.00 96.25 342 ALA A N 1
ATOM 2648 C CA . ALA A 1 342 ? -27.472 1.912 -2.777 1.00 96.25 342 ALA A CA 1
ATOM 2649 C C . ALA A 1 342 ? -27.140 3.334 -3.245 1.00 96.25 342 ALA A C 1
ATOM 2651 O O . ALA A 1 342 ? -27.517 3.753 -4.340 1.00 96.25 342 ALA A O 1
ATOM 2652 N N . LYS A 1 343 ? -26.399 4.071 -2.415 1.00 95.06 343 LYS A N 1
ATOM 2653 C CA . LYS A 1 343 ? -25.818 5.372 -2.758 1.00 95.06 343 LYS A CA 1
ATOM 2654 C C . LYS A 1 343 ? -24.579 5.135 -3.622 1.00 95.06 343 LYS A C 1
ATOM 2656 O O . LYS A 1 343 ? -23.638 4.493 -3.161 1.00 95.06 343 LYS A O 1
ATOM 2661 N N . ARG A 1 344 ? -24.558 5.648 -4.851 1.00 95.12 344 ARG A N 1
ATOM 2662 C CA . ARG A 1 344 ? -23.380 5.592 -5.725 1.00 95.12 344 ARG A CA 1
ATOM 2663 C C . ARG A 1 344 ? -22.473 6.777 -5.432 1.00 95.12 344 ARG A C 1
ATOM 2665 O O . ARG A 1 344 ? -22.872 7.926 -5.637 1.00 95.12 344 ARG A O 1
ATOM 2672 N N . VAL A 1 345 ? -21.260 6.495 -4.976 1.00 92.75 345 VAL A N 1
ATOM 2673 C CA . VAL A 1 345 ? -20.222 7.501 -4.726 1.00 92.75 345 VAL A CA 1
ATOM 2674 C C . VAL A 1 345 ? -19.053 7.287 -5.672 1.00 92.75 345 VAL A C 1
ATOM 2676 O O . VAL A 1 345 ? -18.713 6.145 -5.985 1.00 92.75 345 VAL A O 1
ATOM 2679 N N . HIS A 1 346 ? -18.444 8.375 -6.135 1.00 90.94 346 HIS A N 1
ATOM 2680 C CA . HIS A 1 346 ? -17.294 8.322 -7.028 1.00 90.94 346 HIS A CA 1
ATOM 2681 C C . HIS A 1 346 ? -16.122 9.165 -6.525 1.00 90.94 346 HIS A C 1
ATOM 2683 O O . HIS A 1 346 ? -16.289 10.274 -6.033 1.00 90.94 346 HIS A O 1
ATOM 2689 N N . PHE A 1 347 ? -14.908 8.658 -6.673 1.00 86.88 347 PHE A N 1
ATOM 2690 C CA . PHE A 1 347 ? -13.704 9.422 -6.369 1.00 86.88 347 PHE A CA 1
ATOM 2691 C C . PHE A 1 347 ? -12.743 9.353 -7.550 1.00 86.88 347 PHE A C 1
ATOM 2693 O O . PHE A 1 347 ? -12.594 8.315 -8.203 1.00 86.88 347 PHE A O 1
ATOM 2700 N N . GLY A 1 348 ? -12.105 10.486 -7.839 1.00 80.06 348 GLY A N 1
ATOM 2701 C CA . GLY A 1 348 ? -10.999 10.534 -8.785 1.00 80.06 348 GLY A CA 1
ATOM 2702 C C . GLY A 1 348 ? -9.776 9.834 -8.199 1.00 80.06 348 GLY A C 1
ATOM 2703 O O . GLY A 1 348 ? -9.506 9.937 -7.003 1.00 80.06 348 GLY A O 1
ATOM 2704 N N . SER A 1 349 ? -9.029 9.139 -9.047 1.00 68.81 349 SER A N 1
ATOM 2705 C CA . SER A 1 349 ? -7.746 8.534 -8.698 1.00 68.81 349 SER A CA 1
ATOM 2706 C C . SER A 1 349 ? -6.734 8.788 -9.810 1.00 68.81 349 SER A C 1
ATOM 2708 O O . SER A 1 349 ? -7.108 9.096 -10.941 1.00 68.81 349 SER A O 1
ATOM 2710 N N . THR A 1 350 ? -5.443 8.696 -9.505 1.00 54.78 350 THR A N 1
ATOM 2711 C CA . THR A 1 350 ? -4.380 8.873 -10.498 1.00 54.78 350 THR A CA 1
ATOM 2712 C C . THR A 1 350 ? -4.513 7.812 -11.597 1.00 54.78 350 THR A C 1
ATOM 2714 O O . THR A 1 350 ? -4.180 6.652 -11.376 1.00 54.78 350 THR A O 1
ATOM 2717 N N . GLY A 1 351 ? -5.008 8.211 -12.773 1.00 57.53 351 GLY A N 1
ATOM 2718 C CA . GLY A 1 351 ? -5.185 7.333 -13.938 1.00 57.53 351 GLY A CA 1
ATOM 2719 C C . GLY A 1 351 ? -6.553 6.652 -14.061 1.00 57.53 351 GLY A C 1
ATOM 2720 O O . GLY A 1 351 ? -6.697 5.747 -14.884 1.00 57.53 351 GLY A O 1
ATOM 2721 N N . GLY A 1 352 ? -7.559 7.051 -13.274 1.00 73.06 352 GLY A N 1
ATOM 2722 C CA . GLY A 1 352 ? -8.887 6.453 -13.391 1.00 73.06 352 GLY A CA 1
ATOM 2723 C C . GLY A 1 352 ? -9.923 6.934 -12.384 1.00 73.06 352 GLY A C 1
ATOM 2724 O O . GLY A 1 352 ? -9.704 7.842 -11.577 1.00 73.06 352 GLY A O 1
ATOM 2725 N N . ARG A 1 353 ? -11.074 6.270 -12.407 1.00 82.12 353 ARG A N 1
ATOM 2726 C CA . ARG A 1 353 ? -12.229 6.548 -11.554 1.00 82.12 353 ARG A CA 1
ATOM 2727 C C . ARG A 1 353 ? -12.548 5.338 -10.692 1.00 82.12 353 ARG A C 1
ATOM 2729 O O . ARG A 1 353 ? -12.647 4.224 -11.200 1.00 82.12 353 ARG A O 1
ATOM 2736 N N . GLN A 1 354 ? -12.762 5.586 -9.405 1.00 85.94 354 GLN A N 1
ATOM 2737 C CA . GLN A 1 354 ? -13.227 4.582 -8.456 1.00 85.94 354 GLN A CA 1
ATOM 2738 C C . GLN A 1 354 ? -14.682 4.857 -8.088 1.00 85.94 354 GLN A C 1
ATOM 2740 O O . GLN A 1 354 ? -15.060 6.013 -7.878 1.00 85.94 354 GLN A O 1
ATOM 2745 N N . GLU A 1 355 ? -15.497 3.811 -8.014 1.00 90.06 355 GLU A N 1
ATOM 2746 C CA . GLU A 1 355 ? -16.907 3.921 -7.647 1.00 90.06 355 GLU A CA 1
ATOM 2747 C C . GLU A 1 355 ? -17.310 2.853 -6.641 1.00 90.06 355 GLU A C 1
ATOM 2749 O O . GLU A 1 355 ? -16.918 1.693 -6.762 1.00 90.06 355 GLU A O 1
ATOM 2754 N N . TRP A 1 356 ? -18.147 3.248 -5.685 1.00 92.12 356 TRP A N 1
ATOM 2755 C CA . TRP A 1 356 ? -18.730 2.363 -4.686 1.00 92.12 356 TRP A CA 1
ATOM 2756 C C . TRP A 1 356 ? -20.242 2.524 -4.670 1.00 92.12 356 TRP A C 1
ATOM 2758 O O . TRP A 1 356 ? -20.772 3.625 -4.840 1.00 92.12 356 TRP A O 1
ATOM 2768 N N . TRP A 1 357 ? -20.928 1.422 -4.394 1.00 94.19 357 TRP A N 1
ATOM 2769 C CA . TRP A 1 357 ? -22.361 1.391 -4.145 1.00 94.19 357 TRP A CA 1
ATOM 2770 C C . TRP A 1 357 ? -22.594 1.039 -2.687 1.00 94.19 357 TRP A C 1
ATOM 2772 O O . TRP A 1 357 ? -22.392 -0.105 -2.281 1.00 94.19 357 TRP A O 1
ATOM 2782 N N . LEU A 1 358 ? -22.989 2.042 -1.908 1.00 93.38 358 LEU A N 1
ATOM 2783 C CA . LEU A 1 358 ? -23.098 1.961 -0.458 1.00 93.38 358 LEU A CA 1
ATOM 2784 C C . LEU A 1 358 ? -24.527 1.616 -0.041 1.00 93.38 358 LEU A C 1
ATOM 2786 O O . LEU A 1 358 ? -25.460 2.326 -0.415 1.00 93.38 358 LEU A O 1
ATOM 2790 N N . SER A 1 359 ? -24.710 0.560 0.747 1.00 93.25 359 SER A N 1
ATOM 2791 C CA . SER A 1 359 ? -26.012 0.147 1.270 1.00 93.25 359 SER A CA 1
ATOM 2792 C C . SER A 1 359 ? -25.916 -0.204 2.759 1.00 93.25 359 SER A C 1
ATOM 2794 O O . SER A 1 359 ? -25.197 -1.139 3.110 1.00 93.25 359 SER A O 1
ATOM 2796 N N . PRO A 1 360 ? -26.666 0.481 3.644 1.00 90.75 360 PRO A N 1
ATOM 2797 C CA . PRO A 1 360 ? -26.567 0.279 5.093 1.00 90.75 360 PRO A CA 1
ATOM 2798 C C . PRO A 1 360 ? -27.142 -1.067 5.562 1.00 90.75 360 PRO A C 1
ATOM 2800 O O . PRO A 1 360 ? -27.003 -1.433 6.724 1.00 90.75 360 PRO A O 1
ATOM 2803 N N . THR A 1 361 ? -27.823 -1.810 4.686 1.00 92.31 361 THR A N 1
ATOM 2804 C CA . THR A 1 361 ? -28.419 -3.113 5.016 1.00 92.31 361 THR A CA 1
ATOM 2805 C C . THR A 1 361 ? -27.434 -4.273 4.894 1.00 92.31 361 THR A C 1
ATOM 2807 O O . THR A 1 361 ? -27.785 -5.407 5.216 1.00 92.31 361 THR A O 1
ATOM 2810 N N . VAL A 1 362 ? -26.222 -4.016 4.402 1.00 92.94 362 VAL A N 1
ATOM 2811 C CA . VAL A 1 362 ? -25.164 -5.016 4.252 1.00 92.94 362 VAL A CA 1
ATOM 2812 C C . VAL A 1 362 ? -24.094 -4.764 5.312 1.00 92.94 362 VAL A C 1
ATOM 2814 O O . VAL A 1 362 ? -23.701 -3.614 5.491 1.00 92.94 362 VAL A O 1
ATOM 2817 N N . PRO A 1 363 ? -23.584 -5.795 6.012 1.00 90.94 363 PRO A N 1
ATOM 2818 C CA . PRO A 1 363 ? -22.440 -5.624 6.906 1.00 90.94 363 PRO A CA 1
ATOM 2819 C C . PRO A 1 363 ? -21.245 -5.009 6.164 1.00 90.94 363 PRO A C 1
ATOM 2821 O O . PRO A 1 363 ? -20.827 -5.512 5.120 1.00 90.94 363 PRO A O 1
ATOM 2824 N N . GLY A 1 364 ? -20.679 -3.917 6.674 1.00 85.88 364 GLY A N 1
ATOM 2825 C CA . GLY A 1 364 ? -19.666 -3.146 5.944 1.00 85.88 364 GLY A CA 1
ATOM 2826 C C . GLY A 1 364 ? -20.224 -2.147 4.937 1.00 85.88 364 GLY A C 1
ATOM 2827 O O . GLY A 1 364 ? -19.464 -1.436 4.312 1.00 85.88 364 GLY A O 1
ATOM 2828 N N . GLY A 1 365 ? -21.533 -2.025 4.758 1.00 89.25 365 GLY A N 1
ATOM 2829 C CA . GLY A 1 365 ? -22.108 -0.830 4.141 1.00 89.25 365 GLY A CA 1
ATOM 2830 C C . GLY A 1 365 ? -21.951 -0.684 2.625 1.00 89.25 365 GLY A C 1
ATOM 2831 O O . GLY A 1 365 ? -22.286 0.379 2.110 1.00 89.25 365 GLY A O 1
ATOM 2832 N N . TRP A 1 366 ? -21.493 -1.692 1.875 1.00 91.62 366 TRP A N 1
ATOM 2833 C CA . TRP A 1 366 ? -21.398 -1.624 0.408 1.00 91.62 366 TRP A CA 1
ATOM 2834 C C . TRP A 1 366 ? -21.861 -2.913 -0.277 1.00 91.62 366 TRP A C 1
ATOM 2836 O O . TRP A 1 366 ? -22.037 -3.942 0.370 1.00 91.62 366 TRP A O 1
ATOM 2846 N N . VAL A 1 367 ? -22.126 -2.845 -1.586 1.00 93.81 367 VAL A N 1
ATOM 2847 C CA . VAL A 1 367 ? -22.629 -3.973 -2.406 1.00 93.81 367 VAL A CA 1
ATOM 2848 C C . VAL A 1 367 ? -21.854 -4.180 -3.704 1.00 93.81 367 VAL A C 1
ATOM 2850 O O . VAL A 1 367 ? -21.875 -5.272 -4.275 1.00 93.81 367 VAL A O 1
ATOM 2853 N N . GLN A 1 368 ? -21.157 -3.148 -4.176 1.00 92.38 368 GLN A N 1
ATOM 2854 C CA . GLN A 1 368 ? -20.341 -3.204 -5.381 1.00 92.38 368 GLN A CA 1
ATOM 2855 C C . GLN A 1 368 ? -19.223 -2.160 -5.323 1.00 92.38 368 GLN A C 1
ATOM 2857 O O . GLN A 1 368 ? -19.400 -1.087 -4.742 1.00 92.38 368 GLN A O 1
ATOM 2862 N N . TYR A 1 369 ? -18.096 -2.480 -5.953 1.00 88.75 369 TYR A N 1
ATOM 2863 C CA . TYR A 1 369 ? -16.963 -1.587 -6.167 1.00 88.75 369 TYR A CA 1
ATOM 2864 C C . TYR A 1 369 ? -16.423 -1.756 -7.588 1.00 88.75 369 TYR A C 1
ATOM 2866 O O . TYR A 1 369 ? -16.395 -2.875 -8.107 1.00 88.75 369 TYR A O 1
ATOM 2874 N N . THR A 1 370 ? -15.993 -0.661 -8.213 1.00 86.44 370 THR A N 1
ATOM 2875 C CA . THR A 1 370 ? -15.325 -0.685 -9.520 1.00 86.44 370 THR A CA 1
ATOM 2876 C C . THR A 1 370 ? -14.176 0.310 -9.594 1.00 86.44 370 THR A C 1
ATOM 2878 O O . THR A 1 370 ? -14.301 1.429 -9.096 1.00 86.44 370 THR A O 1
ATOM 2881 N N . VAL A 1 371 ? -13.113 -0.057 -10.310 1.00 79.31 371 VAL A N 1
ATOM 2882 C CA . VAL A 1 371 ? -12.041 0.854 -10.735 1.00 79.31 371 VAL A CA 1
ATOM 2883 C C . VAL A 1 371 ? -11.903 0.786 -12.240 1.00 79.31 371 VAL A C 1
ATOM 2885 O O . VAL A 1 371 ? -11.512 -0.251 -12.773 1.00 79.31 371 VAL A O 1
ATOM 2888 N N . ASN A 1 372 ? -12.170 1.901 -12.911 1.00 76.50 372 ASN A N 1
ATOM 2889 C CA . ASN A 1 372 ? -12.029 2.020 -14.357 1.00 76.50 372 ASN A CA 1
ATOM 2890 C C . ASN A 1 372 ? -10.850 2.942 -14.674 1.00 76.50 372 ASN A C 1
ATOM 2892 O O . ASN A 1 372 ? -10.744 4.029 -14.101 1.00 76.50 372 ASN A O 1
ATOM 2896 N N . ALA A 1 373 ? -9.982 2.533 -15.599 1.00 65.12 373 ALA A N 1
ATOM 2897 C CA . ALA A 1 373 ? -9.039 3.462 -16.220 1.00 65.12 373 ALA A CA 1
ATOM 2898 C C . ALA A 1 373 ? -9.818 4.478 -17.079 1.00 65.12 373 ALA A C 1
ATOM 2900 O O . ALA A 1 373 ? -10.896 4.142 -17.568 1.00 65.12 373 ALA A O 1
ATOM 2901 N N . GLU A 1 374 ? -9.287 5.694 -17.268 1.00 57.34 374 GLU A N 1
ATOM 2902 C CA . GLU A 1 374 ? -9.994 6.806 -17.947 1.00 57.34 374 GLU A CA 1
ATOM 2903 C C . GLU A 1 374 ? -10.609 6.430 -19.313 1.00 57.34 374 GLU A C 1
ATOM 2905 O O . GLU A 1 374 ? -11.662 6.959 -19.659 1.00 57.34 374 GLU A O 1
ATOM 2910 N N . ASP A 1 375 ? -10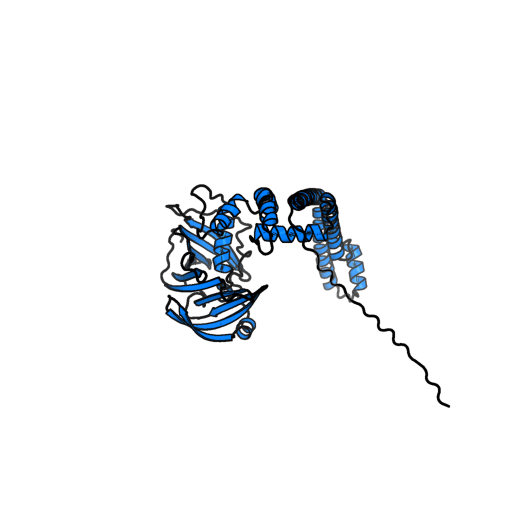.028 5.449 -20.017 1.00 56.81 375 ASP A N 1
ATOM 2911 C CA . ASP A 1 375 ? -10.402 5.072 -21.386 1.00 56.81 375 ASP A CA 1
ATOM 2912 C C . ASP A 1 375 ? -10.902 3.618 -21.551 1.00 56.81 375 ASP A C 1
ATOM 2914 O O . ASP A 1 375 ? -10.941 3.107 -22.673 1.00 56.81 375 ASP A O 1
ATOM 2918 N N . LYS A 1 376 ? -11.249 2.901 -20.469 1.00 56.50 376 LYS A N 1
ATOM 2919 C CA . LYS A 1 376 ? -11.700 1.494 -20.564 1.00 56.50 376 LYS A CA 1
ATOM 2920 C C . LYS A 1 376 ? -12.979 1.220 -19.776 1.00 56.50 376 LYS A C 1
ATOM 2922 O O . LYS A 1 376 ? -13.046 1.501 -18.584 1.00 56.50 376 LYS A O 1
ATOM 2927 N N . GLU A 1 377 ? -13.954 0.592 -20.438 1.00 57.69 377 GLU A N 1
ATOM 2928 C CA . GLU A 1 377 ? -15.161 0.049 -19.789 1.00 57.69 377 GLU A CA 1
ATOM 2929 C C . GLU A 1 377 ? -14.861 -1.205 -18.943 1.00 57.69 377 GLU A C 1
ATOM 2931 O O . GLU A 1 377 ? -15.568 -1.478 -17.973 1.00 57.69 377 GLU A O 1
ATOM 2936 N N . ASP A 1 378 ? -13.776 -1.924 -19.254 1.00 61.38 378 ASP A N 1
ATOM 2937 C CA . ASP A 1 378 ? -13.386 -3.179 -18.598 1.00 61.38 378 ASP A CA 1
ATOM 2938 C C . ASP A 1 378 ? -12.420 -2.943 -17.426 1.00 61.38 378 ASP A C 1
ATOM 2940 O O . ASP A 1 378 ? -11.233 -3.275 -17.471 1.00 61.38 378 ASP A O 1
ATOM 2944 N N . GLY A 1 379 ? -12.932 -2.299 -16.379 1.00 71.19 379 GLY A N 1
ATOM 2945 C CA . GLY A 1 379 ? -12.226 -2.102 -15.117 1.00 71.19 379 GLY A CA 1
ATOM 2946 C C . GLY A 1 379 ? -12.295 -3.297 -14.159 1.00 71.19 379 GLY A C 1
ATOM 2947 O O . GLY A 1 379 ? -13.051 -4.250 -14.353 1.00 71.19 379 GLY A O 1
ATOM 2948 N N . PHE A 1 380 ? -11.529 -3.221 -13.069 1.00 78.81 380 PHE A N 1
ATOM 2949 C CA . PHE A 1 380 ? -11.640 -4.165 -11.955 1.00 78.81 380 PHE A CA 1
ATOM 2950 C C . PHE A 1 380 ? -12.997 -3.997 -11.263 1.00 78.81 380 PHE A C 1
ATOM 2952 O O . PHE A 1 380 ? -13.394 -2.868 -10.960 1.00 78.81 380 PHE A O 1
ATOM 2959 N N . ARG A 1 381 ? -13.698 -5.102 -10.976 1.00 84.12 381 ARG A N 1
ATOM 2960 C CA . ARG A 1 381 ? -14.998 -5.089 -10.295 1.00 84.12 381 ARG A CA 1
ATOM 2961 C C . ARG A 1 381 ? -15.034 -6.065 -9.123 1.00 84.12 381 ARG A C 1
ATOM 2963 O O . ARG A 1 381 ? -14.563 -7.195 -9.218 1.00 84.12 381 ARG A O 1
ATOM 2970 N N . MET A 1 382 ? -15.691 -5.636 -8.045 1.00 87.31 382 MET A N 1
ATOM 2971 C CA . MET A 1 382 ? -16.086 -6.489 -6.926 1.00 87.31 382 MET A CA 1
ATOM 2972 C C . MET A 1 382 ? -17.582 -6.414 -6.691 1.00 87.31 382 MET A C 1
ATOM 2974 O O . MET A 1 382 ? -18.143 -5.320 -6.624 1.00 87.31 382 MET A O 1
ATOM 2978 N N . ARG A 1 383 ? -18.232 -7.570 -6.547 1.00 92.00 383 ARG A N 1
ATOM 2979 C CA . ARG A 1 383 ? -19.682 -7.661 -6.323 1.00 92.00 383 ARG A CA 1
ATOM 2980 C C . ARG A 1 383 ? -19.993 -8.514 -5.112 1.00 92.00 383 ARG A C 1
ATOM 2982 O O . ARG A 1 383 ? -19.414 -9.585 -4.945 1.00 92.00 383 ARG A O 1
ATOM 2989 N N . LEU A 1 384 ? -20.942 -8.058 -4.303 1.00 94.12 384 LEU A N 1
ATOM 2990 C CA . LEU A 1 384 ? -21.441 -8.827 -3.175 1.00 94.12 384 LEU A CA 1
ATOM 2991 C C . LEU A 1 384 ? -22.193 -10.050 -3.693 1.00 94.12 384 LEU A C 1
ATOM 2993 O O . LEU A 1 384 ? -23.194 -9.910 -4.396 1.00 94.12 384 LEU A O 1
ATOM 2997 N N . ILE A 1 385 ? -21.738 -11.242 -3.326 1.00 96.25 385 ILE A N 1
ATOM 2998 C CA . ILE A 1 385 ? -22.389 -12.493 -3.727 1.00 96.25 385 ILE A CA 1
ATOM 2999 C C . ILE A 1 385 ? -23.133 -13.168 -2.582 1.00 96.25 385 ILE A C 1
ATOM 3001 O O . ILE A 1 385 ? -24.068 -13.920 -2.833 1.00 96.25 385 ILE A O 1
ATOM 3005 N N . ALA A 1 386 ? -22.762 -12.876 -1.334 1.00 97.00 386 ALA A N 1
ATOM 3006 C CA . ALA A 1 386 ? -23.523 -13.281 -0.160 1.00 97.00 386 ALA A CA 1
ATOM 3007 C C . ALA A 1 386 ? -23.143 -12.438 1.065 1.00 97.00 386 ALA A C 1
ATOM 3009 O O . ALA A 1 386 ? -22.059 -11.862 1.129 1.00 97.00 386 ALA A O 1
ATOM 3010 N N . HIS A 1 387 ? -24.022 -12.399 2.060 1.00 96.62 387 HIS A N 1
ATOM 3011 C CA . HIS A 1 387 ? -23.738 -11.847 3.382 1.00 96.62 387 HIS A CA 1
ATOM 3012 C C . HIS A 1 387 ? -24.609 -12.535 4.434 1.00 96.62 387 HIS A C 1
ATOM 3014 O O . HIS A 1 387 ? -25.616 -13.162 4.101 1.00 96.62 387 HIS A O 1
ATOM 3020 N N . GLY A 1 388 ? -24.246 -12.409 5.708 1.00 96.12 388 GLY A N 1
ATOM 3021 C CA . GLY A 1 388 ? -25.030 -13.014 6.777 1.00 96.12 388 GLY A CA 1
ATOM 3022 C C . GLY A 1 388 ? -24.466 -12.802 8.173 1.00 96.12 388 GLY A C 1
ATOM 3023 O O . GLY A 1 388 ? -23.638 -11.924 8.415 1.00 96.12 388 GLY A O 1
ATOM 3024 N N . SER A 1 389 ? -24.956 -13.627 9.094 1.00 96.94 389 SER A N 1
ATOM 3025 C CA . SER A 1 389 ? -24.536 -13.706 10.492 1.00 96.94 389 SER A CA 1
ATOM 3026 C C . SER A 1 389 ? -24.152 -15.145 10.864 1.00 96.94 389 SER A C 1
ATOM 3028 O O . SER A 1 389 ? -24.263 -16.057 10.041 1.00 96.94 389 SER A O 1
ATOM 3030 N N . GLY A 1 390 ? -23.675 -15.350 12.095 1.00 96.50 390 GLY A N 1
ATOM 3031 C CA . GLY A 1 390 ? -23.302 -16.668 12.618 1.00 96.50 390 GLY A CA 1
ATOM 3032 C C . GLY A 1 390 ? -21.930 -17.179 12.171 1.00 96.50 390 GLY A C 1
ATOM 3033 O O . GLY A 1 390 ? -21.670 -18.375 12.276 1.00 96.50 390 GLY A O 1
ATOM 3034 N N . ALA A 1 391 ? -21.049 -16.312 11.671 1.00 96.62 391 ALA A N 1
ATOM 3035 C CA . ALA A 1 391 ? -19.670 -16.686 11.395 1.00 96.62 391 ALA A CA 1
ATOM 3036 C C . ALA A 1 391 ? -18.944 -17.074 12.689 1.00 96.62 391 ALA A C 1
ATOM 3038 O O . ALA A 1 391 ? -18.954 -16.340 13.675 1.00 96.62 391 ALA A O 1
ATOM 3039 N N . THR A 1 392 ? -18.279 -18.222 12.657 1.00 96.88 392 THR A N 1
ATOM 3040 C CA . THR A 1 392 ? -17.412 -18.715 13.728 1.00 96.88 392 THR A CA 1
ATOM 3041 C C . THR A 1 392 ? -16.004 -18.920 13.198 1.00 96.88 392 THR A C 1
ATOM 3043 O O . THR A 1 392 ? -15.796 -19.026 11.988 1.00 96.88 392 THR A O 1
ATOM 3046 N N . SER A 1 393 ? -15.032 -19.021 14.099 1.00 96.62 393 SER A N 1
ATOM 3047 C CA . SER A 1 393 ? -13.674 -19.390 13.712 1.00 96.62 393 SER A CA 1
ATOM 3048 C C . SER A 1 393 ? -13.649 -20.736 12.967 1.00 96.62 393 SER A C 1
ATOM 3050 O O . SER A 1 393 ? -14.284 -21.704 13.390 1.00 96.62 393 SER A O 1
ATOM 3052 N N . GLU A 1 394 ? -12.915 -20.784 11.856 1.00 96.19 394 GLU A N 1
ATOM 3053 C CA . GLU A 1 394 ? -12.546 -22.005 11.128 1.00 96.19 394 GLU A CA 1
ATOM 3054 C C . GLU A 1 394 ? -11.196 -22.557 11.600 1.00 96.19 394 GLU A C 1
ATOM 3056 O O . GLU A 1 394 ? -10.917 -23.738 11.396 1.00 96.19 394 GLU A O 1
ATOM 3061 N N . LEU A 1 395 ? -10.354 -21.719 12.216 1.00 96.06 395 LEU A N 1
ATOM 3062 C CA . LEU A 1 395 ? -9.007 -22.101 12.646 1.00 96.06 395 LEU A CA 1
ATOM 3063 C C . LEU A 1 395 ? -8.899 -22.358 14.157 1.00 96.06 395 LEU A C 1
ATOM 3065 O O . LEU A 1 395 ? -7.832 -22.710 14.649 1.00 96.06 395 LEU A O 1
ATOM 3069 N N . GLY A 1 396 ? -9.991 -22.214 14.908 1.00 93.19 396 GLY A N 1
ATOM 3070 C CA . GLY A 1 396 ? -10.046 -22.384 16.360 1.00 93.19 396 GLY A CA 1
ATOM 3071 C C . GLY A 1 396 ? -9.525 -21.187 17.164 1.00 93.19 396 GLY A C 1
ATOM 3072 O O . GLY A 1 396 ? -9.057 -21.380 18.287 1.00 93.19 396 GLY A O 1
ATOM 3073 N N . SER A 1 397 ? -9.536 -19.982 16.598 1.00 89.81 397 SER A N 1
ATOM 3074 C CA . SER A 1 397 ? -9.316 -18.727 17.326 1.00 89.81 397 SER A CA 1
ATOM 3075 C C . SER A 1 397 ? -10.467 -18.468 18.298 1.00 89.81 397 SER A C 1
ATOM 3077 O O . SER A 1 397 ? -11.617 -18.824 18.024 1.00 89.81 397 SER A O 1
ATOM 3079 N N . ARG A 1 398 ? -10.141 -17.911 19.463 1.00 79.19 398 ARG A N 1
ATOM 3080 C CA . ARG A 1 398 ? -11.079 -17.641 20.555 1.00 79.19 398 ARG A CA 1
ATOM 3081 C C . ARG A 1 398 ? -10.834 -16.258 21.110 1.00 79.19 398 ARG A C 1
ATOM 3083 O O . ARG A 1 398 ? -9.634 -15.918 21.253 1.00 79.19 398 ARG A O 1
#

Radius of gyration: 28.09 Å; Cα contacts (8 Å, |Δi|>4): 604; chains: 1; bounding box: 62×99×74 Å

Mean predicted aligned error: 15.4 Å